Protein 3TH1 (pdb70)

Sequence (727 aa):
MDKRVAEVAGAIVEAVRKILLDKRVTEAEYRAGVDYLTEVAQTRETALLLDVFLNSTIIEGKAQRSRTSAPAIQGPYFLEGAPVVEGVLKTYDTDDHKPLIIRGTVRSDTGELLAGAVIDVWHSTPDGLYSGIHDNIPVDYYRGKLVTDSQGNYRVRTTMPVPYQIPYEGPTGRLLGHLGSHTWRPAHVHFKVRRKDGFEPLTTQYYFEGGKWVDDDCCHGVTPDLITPETIEDGVRVMMTLDFVIERMDKRVAEVAGAIVEAVRKILLDKRVTEAEYRAGVDYLTEVAQTRETTALLLDVFLNSTIIEGKAQRSRTSAPAIQGPYFLEGAPVVEGVLKTYDTDDHKPLIIRGTVRSDGELLAGAVIDVWHSTPDGLYSGIHDNIPVDYYRGKLVTDSQGNYRVRTTMPVPYQIPYEGPTGRLLGHLGSHTWRPAHVHFKVDGFEPLTTQYYFEGGKWVDDDCCHGVTPDLITPETIEDGVRVMTLDFVIERMDKRVAEVAGAIVEAVRKILLDKRVTEAEYRAGVDYLTEVAQTRETALLLDVFLNSTIIEGKAQRSRTSAPAIQGPYFEGAPVVLKTYDTDDHKPLIIRGTVRSDTGELLAGAVIDVWHSTPDGLYSGIHIPVDYYRGKLVTDSQGNYRVRTTMPVPYQIPYEGPTGRLLGHLGSHTWRPAHVHFKVRKDGFEPLTTQYYFEGGKWVDDDCCHGVTPDLITPETIEDRVMTLDFVIER

Organism: Pseudomonas putida (NCBI:txid303)

Radius of gyration: 37.28 Å; Cα contacts (8 Å, |Δi|>4): 1440; chains: 3; bounding box: 73×81×104 Å

Nearest PDB structures (foldseek):
  3th1-assembly1_A-2  TM=1.003E+00  e=9.139E-55  Pseudomonas putida
  2boy-assembly1_A  TM=9.026E-01  e=2.302E-28  Rhodococcus opacus
  2boy-assembly4_H  TM=9.149E-01  e=8.239E-28  Rhodococcus opacus
  2boy-assembly4_D  TM=9.125E-01  e=2.458E-27  Rhodococcus opacus
  2azq-assembly1_A-2  TM=8.668E-01  e=1.968E-23  Pseudomonas putida

InterPro domains:
  IPR000627 Intradiol ring-cleavage dioxygenase, C-terminal [PF00775] (73-239)
  IPR000627 Intradiol ring-cleavage dioxygenase, C-terminal [PS00083] (102-130)
  IPR007535 Catechol dioxygenase, N-terminal [PF04444] (2-60)
  IPR012817 Chlorocatechol 1,2-dioxygenase [TIGR02465] (2-246)
  IPR012817 Chlorocatechol 1,2-dioxygenase [cd03462] (1-247)
  IPR015889 Intradiol ring-cleavage dioxygenase, core [G3DSA:2.60.130.10] (1-260)
  IPR015889 Intradiol ring-cleavage dioxygenase, core [SSF49482] (2-249)
  IPR050770 Intradiol Ring-Cleavage Dioxygenase [PTHR33711] (2-251)

Structure (mmCIF, N/CA/C/O backbone):
data_3TH1
#
_entry.id   3TH1
#
_cell.length_a   97.570
_cell.length_b   97.570
_cell.length_c   423.600
_cell.angle_alpha   90.00
_cell.angle_beta   90.00
_cell.angle_gamma   120.00
#
_symmetry.space_group_name_H-M   'P 61 2 2'
#
loop_
_entity.id
_entity.type
_entity.pdbx_description
1 polymer 'Chlorocatechol 1,2-dioxygenase'
2 non-polymer 'FE (III) ION'
3 non-polymer 'DITHIANE DIOL'
4 non-polymer 1,2-DIACYL-GLYCEROL-3-SN-PHOSPHATE
5 non-polymer 'MAGNESIUM ION'
6 non-polymer 'ACETATE ION'
7 non-polymer GLYCEROL
8 water water
#
loop_
_atom_site.group_PDB
_atom_site.id
_atom_site.type_symbol
_atom_site.label_atom_id
_atom_site.label_alt_id
_atom_site.label_comp_id
_atom_site.label_asym_id
_atom_site.label_entity_id
_atom_site.label_seq_id
_atom_site.pdbx_PDB_ins_code
_atom_site.Cartn_x
_atom_site.Cartn_y
_atom_site.Cartn_z
_atom_site.occupancy
_atom_site.B_iso_or_equiv
_atom_site.auth_seq_id
_atom_site.auth_comp_id
_atom_site.auth_asym_id
_atom_site.auth_atom_id
_atom_site.pdbx_PDB_model_num
ATOM 1 N N . MET A 1 1 ? 50.510 18.789 9.748 1.00 82.66 1 MET A N 1
ATOM 2 C CA . MET A 1 1 ? 51.771 18.063 9.663 1.00 81.06 1 MET A CA 1
ATOM 3 C C . MET A 1 1 ? 51.992 17.195 10.896 1.00 80.10 1 MET A C 1
ATOM 4 O O . MET A 1 1 ? 52.357 17.692 11.964 1.00 84.14 1 MET A O 1
ATOM 9 N N . ASP A 1 2 ? 51.757 15.896 10.749 1.00 75.04 2 ASP A N 1
ATOM 10 C CA . ASP A 1 2 ? 51.974 14.962 11.844 1.00 73.22 2 ASP A CA 1
ATOM 11 C C . ASP A 1 2 ? 53.362 14.353 11.690 1.00 68.49 2 ASP A C 1
ATOM 12 O O . ASP A 1 2 ? 53.608 13.599 10.750 1.00 64.96 2 ASP A O 1
ATOM 17 N N . LYS A 1 3 ? 54.260 14.675 12.615 1.00 68.99 3 LYS A N 1
ATOM 18 C CA . LYS A 1 3 ? 55.655 14.288 12.479 1.00 66.26 3 LYS A CA 1
ATOM 19 C C . LYS A 1 3 ? 55.798 12.811 12.132 1.00 60.59 3 LYS A C 1
ATOM 20 O O . LYS A 1 3 ? 56.480 12.462 11.173 1.00 59.29 3 LYS A O 1
ATOM 22 N N . ARG A 1 4 ? 55.135 11.949 12.895 1.00 57.52 4 ARG A N 1
ATOM 23 C CA . ARG A 1 4 ? 55.288 10.510 12.703 1.00 52.50 4 ARG A CA 1
ATOM 24 C C . ARG A 1 4 ? 54.540 9.953 11.490 1.00 49.30 4 ARG A C 1
ATOM 25 O O . ARG A 1 4 ? 55.108 9.183 10.720 1.00 49.62 4 ARG A O 1
ATOM 33 N N . VAL A 1 5 ? 53.274 10.332 11.323 1.00 45.89 5 VAL A N 1
ATOM 34 C CA . VAL A 1 5 ? 52.520 9.919 10.148 1.00 38.45 5 VAL A CA 1
ATOM 35 C C . VAL A 1 5 ? 53.346 10.247 8.922 1.00 35.73 5 VAL A C 1
ATOM 36 O O . VAL A 1 5 ? 53.400 9.476 7.972 1.00 33.18 5 VAL A O 1
ATOM 40 N N . ALA A 1 6 ? 54.001 11.401 8.966 1.00 37.90 6 ALA A N 1
ATOM 41 C CA . ALA A 1 6 ? 54.786 11.886 7.845 1.00 38.74 6 ALA A CA 1
ATOM 42 C C . ALA A 1 6 ? 56.118 11.154 7.752 1.00 41.70 6 ALA A C 1
ATOM 43 O O . ALA A 1 6 ? 56.715 11.088 6.673 1.00 41.60 6 ALA A O 1
ATOM 45 N N . GLU A 1 7 ? 56.601 10.619 8.871 1.00 44.84 7 GLU A N 1
ATOM 46 C CA . GLU A 1 7 ? 57.803 9.794 8.822 1.00 45.18 7 GLU A CA 1
ATOM 47 C C . GLU A 1 7 ? 57.528 8.427 8.206 1.00 44.30 7 GLU A C 1
ATOM 48 O O . GLU A 1 7 ? 58.211 8.015 7.271 1.00 45.27 7 GLU A O 1
ATOM 54 N N . VAL A 1 8 ? 56.517 7.741 8.734 1.00 42.03 8 VAL A N 1
ATOM 55 C CA . VAL A 1 8 ? 56.224 6.369 8.334 1.00 38.16 8 VAL A CA 1
ATOM 56 C C . VAL A 1 8 ? 55.445 6.266 7.026 1.00 35.17 8 VAL A C 1
ATOM 57 O O . VAL A 1 8 ? 55.737 5.407 6.196 1.00 34.59 8 VAL A O 1
ATOM 61 N N . ALA A 1 9 ? 54.452 7.132 6.842 1.00 35.33 9 ALA A N 1
ATOM 62 C CA . ALA A 1 9 ? 53.691 7.144 5.599 1.00 35.39 9 ALA A CA 1
ATOM 63 C C . ALA A 1 9 ? 54.610 7.559 4.458 1.00 36.17 9 ALA A C 1
ATOM 64 O O . ALA A 1 9 ? 54.618 6.940 3.395 1.00 25.46 9 ALA A O 1
ATOM 66 N N . GLY A 1 10 ? 55.392 8.606 4.696 1.00 28.94 10 GLY A N 1
ATOM 67 C CA . GLY A 1 10 ? 56.341 9.074 3.710 1.00 29.12 10 GLY A CA 1
ATOM 68 C C . GLY A 1 10 ? 57.301 7.977 3.294 1.00 28.36 10 GLY A C 1
ATOM 69 O O . GLY A 1 10 ? 57.443 7.674 2.106 1.00 35.34 10 GLY A O 1
ATOM 70 N N . ALA A 1 11 ? 57.942 7.358 4.281 1.00 31.27 11 ALA A N 1
ATOM 71 C CA . ALA A 1 11 ? 58.929 6.313 4.030 1.00 32.82 11 ALA A CA 1
ATOM 72 C C . ALA A 1 11 ? 58.390 5.263 3.067 1.00 30.49 11 ALA A C 1
ATOM 73 O O . ALA A 1 11 ? 59.117 4.762 2.208 1.00 30.16 11 ALA A O 1
ATOM 75 N N . ILE A 1 12 ? 57.115 4.925 3.230 1.00 28.80 12 ILE A N 1
ATOM 76 C CA . ILE A 1 12 ? 56.457 3.957 2.361 1.00 27.34 12 ILE A CA 1
ATOM 77 C C . ILE A 1 12 ? 56.269 4.494 0.944 1.00 27.24 12 ILE A C 1
ATOM 78 O O . ILE A 1 12 ? 56.630 3.835 -0.032 1.00 26.58 12 ILE A O 1
ATOM 83 N N . VAL A 1 13 ? 55.696 5.688 0.841 1.00 28.22 13 VAL A N 1
ATOM 84 C CA . VAL A 1 13 ? 55.493 6.324 -0.452 1.00 28.21 13 VAL A CA 1
ATOM 85 C C . VAL A 1 13 ? 56.806 6.367 -1.223 1.00 31.45 13 VAL A C 1
ATOM 86 O O . VAL A 1 13 ? 56.885 5.905 -2.362 1.00 31.26 13 VAL A O 1
ATOM 90 N N . GLU A 1 14 ? 57.842 6.902 -0.585 1.00 35.95 14 GLU A N 1
ATOM 91 C CA . GLU A 1 14 ? 59.162 6.978 -1.199 1.00 41.58 14 GLU A CA 1
ATOM 92 C C . GLU A 1 14 ? 59.637 5.599 -1.654 1.00 43.03 14 GLU A C 1
ATOM 93 O O . GLU A 1 14 ? 60.248 5.461 -2.712 1.00 43.83 14 GLU A O 1
ATOM 95 N N . ALA A 1 15 ? 59.339 4.582 -0.849 1.00 42.91 15 ALA A N 1
ATOM 96 C CA . ALA A 1 15 ? 59.830 3.230 -1.096 1.00 42.98 15 ALA A CA 1
ATOM 97 C C . ALA A 1 15 ? 59.075 2.491 -2.204 1.00 41.42 15 ALA A C 1
ATOM 98 O O . ALA A 1 15 ? 59.656 1.663 -2.905 1.00 42.56 15 ALA A O 1
ATOM 100 N N . VAL A 1 16 ? 57.786 2.778 -2.360 1.00 40.22 16 VAL A N 1
ATOM 101 C CA . VAL A 1 16 ? 56.991 2.122 -3.398 1.00 40.43 16 VAL A CA 1
ATOM 102 C C . VAL A 1 16 ? 57.277 2.718 -4.772 1.00 41.47 16 VAL A C 1
ATOM 103 O O . VAL A 1 16 ? 57.297 2.008 -5.776 1.00 42.88 16 VAL A O 1
ATOM 107 N N . ARG A 1 17 ? 57.501 4.027 -4.805 1.00 39.06 17 ARG A N 1
ATOM 108 C CA . ARG A 1 17 ? 57.866 4.714 -6.036 1.00 37.93 17 ARG A CA 1
ATOM 109 C C . ARG A 1 17 ? 59.090 4.062 -6.663 1.00 40.42 17 ARG A C 1
ATOM 110 O O . ARG A 1 17 ? 59.126 3.807 -7.864 1.00 43.05 17 ARG A O 1
ATOM 118 N N . LYS A 1 18 ? 60.088 3.781 -5.835 1.00 39.29 18 LYS A N 1
ATOM 119 C CA . LYS A 1 18 ? 61.313 3.159 -6.307 1.00 38.95 18 LYS A CA 1
ATOM 120 C C . LYS A 1 18 ? 60.990 1.900 -7.099 1.00 35.64 18 LYS A C 1
ATOM 121 O O . LYS A 1 18 ? 61.462 1.725 -8.222 1.00 35.88 18 LYS A O 1
ATOM 127 N N . ILE A 1 19 ? 60.174 1.035 -6.507 1.00 32.65 19 ILE A N 1
ATOM 128 C CA . ILE A 1 19 ? 59.762 -0.209 -7.144 1.00 32.23 19 ILE A CA 1
ATOM 129 C C . ILE A 1 19 ? 59.051 0.069 -8.459 1.00 31.65 19 ILE A C 1
ATOM 130 O O . ILE A 1 19 ? 59.310 -0.582 -9.468 1.00 32.18 19 ILE A O 1
ATOM 135 N N . LEU A 1 20 ? 58.149 1.043 -8.434 1.00 29.82 20 LEU A N 1
ATOM 136 C CA . LEU A 1 20 ? 57.400 1.432 -9.624 1.00 29.35 20 LEU A CA 1
ATOM 137 C C . LEU A 1 20 ? 58.331 1.776 -10.774 1.00 33.46 20 LEU A C 1
ATOM 138 O O . LEU A 1 20 ? 58.028 1.517 -11.937 1.00 35.15 20 LEU A O 1
ATOM 143 N N . LEU A 1 21 ? 59.472 2.356 -10.434 1.00 34.26 21 LEU A N 1
ATOM 144 C CA . LEU A 1 21 ? 60.483 2.689 -11.424 1.00 36.70 21 LEU A CA 1
ATOM 145 C C . LEU A 1 21 ? 61.336 1.468 -11.771 1.00 42.22 21 LEU A C 1
ATOM 146 O O . LEU A 1 21 ? 61.329 1.010 -12.910 1.00 45.84 21 LEU A O 1
ATOM 151 N N . ASP A 1 22 ? 62.058 0.939 -10.787 1.00 44.53 22 ASP A N 1
ATOM 152 C CA . ASP A 1 22 ? 62.983 -0.171 -11.015 1.00 50.87 22 ASP A CA 1
ATOM 153 C C . ASP A 1 22 ? 62.366 -1.344 -11.782 1.00 48.54 22 ASP A C 1
ATOM 154 O O . ASP A 1 22 ? 62.917 -1.783 -12.790 1.00 49.57 22 ASP A O 1
ATOM 159 N N . LYS A 1 23 ? 61.236 -1.853 -11.306 1.00 45.78 23 LYS A N 1
ATOM 160 C CA . LYS A 1 23 ? 60.562 -2.958 -11.983 1.00 45.15 23 LYS A CA 1
ATOM 161 C C . LYS A 1 23 ? 59.911 -2.483 -13.282 1.00 43.51 23 LYS A C 1
ATOM 162 O O . LYS A 1 23 ? 59.356 -3.280 -14.043 1.00 45.19 23 LYS A O 1
ATOM 168 N N . ARG A 1 24 ? 59.976 -1.176 -13.517 1.00 40.56 24 ARG A N 1
ATOM 169 C CA . ARG A 1 24 ? 59.473 -0.588 -14.753 1.00 40.17 24 ARG A CA 1
ATOM 170 C C . ARG A 1 24 ? 58.002 -0.900 -14.992 1.00 37.08 24 ARG A C 1
ATOM 171 O O . ARG A 1 24 ? 57.632 -1.452 -16.030 1.00 38.13 24 ARG A O 1
ATOM 179 N N . VAL A 1 25 ? 57.175 -0.565 -14.007 1.00 35.01 25 VAL A N 1
ATOM 180 C CA . VAL A 1 25 ? 55.740 -0.758 -14.116 1.00 35.36 25 VAL A CA 1
ATOM 181 C C . VAL A 1 25 ? 55.142 0.201 -15.137 1.00 37.70 25 VAL A C 1
ATOM 182 O O . VAL A 1 25 ? 55.318 1.419 -15.057 1.00 37.23 25 VAL A O 1
ATOM 186 N N . THR A 1 26 ? 54.438 -0.381 -16.100 1.00 40.09 26 THR A N 1
ATOM 187 C CA . THR A 1 26 ? 53.781 0.353 -17.171 1.00 41.54 26 THR A CA 1
ATOM 188 C C . THR A 1 26 ? 52.521 1.068 -16.708 1.00 40.86 26 THR A C 1
ATOM 189 O O . THR A 1 26 ? 51.942 0.732 -15.673 1.00 39.36 26 THR A O 1
ATOM 193 N N . GLU A 1 27 ? 52.107 2.050 -17.499 1.00 43.08 27 GLU A N 1
ATOM 194 C CA . GLU A 1 27 ? 50.825 2.714 -17.336 1.00 43.91 27 GLU A CA 1
ATOM 195 C C . GLU A 1 27 ? 49.723 1.675 -17.170 1.00 40.76 27 GLU A C 1
ATOM 196 O O . GLU A 1 27 ? 48.876 1.788 -16.281 1.00 39.14 27 GLU A O 1
ATOM 202 N N . ALA A 1 28 ? 49.754 0.661 -18.031 1.00 39.53 28 ALA A N 1
ATOM 203 C CA . ALA A 1 28 ? 48.712 -0.362 -18.090 1.00 37.58 28 ALA A CA 1
ATOM 204 C C . ALA A 1 28 ? 48.745 -1.326 -16.910 1.00 36.87 28 ALA A C 1
ATOM 205 O O . ALA A 1 28 ? 47.707 -1.830 -16.484 1.00 38.39 28 ALA A O 1
ATOM 207 N N . GLU A 1 29 ? 49.938 -1.587 -16.387 1.00 35.60 29 GLU A N 1
ATOM 208 C CA . GLU A 1 29 ? 50.073 -2.374 -15.165 1.00 33.16 29 GLU A CA 1
ATOM 209 C C . GLU A 1 29 ? 49.534 -1.587 -13.977 1.00 30.00 29 GLU A C 1
ATOM 210 O O . GLU A 1 29 ? 48.742 -2.104 -13.195 1.00 27.54 29 GLU A O 1
ATOM 216 N N . TYR A 1 30 ? 49.952 -0.329 -13.861 1.00 29.50 30 TYR A N 1
ATOM 217 C CA . TYR A 1 30 ? 49.514 0.520 -12.758 1.00 26.71 30 TYR A CA 1
ATOM 218 C C . TYR A 1 30 ? 48.002 0.522 -12.613 1.00 24.18 30 TYR A C 1
ATOM 219 O O . TYR A 1 30 ? 47.483 0.414 -11.507 1.00 21.48 30 TYR A O 1
ATOM 228 N N . ARG A 1 31 ? 47.297 0.658 -13.733 1.00 24.77 31 ARG A N 1
ATOM 229 C CA . ARG A 1 31 ? 45.843 0.594 -13.705 1.00 27.23 31 ARG A CA 1
ATOM 230 C C . ARG A 1 31 ? 45.440 -0.759 -13.130 1.00 30.27 31 ARG A C 1
ATOM 231 O O . ARG A 1 31 ? 44.697 -0.835 -12.151 1.00 31.73 31 ARG A O 1
ATOM 234 N N . ALA A 1 32 ? 45.956 -1.825 -13.734 1.00 30.35 32 ALA A N 1
ATOM 235 C CA . ALA A 1 32 ? 45.625 -3.182 -13.315 1.00 29.68 32 ALA A CA 1
ATOM 236 C C . ALA A 1 32 ? 45.782 -3.321 -11.807 1.00 26.68 32 ALA A C 1
ATOM 237 O O . ALA A 1 32 ? 44.933 -3.913 -11.134 1.00 26.78 32 ALA A O 1
ATOM 239 N N . GLY A 1 33 ? 46.864 -2.753 -11.283 1.00 23.14 33 GLY A N 1
ATOM 240 C CA . GLY A 1 33 ? 47.123 -2.766 -9.853 1.00 33.05 33 GLY A CA 1
ATOM 241 C C . GLY A 1 33 ? 46.096 -1.965 -9.077 1.00 30.25 33 GLY A C 1
ATOM 242 O O . GLY A 1 33 ? 45.491 -2.475 -8.138 1.00 29.09 33 GLY A O 1
ATOM 243 N N . VAL A 1 34 ? 45.899 -0.708 -9.466 1.00 28.64 34 VAL A N 1
ATOM 244 C CA . VAL A 1 34 ? 44.909 0.141 -8.817 1.00 27.53 34 VAL A CA 1
ATOM 245 C C . VAL A 1 34 ? 43.525 -0.470 -8.945 1.00 31.01 34 VAL A C 1
ATOM 246 O O . VAL A 1 34 ? 42.750 -0.472 -7.990 1.00 32.08 34 VAL A O 1
ATOM 250 N N . ASP A 1 35 ? 43.215 -0.996 -10.126 1.00 33.94 35 ASP A N 1
ATOM 251 C CA . ASP A 1 35 ? 41.935 -1.653 -10.339 1.00 37.43 35 ASP A CA 1
ATOM 252 C C . ASP A 1 35 ? 41.768 -2.815 -9.363 1.00 36.40 35 ASP A C 1
ATOM 253 O O . ASP A 1 35 ? 40.665 -3.083 -8.895 1.00 37.49 35 ASP A O 1
ATOM 258 N N . TYR A 1 36 ? 42.870 -3.492 -9.050 1.00 35.46 36 TYR A N 1
ATOM 259 C CA . TYR A 1 36 ? 42.853 -4.600 -8.099 1.00 35.99 36 TYR A CA 1
ATOM 260 C C . TYR A 1 36 ? 42.475 -4.127 -6.701 1.00 33.67 36 TYR A C 1
ATOM 261 O O . TYR A 1 36 ? 41.578 -4.675 -6.066 1.00 33.16 36 TYR A O 1
ATOM 270 N N . LEU A 1 37 ? 43.167 -3.096 -6.234 1.00 32.12 37 LEU A N 1
ATOM 271 C CA . LEU A 1 37 ? 43.017 -2.622 -4.863 1.00 29.71 37 LEU A CA 1
ATOM 272 C C . LEU A 1 37 ? 41.659 -1.973 -4.595 1.00 27.83 37 LEU A C 1
ATOM 273 O O . LEU A 1 37 ? 41.238 -1.868 -3.444 1.00 26.89 37 LEU A O 1
ATOM 278 N N . THR A 1 38 ? 40.980 -1.540 -5.655 1.00 28.25 38 THR A N 1
ATOM 279 C CA . THR A 1 38 ? 39.625 -1.032 -5.499 1.00 30.16 38 THR A CA 1
ATOM 280 C C . THR A 1 38 ? 38.688 -2.219 -5.328 1.00 32.47 38 THR A C 1
ATOM 281 O O . THR A 1 38 ? 37.695 -2.131 -4.611 1.00 34.70 38 THR A O 1
ATOM 285 N N . GLU A 1 39 ? 39.013 -3.333 -5.980 1.00 33.11 39 GLU A N 1
ATOM 286 C CA . GLU A 1 39 ? 38.278 -4.565 -5.741 1.00 34.28 39 GLU A CA 1
ATOM 287 C C . GLU A 1 39 ? 38.482 -4.921 -4.276 1.00 33.65 39 GLU A C 1
ATOM 288 O O . GLU A 1 39 ? 37.522 -5.138 -3.540 1.00 34.51 39 GLU A O 1
ATOM 294 N N . VAL A 1 40 ? 39.743 -4.955 -3.853 1.00 31.05 40 VAL A N 1
ATOM 295 C CA . VAL A 1 40 ? 40.055 -5.230 -2.453 1.00 28.96 40 VAL A CA 1
ATOM 296 C C . VAL A 1 40 ? 39.238 -4.320 -1.535 1.00 27.93 40 VAL A C 1
ATOM 297 O O . VAL A 1 40 ? 38.670 -4.779 -0.550 1.00 30.14 40 VAL A O 1
ATOM 301 N N . ALA A 1 41 ? 39.178 -3.033 -1.869 1.00 25.47 41 ALA A N 1
ATOM 302 C CA . ALA A 1 41 ? 38.349 -2.082 -1.136 1.00 26.58 41 ALA A CA 1
ATOM 303 C C . ALA A 1 41 ? 36.865 -2.419 -1.286 1.00 25.76 41 ALA A C 1
ATOM 304 O O . ALA A 1 41 ? 36.119 -2.404 -0.307 1.00 29.96 41 ALA A O 1
ATOM 306 N N . GLN A 1 42 ? 36.441 -2.713 -2.514 1.00 32.93 42 GLN A N 1
ATOM 307 C CA . GLN A 1 42 ? 35.055 -3.078 -2.802 1.00 37.44 42 GLN A CA 1
ATOM 308 C C . GLN A 1 42 ? 34.607 -4.299 -2.011 1.00 37.35 42 GLN A C 1
ATOM 309 O O . GLN A 1 42 ? 33.463 -4.381 -1.565 1.00 39.87 42 GLN A O 1
ATOM 315 N N . THR A 1 43 ? 35.531 -5.233 -1.819 1.00 39.59 43 THR A N 1
ATOM 316 C CA . THR A 1 43 ? 35.222 -6.529 -1.230 1.00 38.67 43 THR A CA 1
ATOM 317 C C . THR A 1 43 ? 35.321 -6.466 0.292 1.00 38.78 43 THR A C 1
ATOM 318 O O . THR A 1 43 ? 35.158 -7.479 0.980 1.00 38.26 43 THR A O 1
ATOM 322 N N . ARG A 1 44 ? 35.592 -5.265 0.802 1.00 39.71 44 ARG A N 1
ATOM 323 C CA . ARG A 1 44 ? 35.750 -5.025 2.233 1.00 40.87 44 ARG A CA 1
ATOM 324 C C . ARG A 1 44 ? 36.927 -5.838 2.765 1.00 39.23 44 ARG A C 1
ATOM 325 O O . ARG A 1 44 ? 37.007 -6.136 3.955 1.00 37.94 44 ARG A O 1
ATOM 331 N N . GLU A 1 45 ? 37.839 -6.187 1.862 1.00 38.82 45 GLU A N 1
ATOM 332 C CA . GLU A 1 45 ? 39.011 -6.987 2.198 1.00 36.78 45 GLU A CA 1
ATOM 333 C C . GLU A 1 45 ? 40.234 -6.129 2.486 1.00 34.48 45 GLU A C 1
ATOM 334 O O . GLU A 1 45 ? 41.324 -6.657 2.701 1.00 34.79 45 GLU A O 1
ATOM 340 N N . THR A 1 46 ? 40.056 -4.810 2.469 1.00 33.12 46 THR A N 1
ATOM 341 C CA . THR A 1 46 ? 41.169 -3.874 2.649 1.00 31.50 46 THR A CA 1
ATOM 342 C C . THR A 1 46 ? 42.042 -4.209 3.851 1.00 30.12 46 THR A C 1
ATOM 343 O O . THR A 1 46 ? 43.261 -4.327 3.716 1.00 27.53 46 THR A O 1
ATOM 347 N N . ALA A 1 47 ? 41.424 -4.400 5.013 1.00 31.62 47 ALA A N 1
ATOM 348 C CA . ALA A 1 47 ? 42.172 -4.712 6.231 1.00 30.23 47 ALA A CA 1
ATOM 349 C C . ALA A 1 47 ? 42.793 -6.099 6.152 1.00 30.11 47 ALA A C 1
ATOM 350 O O . ALA A 1 47 ? 43.969 -6.277 6.459 1.00 30.66 47 ALA A O 1
ATOM 352 N N . LEU A 1 48 ? 41.988 -7.071 5.731 1.00 30.70 48 LEU A N 1
ATOM 353 C CA . LEU A 1 48 ? 42.456 -8.441 5.548 1.00 30.67 48 LEU A CA 1
ATOM 354 C C . LEU A 1 48 ? 43.759 -8.454 4.768 1.00 29.42 48 LEU A C 1
ATOM 355 O O . LEU A 1 48 ? 44.793 -8.899 5.269 1.00 27.11 48 LEU A O 1
ATOM 360 N N . LEU A 1 49 ? 43.692 -7.966 3.535 1.00 30.36 49 LEU A N 1
ATOM 361 C CA . LEU A 1 49 ? 44.835 -7.968 2.635 1.00 29.53 49 LEU A CA 1
ATOM 362 C C . LEU A 1 49 ? 46.092 -7.464 3.339 1.00 28.39 49 LEU A C 1
ATOM 363 O O . LEU A 1 49 ? 47.173 -8.038 3.178 1.00 26.83 49 LEU A O 1
ATOM 368 N N . LEU A 1 50 ? 45.946 -6.403 4.128 1.00 26.49 50 LEU A N 1
ATOM 369 C CA . LEU A 1 50 ? 47.052 -5.859 4.907 1.00 27.66 50 LEU A CA 1
ATOM 370 C C . LEU A 1 50 ? 47.522 -6.838 5.977 1.00 27.29 50 LEU A C 1
ATOM 371 O O . LEU A 1 50 ? 48.717 -7.085 6.128 1.00 28.23 50 LEU A O 1
ATOM 376 N N . ASP A 1 51 ? 46.566 -7.378 6.727 1.00 25.97 51 ASP A N 1
ATOM 377 C CA . ASP A 1 51 ? 46.867 -8.278 7.836 1.00 25.95 51 ASP A CA 1
ATOM 378 C C . ASP A 1 51 ? 47.744 -9.449 7.412 1.00 31.42 51 ASP A C 1
ATOM 379 O O . ASP A 1 51 ? 48.553 -9.949 8.193 1.00 30.97 51 ASP A O 1
ATOM 384 N N . VAL A 1 52 ? 47.573 -9.883 6.168 1.00 32.14 52 VAL A N 1
ATOM 385 C CA . VAL A 1 52 ? 48.235 -11.085 5.675 1.00 33.57 52 VAL A CA 1
ATOM 386 C C . VAL A 1 52 ? 49.745 -10.913 5.484 1.00 37.19 52 VAL A C 1
ATOM 387 O O . VAL A 1 52 ? 50.535 -11.730 5.954 1.00 41.13 52 VAL A O 1
ATOM 391 N N . PHE A 1 53 ? 50.140 -9.855 4.786 1.00 35.60 53 PHE A N 1
ATOM 392 C CA . PHE A 1 53 ? 51.551 -9.640 4.470 1.00 37.67 53 PHE A CA 1
ATOM 393 C C . PHE A 1 53 ? 52.307 -8.775 5.488 1.00 39.54 53 PHE A C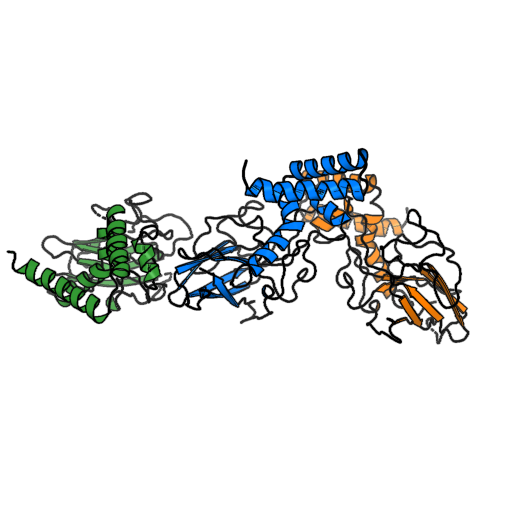 1
ATOM 394 O O . PHE A 1 53 ? 53.531 -8.663 5.429 1.00 43.45 53 PHE A O 1
ATOM 402 N N . LEU A 1 54 ? 51.577 -8.183 6.427 1.00 36.49 54 LEU A N 1
ATOM 403 C CA . LEU A 1 54 ? 52.128 -7.171 7.337 1.00 34.67 54 LEU A CA 1
ATOM 404 C C . LEU A 1 54 ? 52.060 -7.517 8.831 1.00 35.50 54 LEU A C 1
ATOM 405 O O . LEU A 1 54 ? 53.083 -7.585 9.514 1.00 36.87 54 LEU A O 1
ATOM 410 N N . ASN A 1 55 ? 50.843 -7.707 9.329 1.00 34.46 55 ASN A N 1
ATOM 411 C CA . ASN A 1 55 ? 50.582 -7.876 10.754 1.00 33.81 55 ASN A CA 1
ATOM 412 C C . ASN A 1 55 ? 51.571 -8.829 11.425 1.00 33.35 55 ASN A C 1
ATOM 413 O O . ASN A 1 55 ? 52.014 -8.581 12.544 1.00 34.23 55 ASN A O 1
ATOM 418 N N . SER A 1 56 ? 51.926 -9.909 10.737 1.00 31.17 56 SER A N 1
ATOM 419 C CA . SER A 1 56 ? 52.877 -10.875 11.275 1.00 31.78 56 SER A CA 1
ATOM 420 C C . SER A 1 56 ? 54.257 -10.249 11.491 1.00 33.85 56 SER A C 1
ATOM 421 O O . SER A 1 56 ? 54.961 -10.602 12.439 1.00 53.46 56 SER A O 1
ATOM 424 N N . THR A 1 57 ? 54.641 -9.329 10.610 1.00 39.00 57 THR A N 1
ATOM 425 C CA . THR A 1 57 ? 55.903 -8.616 10.769 1.00 36.81 57 THR A CA 1
ATOM 426 C C . THR A 1 57 ? 55.839 -7.662 11.958 1.00 37.34 57 THR A C 1
ATOM 427 O O . THR A 1 57 ? 56.840 -7.436 12.633 1.00 39.69 57 THR A O 1
ATOM 431 N N . ILE A 1 58 ? 54.657 -7.107 12.211 1.00 38.71 58 ILE A N 1
ATOM 432 C CA . ILE A 1 58 ? 54.482 -6.132 13.283 1.00 36.39 58 ILE A CA 1
ATOM 433 C C . ILE A 1 58 ? 54.548 -6.781 14.667 1.00 36.94 58 ILE A C 1
ATOM 434 O O . ILE A 1 58 ? 54.845 -6.116 15.656 1.00 44.94 58 ILE A O 1
ATOM 439 N N . ILE A 1 59 ? 54.281 -8.081 14.727 1.00 35.83 59 ILE A N 1
ATOM 440 C CA . ILE A 1 59 ? 54.481 -8.828 15.961 1.00 36.74 59 ILE A CA 1
ATOM 441 C C . ILE A 1 59 ? 55.971 -9.036 16.184 1.00 49.68 59 ILE A C 1
ATOM 442 O O . ILE A 1 59 ? 56.480 -8.787 17.275 1.00 50.19 59 ILE A O 1
ATOM 447 N N . GLU A 1 60 ? 56.672 -9.461 15.135 1.00 51.53 60 GLU A N 1
ATOM 448 C CA . GLU A 1 60 ? 58.108 -9.682 15.218 1.00 55.82 60 GLU A CA 1
ATOM 449 C C . GLU A 1 60 ? 58.780 -8.435 15.767 1.00 56.63 60 GLU A C 1
ATOM 450 O O . GLU A 1 60 ? 59.805 -8.519 16.442 1.00 60.72 60 GLU A O 1
ATOM 456 N N . GLY A 1 61 ? 58.197 -7.278 15.467 1.00 53.17 61 GLY A N 1
ATOM 457 C CA . GLY A 1 61 ? 58.671 -6.017 16.009 1.00 53.38 61 GLY A CA 1
ATOM 458 C C . GLY A 1 61 ? 58.451 -5.891 17.507 1.00 53.21 61 GLY A C 1
ATOM 459 O O . GLY A 1 61 ? 59.395 -5.661 18.267 1.00 50.76 61 GLY A O 1
ATOM 460 N N . LYS A 1 62 ? 57.200 -6.060 17.930 1.00 49.77 62 LYS A N 1
ATOM 461 C CA . LYS A 1 62 ? 56.825 -5.877 19.328 1.00 49.73 62 LYS A CA 1
ATOM 462 C C . LYS A 1 62 ? 57.480 -6.914 20.233 1.00 50.50 62 LYS A C 1
ATOM 463 O O . LYS A 1 62 ? 57.773 -6.642 21.398 1.00 52.18 62 LYS A O 1
ATOM 469 N N . ALA A 1 63 ? 57.698 -8.108 19.693 1.00 48.49 63 ALA A N 1
ATOM 470 C CA . ALA A 1 63 ? 58.324 -9.186 20.447 1.00 48.01 63 ALA A CA 1
ATOM 471 C C . ALA A 1 63 ? 59.803 -8.886 20.678 1.00 52.50 63 ALA A C 1
ATOM 472 O O . ALA A 1 63 ? 60.420 -9.440 21.583 1.00 54.76 63 ALA A O 1
ATOM 474 N N . GLN A 1 64 ? 60.367 -8.031 19.830 1.00 55.80 64 GLN A N 1
ATOM 475 C CA . GLN A 1 64 ? 61.732 -7.553 20.012 1.00 61.78 64 GLN A CA 1
ATOM 476 C C . GLN A 1 64 ? 61.820 -6.426 21.039 1.00 63.13 64 GLN A C 1
ATOM 477 O O . GLN A 1 64 ? 62.806 -6.307 21.764 1.00 63.67 64 GLN A O 1
ATOM 483 N N . ARG A 1 65 ? 60.783 -5.598 21.086 1.00 64.38 65 ARG A N 1
ATOM 484 C CA . ARG A 1 65 ? 60.806 -4.370 21.871 1.00 71.47 65 ARG A CA 1
ATOM 485 C C . ARG A 1 65 ? 60.233 -4.506 23.288 1.00 72.51 65 ARG A C 1
ATOM 486 O O . ARG A 1 65 ? 60.105 -3.512 24.002 1.00 75.30 65 ARG A O 1
ATOM 494 N N . SER A 1 66 ? 59.870 -5.724 23.684 1.00 69.83 66 SER A N 1
ATOM 495 C CA . SER A 1 66 ? 59.236 -5.940 24.986 1.00 67.38 66 SER A CA 1
ATOM 496 C C . SER A 1 66 ? 59.460 -7.337 25.583 1.00 64.61 66 SER A C 1
ATOM 497 O O . SER A 1 66 ? 59.881 -8.268 24.892 1.00 62.48 66 SER A O 1
ATOM 500 N N . ARG A 1 67 ? 59.179 -7.454 26.880 1.00 65.74 67 ARG A N 1
ATOM 501 C CA . ARG A 1 67 ? 59.293 -8.718 27.603 1.00 65.02 67 ARG A CA 1
ATOM 502 C C . ARG A 1 67 ? 57.916 -9.260 28.002 1.00 62.78 67 ARG A C 1
ATOM 503 O O . ARG A 1 67 ? 57.247 -8.710 28.879 1.00 65.51 67 ARG A O 1
ATOM 508 N N . THR A 1 68 ? 57.509 -10.349 27.357 1.00 58.96 68 THR A N 1
ATOM 509 C CA . THR A 1 68 ? 56.189 -10.945 27.571 1.00 54.25 68 THR A CA 1
ATOM 510 C C . THR A 1 68 ? 56.202 -12.413 27.166 1.00 53.03 68 THR A C 1
ATOM 511 O O . THR A 1 68 ? 57.121 -12.856 26.483 1.00 96.02 68 THR A O 1
ATOM 515 N N . SER A 1 69 ? 55.198 -13.172 27.593 1.00 52.33 69 SER A N 1
ATOM 516 C CA . SER A 1 69 ? 54.971 -14.473 26.985 1.00 57.93 69 SER A CA 1
ATOM 517 C C . SER A 1 69 ? 54.740 -14.155 25.521 1.00 56.94 69 SER A C 1
ATOM 518 O O . SER A 1 69 ? 54.235 -13.079 25.195 1.00 57.50 69 SER A O 1
ATOM 521 N N . ALA A 1 70 ? 55.107 -15.074 24.6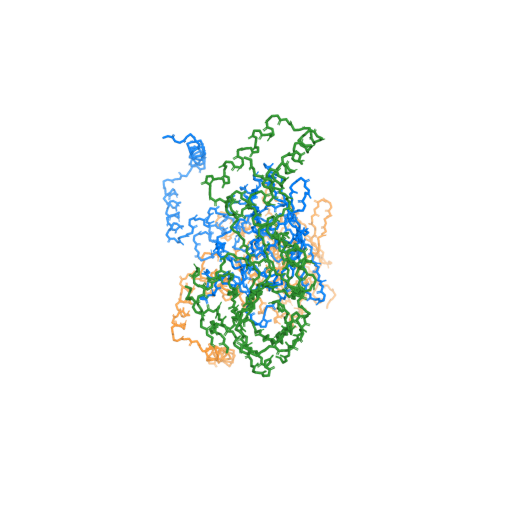38 1.00 55.19 70 ALA A N 1
ATOM 522 C CA . ALA A 1 70 ? 55.082 -14.777 23.216 1.00 50.16 70 ALA A CA 1
ATOM 523 C C . ALA A 1 70 ? 53.740 -14.188 22.777 1.00 42.84 70 ALA A C 1
ATOM 524 O O . ALA A 1 70 ? 52.679 -14.731 23.089 1.00 42.32 70 ALA A O 1
ATOM 526 N N . PRO A 1 71 ? 53.802 -13.045 22.076 1.00 41.72 71 PRO A N 1
ATOM 527 C CA . PRO A 1 71 ? 52.710 -12.344 21.397 1.00 39.50 71 PRO A CA 1
ATOM 528 C C . PRO A 1 71 ? 52.352 -13.064 20.102 1.00 37.66 71 PRO A C 1
ATOM 529 O O . PRO A 1 71 ? 53.128 -13.898 19.637 1.00 38.26 71 PRO A O 1
ATOM 533 N N . ALA A 1 72 ? 51.189 -12.751 19.540 1.00 39.99 72 ALA A N 1
ATOM 534 C CA . ALA A 1 72 ? 50.790 -13.262 18.235 1.00 39.27 72 ALA A CA 1
ATOM 535 C C . ALA A 1 72 ? 49.850 -12.246 17.603 1.00 32.60 72 ALA A C 1
ATOM 536 O O . ALA A 1 72 ? 49.345 -11.353 18.291 1.00 37.98 72 ALA A O 1
ATOM 538 N N . ILE A 1 73 ? 49.634 -12.357 16.295 1.00 31.31 73 ILE A N 1
ATOM 539 C CA . ILE A 1 73 ? 48.706 -11.470 15.600 1.00 42.63 73 ILE A CA 1
ATOM 540 C C . ILE A 1 73 ? 47.329 -11.571 16.244 1.00 43.77 73 ILE A C 1
ATOM 541 O O . ILE A 1 73 ? 46.935 -12.640 16.716 1.00 31.19 73 ILE A O 1
ATOM 546 N N . GLN A 1 74 ? 46.607 -10.455 16.290 1.00 42.73 74 GLN A N 1
ATOM 547 C CA . GLN A 1 74 ? 45.288 -10.423 16.927 1.00 41.53 74 GLN A CA 1
ATOM 548 C C . GLN A 1 74 ? 44.152 -11.088 16.142 1.00 46.43 74 GLN A C 1
ATOM 549 O O . GLN A 1 74 ? 43.439 -11.921 16.680 1.00 48.13 74 GLN A O 1
ATOM 555 N N . GLY A 1 75 ? 43.989 -10.717 14.876 1.00 44.21 75 GLY A N 1
ATOM 556 C CA . GLY A 1 75 ? 42.911 -11.248 14.062 1.00 45.77 75 GLY A CA 1
ATOM 557 C C . GLY A 1 75 ? 41.634 -10.432 14.167 1.00 48.28 75 GLY A C 1
ATOM 558 O O . GLY A 1 75 ? 41.390 -9.781 15.181 1.00 53.17 75 GLY A O 1
ATOM 559 N N . PRO A 1 76 ? 40.810 -10.460 13.113 1.00 45.78 76 PRO A N 1
ATOM 560 C CA . PRO A 1 76 ? 39.560 -9.701 12.988 1.00 45.66 76 PRO A CA 1
ATOM 561 C C . PRO A 1 76 ? 38.430 -10.116 13.938 1.00 43.86 76 PRO A C 1
ATOM 562 O O . PRO A 1 76 ? 37.495 -9.336 14.102 1.00 46.65 76 PRO A O 1
ATOM 566 N N . TYR A 1 77 ? 38.505 -11.296 14.546 1.00 38.37 77 TYR A N 1
ATOM 567 C CA . TYR A 1 77 ? 37.337 -11.873 15.218 1.00 35.00 77 TYR A CA 1
ATOM 568 C C . TYR A 1 77 ? 37.177 -11.584 16.717 1.00 36.05 77 TYR A C 1
ATOM 569 O O . TYR A 1 77 ? 36.253 -12.095 17.353 1.00 37.05 77 TYR A O 1
ATOM 578 N N . PHE A 1 78 ? 38.061 -10.765 17.281 1.00 37.63 78 PHE A N 1
ATOM 579 C CA . PHE A 1 78 ? 37.871 -10.338 18.663 1.00 39.90 78 PHE A CA 1
ATOM 580 C C . PHE A 1 78 ? 36.701 -9.371 18.806 1.00 44.93 78 PHE A C 1
ATOM 581 O O . PHE A 1 78 ? 36.622 -8.354 18.117 1.00 49.69 78 PHE A O 1
ATOM 589 N N . LEU A 1 79 ? 35.794 -9.706 19.712 1.00 44.16 79 LEU A N 1
ATOM 590 C CA . LEU A 1 79 ? 34.736 -8.797 20.115 1.00 44.99 79 LEU A CA 1
ATOM 591 C C . LEU A 1 79 ? 34.866 -8.537 21.604 1.00 47.16 79 LEU A C 1
ATOM 592 O O . LEU A 1 79 ? 35.013 -9.467 22.394 1.00 48.35 79 LEU A O 1
ATOM 597 N N . GLU A 1 80 ? 34.822 -7.269 21.991 1.00 46.67 80 GLU A N 1
ATOM 598 C CA . GLU A 1 80 ? 34.774 -6.921 23.407 1.00 45.04 80 GLU A CA 1
ATOM 599 C C . GLU A 1 80 ? 33.389 -7.208 23.975 1.00 43.50 80 GLU A C 1
ATOM 600 O O . GLU A 1 80 ? 32.413 -7.322 23.232 1.00 42.57 80 GLU A O 1
ATOM 606 N N . GLY A 1 81 ? 33.308 -7.341 25.293 1.00 43.30 81 GLY A N 1
ATOM 607 C CA . GLY A 1 81 ? 32.036 -7.550 25.953 1.00 44.51 81 GLY A CA 1
ATOM 608 C C . GLY A 1 81 ? 31.771 -9.019 26.182 1.00 43.75 81 GLY A C 1
ATOM 609 O O . GLY A 1 81 ? 30.651 -9.421 26.481 1.00 45.12 81 GLY A O 1
ATOM 610 N N . ALA A 1 82 ? 32.814 -9.825 26.028 1.00 40.56 82 ALA A N 1
ATOM 611 C CA . ALA A 1 82 ? 32.725 -11.243 26.345 1.00 39.07 82 ALA A CA 1
ATOM 612 C C . ALA A 1 82 ? 32.347 -11.408 27.816 1.00 42.48 82 ALA A C 1
ATOM 613 O O . ALA A 1 82 ? 32.774 -10.625 28.664 1.00 46.60 82 ALA A O 1
ATOM 615 N N . PRO A 1 83 ? 31.518 -12.412 28.121 1.00 36.43 83 PRO A N 1
ATOM 616 C CA . PRO A 1 83 ? 31.043 -12.708 29.473 1.00 37.19 83 PRO A CA 1
ATOM 617 C C . PRO A 1 83 ? 32.137 -13.326 30.347 1.00 36.04 83 PRO A C 1
ATOM 618 O O . PRO A 1 83 ? 32.935 -14.122 29.846 1.00 34.53 83 PRO A O 1
ATOM 622 N N . VAL A 1 84 ? 32.172 -12.964 31.629 1.00 40.01 84 VAL A N 1
ATOM 623 C CA . VAL A 1 84 ? 33.118 -13.568 32.563 1.00 44.32 84 VAL A CA 1
ATOM 624 C C . VAL A 1 84 ? 32.601 -14.942 32.976 1.00 49.77 84 VAL A C 1
ATOM 625 O O . VAL A 1 84 ? 31.399 -15.135 33.163 1.00 52.67 84 VAL A O 1
ATOM 629 N N . VAL A 1 85 ? 33.521 -15.892 33.098 1.00 50.39 85 VAL A N 1
ATOM 630 C CA . VAL A 1 85 ? 33.179 -17.292 33.321 1.00 50.96 85 VAL A CA 1
ATOM 631 C C . VAL A 1 85 ? 34.100 -17.914 34.380 1.00 55.00 85 VAL A C 1
ATOM 632 O O . VAL A 1 85 ? 35.247 -17.490 34.543 1.00 54.05 85 VAL A O 1
ATOM 636 N N . GLU A 1 86 ? 33.598 -18.919 35.096 1.00 60.58 86 GLU A N 1
ATOM 637 C CA . GLU A 1 86 ? 34.311 -19.489 36.251 1.00 65.94 86 GLU A CA 1
ATOM 638 C C . GLU A 1 86 ? 35.623 -20.234 35.944 1.00 64.92 86 GLU A C 1
ATOM 639 O O . GLU A 1 86 ? 36.680 -19.889 36.491 1.00 67.93 86 GLU A O 1
ATOM 645 N N . GLY A 1 87 ? 35.565 -21.237 35.068 1.00 58.38 87 GLY A N 1
ATOM 646 C CA . GLY A 1 87 ? 34.336 -21.589 34.382 1.00 53.89 87 GLY A CA 1
ATOM 647 C C . GLY A 1 87 ? 34.421 -22.554 33.214 1.00 49.35 87 GLY A C 1
ATOM 648 O O . GLY A 1 87 ? 35.312 -23.401 33.104 1.00 46.66 87 GLY A O 1
ATOM 649 N N . VAL A 1 88 ? 33.425 -22.418 32.352 1.00 46.92 88 VAL A N 1
ATOM 650 C CA . VAL A 1 88 ? 33.307 -23.174 31.125 1.00 41.82 88 VAL A CA 1
ATOM 651 C C . VAL A 1 88 ? 32.834 -22.179 30.076 1.00 41.14 88 VAL A C 1
ATOM 652 O O . VAL A 1 88 ? 32.089 -21.251 30.393 1.00 41.49 88 VAL A O 1
ATOM 656 N N . LEU A 1 89 ? 33.275 -22.345 28.836 1.00 40.70 89 LEU A N 1
ATOM 657 C CA . LEU A 1 89 ? 32.780 -21.487 27.764 1.00 39.13 89 LEU A CA 1
ATOM 658 C C . LEU A 1 89 ? 31.494 -22.077 27.199 1.00 39.15 89 LEU A C 1
ATOM 659 O O . LEU A 1 89 ? 31.381 -23.293 27.056 1.00 37.66 89 LEU A O 1
ATOM 664 N N . LYS A 1 90 ? 30.537 -21.221 26.851 1.00 41.87 90 LYS A N 1
ATOM 665 C CA . LYS A 1 90 ? 29.271 -21.703 26.314 1.00 45.96 90 LYS A CA 1
ATOM 666 C C . LYS A 1 90 ? 29.534 -22.179 24.895 1.00 49.43 90 LYS A C 1
ATOM 667 O O . LYS A 1 90 ? 29.990 -21.416 24.044 1.00 50.52 90 LYS A O 1
ATOM 673 N N . THR A 1 91 ? 29.240 -23.449 24.647 1.00 50.97 91 THR A N 1
ATOM 674 C CA . THR A 1 91 ? 29.444 -24.046 23.334 1.00 50.52 91 THR A CA 1
ATOM 675 C C . THR A 1 91 ? 28.264 -24.957 23.033 1.00 55.09 91 THR A C 1
ATOM 676 O O . THR A 1 91 ? 27.537 -25.358 23.942 1.00 60.14 91 THR A O 1
ATOM 680 N N . TYR A 1 92 ? 28.076 -25.282 21.759 1.00 54.27 92 TYR A N 1
ATOM 681 C CA . TYR A 1 92 ? 26.961 -26.131 21.346 1.00 56.14 92 TYR A CA 1
ATOM 682 C C . TYR A 1 92 ? 27.183 -27.613 21.689 1.00 58.88 92 TYR A C 1
ATOM 683 O O . TYR A 1 92 ? 28.281 -28.149 21.540 1.00 56.90 92 TYR A O 1
ATOM 692 N N . ASP A 1 93 ? 26.112 -28.255 22.141 1.00 63.83 93 ASP A N 1
ATOM 693 C CA . ASP A 1 93 ? 26.140 -29.598 22.717 1.00 64.53 93 ASP A CA 1
ATOM 694 C C . ASP A 1 93 ? 26.526 -30.702 21.730 1.00 60.02 93 ASP A C 1
ATOM 695 O O . ASP A 1 93 ? 26.680 -31.863 22.112 1.00 58.40 93 ASP A O 1
ATOM 700 N N . THR A 1 94 ? 26.674 -30.327 20.464 1.00 58.50 94 THR A N 1
ATOM 701 C CA . THR A 1 94 ? 26.730 -31.275 19.348 1.00 59.08 94 THR A CA 1
ATOM 702 C C . THR A 1 94 ? 27.906 -32.262 19.337 1.00 57.76 94 THR A C 1
ATOM 703 O O . THR A 1 94 ? 28.951 -32.026 19.943 1.00 55.50 94 THR A O 1
ATOM 707 N N . ASP A 1 95 ? 27.695 -33.369 18.630 1.00 59.42 95 ASP A N 1
ATOM 708 C CA . ASP A 1 95 ? 28.625 -34.493 18.541 1.00 58.71 95 ASP A CA 1
ATOM 709 C C . ASP A 1 95 ? 30.064 -34.133 18.164 1.00 55.98 95 ASP A C 1
ATOM 710 O O . ASP A 1 95 ? 31.012 -34.687 18.723 1.00 55.09 95 ASP A O 1
ATOM 715 N N . ASP A 1 96 ? 30.221 -33.198 17.231 1.00 55.00 96 ASP A N 1
ATOM 716 C CA . ASP A 1 96 ? 31.508 -32.973 16.574 1.00 53.54 96 ASP A CA 1
ATOM 717 C C . ASP A 1 96 ? 32.471 -32.058 17.339 1.00 47.39 96 ASP A C 1
ATOM 718 O O . ASP A 1 96 ? 33.570 -31.773 16.862 1.00 48.13 96 ASP A O 1
ATOM 723 N N . HIS A 1 97 ? 32.046 -31.599 18.515 1.00 40.54 97 HIS A N 1
ATOM 724 C CA . HIS A 1 97 ? 32.914 -30.845 19.417 1.00 34.04 97 HIS A CA 1
ATOM 725 C C . HIS A 1 97 ? 33.789 -31.793 20.247 1.00 34.55 97 HIS A C 1
ATOM 726 O O . HIS A 1 97 ? 33.287 -32.727 20.864 1.00 38.38 97 HIS A O 1
ATOM 733 N N . LYS A 1 98 ? 35.100 -31.566 20.220 1.00 32.12 98 LYS A N 1
ATOM 734 C CA . LYS A 1 98 ? 36.040 -32.266 21.101 1.00 30.53 98 LYS A CA 1
ATOM 735 C C . LYS A 1 98 ? 36.497 -31.386 22.273 1.00 30.62 98 LYS A C 1
ATOM 736 O O . LYS A 1 98 ? 36.901 -30.243 22.074 1.00 33.53 98 LYS A O 1
ATOM 739 N N . PRO A 1 99 ? 36.423 -31.914 23.502 1.00 29.85 99 PRO A N 1
ATOM 740 C CA . PRO A 1 99 ? 36.818 -31.152 24.690 1.00 31.47 99 PRO A CA 1
ATOM 741 C C . PRO A 1 99 ? 38.269 -30.688 24.658 1.00 33.30 99 PRO A C 1
ATOM 742 O O . PRO A 1 99 ? 39.174 -31.448 24.293 1.00 33.67 99 PRO A O 1
ATOM 746 N N . LEU A 1 100 ? 38.463 -29.430 25.042 1.00 33.78 100 LEU A N 1
ATOM 747 C CA . LEU A 1 100 ? 39.786 -28.834 25.185 1.00 25.18 100 LEU A CA 1
ATOM 748 C C . LEU A 1 100 ? 39.850 -28.155 26.547 1.00 25.28 100 LEU A C 1
ATOM 749 O O . LEU A 1 100 ? 38.852 -27.593 27.004 1.00 25.77 100 LEU A O 1
ATOM 754 N N . ILE A 1 101 ? 41.000 -28.234 27.211 1.00 25.00 101 ILE A N 1
ATOM 755 C CA . ILE A 1 101 ? 41.122 -27.654 28.542 1.00 34.24 101 ILE A CA 1
ATOM 756 C C . ILE A 1 101 ? 42.317 -26.718 28.636 1.00 35.88 101 ILE A C 1
ATOM 757 O O . ILE A 1 101 ? 43.409 -27.032 28.165 1.00 36.57 101 ILE A O 1
ATOM 762 N N . ILE A 1 102 ? 42.100 -25.569 29.264 1.00 25.08 102 ILE A N 1
ATOM 763 C CA . ILE A 1 102 ? 43.129 -24.541 29.312 1.00 24.82 102 ILE A CA 1
ATOM 764 C C . ILE A 1 102 ? 43.421 -24.083 30.736 1.00 25.47 102 ILE A C 1
ATOM 765 O O . ILE A 1 102 ? 42.585 -23.468 31.399 1.00 26.08 102 ILE A O 1
ATOM 770 N N . ARG A 1 103 ? 44.631 -24.386 31.190 1.00 25.50 103 ARG A N 1
ATOM 771 C CA . ARG A 1 103 ? 45.033 -24.058 32.547 1.00 26.28 103 ARG A CA 1
ATOM 772 C C . ARG A 1 103 ? 46.203 -23.088 32.495 1.00 26.62 103 ARG A C 1
ATOM 773 O O . ARG A 1 103 ? 46.680 -22.738 31.410 1.00 26.21 103 ARG A O 1
ATOM 781 N N . GLY A 1 104 ? 46.663 -22.647 33.661 1.00 28.57 104 GLY A N 1
ATOM 782 C CA . GLY A 1 104 ? 47.857 -21.830 33.692 1.00 30.13 104 GLY A CA 1
ATOM 783 C C . GLY A 1 104 ? 47.912 -20.762 34.761 1.00 31.26 104 GLY A C 1
ATOM 784 O O . GLY A 1 104 ? 47.135 -20.757 35.716 1.00 31.92 104 GLY A O 1
ATOM 785 N N . THR A 1 105 ? 48.849 -19.841 34.572 1.00 32.02 105 THR A N 1
ATOM 786 C CA . THR A 1 105 ? 49.014 -18.696 35.450 1.00 29.80 105 THR A CA 1
ATOM 787 C C . THR A 1 105 ? 49.308 -17.445 34.633 1.00 35.64 105 THR A C 1
ATOM 788 O O . THR A 1 105 ? 50.038 -17.500 33.643 1.00 33.41 105 THR A O 1
ATOM 792 N N . VAL A 1 106 ? 48.728 -16.324 35.052 1.00 37.52 106 VAL A N 1
ATOM 793 C CA . VAL A 1 106 ? 49.115 -15.019 34.539 1.00 38.85 106 VAL A CA 1
ATOM 794 C C . VAL A 1 106 ? 50.066 -14.400 35.544 1.00 43.72 106 VAL A C 1
ATOM 795 O O . VAL A 1 106 ? 49.840 -14.490 36.750 1.00 45.49 106 VAL A O 1
ATOM 799 N N . ARG A 1 107 ? 51.134 -13.776 35.061 1.00 46.29 107 ARG A N 1
ATOM 800 C CA . ARG A 1 107 ? 52.078 -13.146 35.981 1.00 47.90 107 ARG A CA 1
ATOM 801 C C . ARG A 1 107 ? 52.862 -11.994 35.370 1.00 44.39 107 ARG A C 1
ATOM 802 O O . ARG A 1 107 ? 52.933 -11.844 34.148 1.00 42.75 107 ARG A O 1
ATOM 810 N N . SER A 1 108 ? 53.444 -11.183 36.246 1.00 44.68 108 SER A N 1
ATOM 811 C CA . SER A 1 108 ? 54.231 -10.021 35.842 1.00 44.23 108 SER A CA 1
ATOM 812 C C . SER A 1 108 ? 55.580 -10.414 35.245 1.00 43.65 108 SER A C 1
ATOM 813 O O . SER A 1 108 ? 56.078 -11.517 35.477 1.00 44.36 108 SER A O 1
ATOM 816 N N . ASP A 1 109 ? 56.154 -9.499 34.469 1.00 42.19 109 ASP A N 1
ATOM 817 C CA . ASP A 1 109 ? 57.467 -9.696 33.873 1.00 42.57 109 ASP A CA 1
ATOM 818 C C . ASP A 1 109 ? 58.546 -9.658 34.945 1.00 45.43 109 ASP A C 1
ATOM 819 O O . ASP A 1 109 ? 59.698 -10.012 34.696 1.00 46.54 109 ASP A O 1
ATOM 824 N N . THR A 1 110 ? 58.165 -9.194 36.131 1.00 46.56 110 THR A N 1
ATOM 825 C CA . THR A 1 110 ? 59.062 -9.152 37.279 1.00 46.90 110 THR A CA 1
ATOM 826 C C . THR A 1 110 ? 58.874 -10.403 38.135 1.00 49.16 110 THR A C 1
ATOM 827 O O . THR A 1 110 ? 59.534 -10.579 39.162 1.00 52.67 110 THR A O 1
ATOM 831 N N . GLY A 1 111 ? 57.961 -11.264 37.695 1.00 47.56 111 GLY A N 1
ATOM 832 C CA . GLY A 1 111 ? 57.755 -12.565 38.310 1.00 47.34 111 GLY A CA 1
ATOM 833 C C . GLY A 1 111 ? 56.544 -12.751 39.213 1.00 49.62 111 GLY A C 1
ATOM 834 O O . GLY A 1 111 ? 56.106 -13.887 39.424 1.00 38.88 111 GLY A O 1
ATOM 835 N N . GLU A 1 112 ? 55.982 -11.664 39.734 1.00 54.27 112 GLU A N 1
ATOM 836 C CA . GLU A 1 112 ? 54.889 -11.794 40.694 1.00 58.74 112 GLU A CA 1
ATOM 837 C C . GLU A 1 112 ? 53.595 -12.293 40.055 1.00 53.34 112 GLU A C 1
ATOM 838 O O . GLU A 1 112 ? 53.118 -11.728 39.068 1.00 54.11 112 GLU A O 1
ATOM 844 N N . LEU A 1 113 ? 53.038 -13.363 40.618 1.00 48.00 113 LEU A N 1
ATOM 845 C CA . LEU A 1 113 ? 51.756 -13.867 40.154 1.00 42.08 113 LEU A CA 1
ATOM 846 C C . LEU A 1 113 ? 50.731 -12.765 40.321 1.00 40.13 113 LEU A C 1
ATOM 847 O O . LEU A 1 113 ? 50.582 -12.194 41.402 1.00 40.62 113 LEU A O 1
ATOM 852 N N . LEU A 1 114 ? 50.036 -12.462 39.235 1.00 37.36 114 LEU A N 1
ATOM 853 C CA . LEU A 1 114 ? 49.026 -11.424 39.253 1.00 39.75 114 LEU A CA 1
ATOM 854 C C . LEU A 1 114 ? 47.659 -12.038 39.494 1.00 40.89 114 LEU A C 1
ATOM 855 O O . LEU A 1 114 ? 47.347 -13.105 38.970 1.00 39.74 114 LEU A O 1
ATOM 860 N N . ALA A 1 115 ? 46.856 -11.361 40.304 1.00 43.85 115 ALA A N 1
ATOM 861 C CA . ALA A 1 115 ? 45.507 -11.812 40.594 1.00 45.38 115 ALA A CA 1
ATOM 862 C C . ALA A 1 115 ? 44.514 -10.798 40.046 1.00 50.52 115 ALA A C 1
ATOM 863 O O . ALA A 1 115 ? 44.835 -9.618 39.899 1.00 54.42 115 ALA A O 1
ATOM 865 N N . GLY A 1 116 ? 43.311 -11.263 39.734 1.00 50.59 116 GLY A N 1
ATOM 866 C CA . GLY A 1 116 ? 42.295 -10.393 39.177 1.00 50.51 116 GLY A CA 1
ATOM 867 C C . GLY A 1 116 ? 42.670 -9.909 37.792 1.00 49.01 116 GLY A C 1
ATOM 868 O O . GLY A 1 116 ? 42.177 -8.881 37.332 1.00 51.04 116 GLY A O 1
ATOM 869 N N . ALA A 1 117 ? 43.562 -10.639 37.133 1.00 45.96 117 ALA A N 1
ATOM 870 C CA . ALA A 1 117 ? 43.872 -10.372 35.737 1.00 42.71 117 ALA A CA 1
ATOM 871 C C . ALA A 1 117 ? 42.721 -10.909 34.908 1.00 42.73 117 ALA A C 1
ATOM 872 O O . ALA A 1 117 ? 42.153 -11.953 35.227 1.00 34.12 117 ALA A O 1
ATOM 874 N N . VAL A 1 118 ? 42.367 -10.194 33.849 1.00 34.36 118 VAL A N 1
ATOM 875 C CA . VAL A 1 118 ? 41.293 -10.637 32.978 1.00 33.69 118 VAL A CA 1
ATOM 876 C C . VAL A 1 118 ? 41.871 -11.270 31.720 1.00 32.03 118 VAL A C 1
ATOM 877 O O . VAL A 1 118 ? 42.519 -10.596 30.915 1.00 31.78 118 VAL A O 1
ATOM 881 N N . ILE A 1 119 ? 41.628 -12.565 31.552 1.00 31.03 119 ILE A N 1
ATOM 882 C CA . ILE A 1 119 ? 42.090 -13.265 30.369 1.00 29.61 119 ILE A CA 1
ATOM 883 C C . ILE A 1 119 ? 40.928 -13.394 29.406 1.00 29.53 119 ILE A C 1
ATOM 884 O O . ILE A 1 119 ? 39.982 -14.143 29.657 1.00 29.56 119 ILE A O 1
ATOM 889 N N . ASP A 1 120 ? 41.009 -12.668 28.296 1.00 31.51 120 ASP A N 1
ATOM 890 C CA . ASP A 1 120 ? 39.946 -12.669 27.299 1.00 35.44 120 ASP A CA 1
ATOM 891 C C . ASP A 1 120 ? 40.246 -13.712 26.236 1.00 37.14 120 ASP A C 1
ATOM 892 O O . ASP A 1 120 ? 41.264 -13.636 25.544 1.00 36.98 120 ASP A O 1
ATOM 897 N N . VAL A 1 121 ? 39.349 -14.683 26.112 1.00 37.86 121 VAL A N 1
ATOM 898 C CA . VAL A 1 121 ? 39.549 -15.787 25.184 1.00 36.58 121 VAL A CA 1
ATOM 899 C C . VAL A 1 121 ? 38.446 -15.902 24.134 1.00 39.03 121 VAL A C 1
ATOM 900 O O . VAL A 1 121 ? 37.272 -15.706 24.433 1.00 43.62 121 VAL A O 1
ATOM 904 N N . TRP A 1 122 ? 38.844 -16.190 22.896 1.00 36.43 122 TRP A N 1
ATOM 905 C CA . TRP A 1 122 ? 37.895 -16.494 21.827 1.00 35.63 122 TRP A CA 1
ATOM 906 C C . TRP A 1 122 ? 38.492 -17.477 20.816 1.00 38.27 122 TRP A C 1
ATOM 907 O O . TRP A 1 122 ? 39.687 -17.432 20.538 1.00 40.39 122 TRP A O 1
ATOM 918 N N . HIS A 1 123 ? 37.663 -18.379 20.292 1.00 39.76 123 HIS A N 1
ATOM 919 C CA . HIS A 1 123 ? 38.135 -19.383 19.335 1.00 39.72 123 HIS A CA 1
ATOM 920 C C . HIS A 1 123 ? 37.020 -19.938 18.443 1.00 39.94 123 HIS A C 1
ATOM 921 O O . HIS A 1 123 ? 35.835 -19.796 18.746 1.00 40.37 123 HIS A O 1
ATOM 928 N N . SER A 1 124 ? 37.418 -20.567 17.341 1.00 40.11 124 SER A N 1
ATOM 929 C CA . SER A 1 124 ? 36.482 -20.997 16.307 1.00 40.64 124 SER A CA 1
ATOM 930 C C . SER A 1 124 ? 35.585 -22.177 16.693 1.00 41.02 124 SER A C 1
ATOM 931 O O . SER A 1 124 ? 36.012 -23.115 17.360 1.00 40.60 124 SER A O 1
ATOM 934 N N . THR A 1 125 ? 34.341 -22.117 16.231 1.00 41.13 125 THR A N 1
ATOM 935 C CA . THR A 1 125 ? 33.429 -23.245 16.297 1.00 41.97 125 THR A CA 1
ATOM 936 C C . THR A 1 125 ? 34.071 -24.358 15.478 1.00 39.85 125 THR A C 1
ATOM 937 O O . THR A 1 125 ? 34.936 -24.089 14.645 1.00 40.00 125 THR A O 1
ATOM 941 N N . PRO A 1 126 ? 33.658 -25.612 15.702 1.00 37.26 126 PRO A N 1
ATOM 942 C CA . PRO A 1 126 ? 34.260 -26.725 14.963 1.00 33.49 126 PRO A CA 1
ATOM 943 C C . PRO A 1 126 ? 34.282 -26.474 13.451 1.00 32.19 126 PRO A C 1
ATOM 944 O O . PRO A 1 126 ? 35.076 -27.083 12.741 1.00 30.17 126 PRO A O 1
ATOM 948 N N . ASP A 1 127 ? 33.413 -25.591 12.972 1.00 35.24 127 ASP A N 1
ATOM 949 C CA . ASP A 1 127 ? 33.344 -25.270 11.550 1.00 37.82 127 ASP A CA 1
ATOM 950 C C . ASP A 1 127 ? 34.427 -24.296 11.069 1.00 37.28 127 ASP A C 1
ATOM 951 O O . ASP A 1 127 ? 34.776 -24.280 9.887 1.00 36.84 127 ASP A O 1
ATOM 956 N N . GLY A 1 128 ? 34.957 -23.489 11.984 1.00 38.17 128 GLY A N 1
ATOM 957 C CA . GLY A 1 128 ? 35.856 -22.409 11.607 1.00 38.90 128 GLY A CA 1
ATOM 958 C C . GLY A 1 128 ? 35.184 -21.052 11.658 1.00 40.47 128 GLY A C 1
ATOM 959 O O . GLY A 1 128 ? 35.733 -20.047 11.200 1.00 41.96 128 GLY A O 1
ATOM 960 N N . LEU A 1 129 ? 33.978 -21.034 12.215 1.00 40.30 129 LEU A N 1
ATOM 961 C CA . LEU A 1 129 ? 33.214 -19.802 12.376 1.00 39.85 129 LEU A CA 1
ATOM 962 C C . LEU A 1 129 ? 33.428 -19.248 13.781 1.00 35.90 129 LEU A C 1
ATOM 963 O O . LEU A 1 129 ? 33.537 -19.999 14.742 1.00 36.20 129 LEU A O 1
ATOM 968 N N . TYR A 1 130 ? 33.499 -17.929 13.890 1.00 31.80 130 TYR A N 1
ATOM 969 C CA . TYR A 1 130 ? 33.598 -17.290 15.191 1.00 32.69 130 TYR A CA 1
ATOM 970 C C . TYR A 1 130 ? 32.222 -16.739 15.588 1.00 35.27 130 TYR A C 1
ATOM 971 O O . TYR A 1 130 ? 31.440 -16.334 14.730 1.00 34.10 130 TYR A O 1
ATOM 980 N N . SER A 1 131 ? 31.921 -16.766 16.882 1.00 35.53 131 SER A N 1
ATOM 981 C CA . SER A 1 131 ? 30.606 -16.393 17.391 1.00 37.83 131 SER A CA 1
ATOM 982 C C . SER A 1 131 ? 30.248 -14.925 17.191 1.00 40.42 131 SER A C 1
ATOM 983 O O . SER A 1 131 ? 31.072 -14.031 17.388 1.00 39.02 131 SER A O 1
ATOM 986 N N . GLY A 1 132 ? 29.013 -14.698 16.762 1.00 44.55 132 GLY A N 1
ATOM 987 C CA . GLY A 1 132 ? 28.445 -13.367 16.684 1.00 47.80 132 GLY A CA 1
ATOM 988 C C . GLY A 1 132 ? 28.925 -12.687 15.424 1.00 50.21 132 GLY A C 1
ATOM 989 O O . GLY A 1 132 ? 28.344 -11.701 14.966 1.00 54.28 132 GLY A O 1
ATOM 990 N N . ILE A 1 133 ? 30.027 -13.199 14.886 1.00 48.84 133 ILE A N 1
ATOM 991 C CA . ILE A 1 133 ? 30.523 -12.769 13.585 1.00 50.10 133 ILE A CA 1
ATOM 992 C C . ILE A 1 133 ? 30.099 -13.660 12.393 1.00 50.04 133 ILE A C 1
ATOM 993 O O . ILE A 1 133 ? 30.268 -13.271 11.233 1.00 50.12 133 ILE A O 1
ATOM 998 N N . HIS A 1 134 ? 29.510 -14.823 12.674 1.00 49.40 134 HIS A N 1
ATOM 999 C CA . HIS A 1 134 ? 29.183 -15.800 11.629 1.00 49.52 134 HIS A CA 1
ATOM 1000 C C . HIS A 1 134 ? 27.813 -16.468 11.749 1.00 55.36 134 HIS A C 1
ATOM 1001 O O . HIS A 1 134 ? 27.432 -16.933 12.823 1.00 57.39 134 HIS A O 1
ATOM 1008 N N . ASP A 1 135 ? 27.034 -16.504 10.672 1.00 57.63 135 ASP A N 1
ATOM 1009 C CA . ASP A 1 135 ? 25.879 -17.410 10.572 1.00 58.21 135 ASP A CA 1
ATOM 1010 C C . ASP A 1 135 ? 24.883 -17.517 11.745 1.00 56.86 135 ASP A C 1
ATOM 1011 O O . ASP A 1 135 ? 24.649 -18.619 12.237 1.00 56.09 135 ASP A O 1
ATOM 1013 N N . ASN A 1 136 ? 24.316 -16.411 12.211 1.00 55.58 136 ASN A N 1
ATOM 1014 C CA . ASN A 1 136 ? 23.427 -16.449 13.377 1.00 55.21 136 ASN A CA 1
ATOM 1015 C C . ASN A 1 136 ? 23.928 -17.245 14.595 1.00 54.18 136 ASN A C 1
ATOM 1016 O O . ASN A 1 136 ? 23.209 -18.080 15.140 1.00 57.11 136 ASN A O 1
ATOM 1018 N N . ILE A 1 137 ? 25.156 -16.966 15.016 1.00 51.48 137 ILE A N 1
ATOM 1019 C CA . ILE A 1 137 ? 25.759 -17.510 16.226 1.00 48.89 137 ILE A CA 1
ATOM 1020 C C . ILE A 1 137 ? 25.833 -16.569 17.422 1.00 50.38 137 ILE A C 1
ATOM 1021 O O . ILE A 1 137 ? 26.456 -15.513 17.349 1.00 51.21 137 ILE A O 1
ATOM 1026 N N . PRO A 1 138 ? 25.198 -16.961 18.535 1.00 49.87 138 PRO A N 1
ATOM 1027 C CA . PRO A 1 138 ? 25.145 -16.145 19.755 1.00 49.42 138 PRO A CA 1
ATOM 1028 C C . PRO A 1 138 ? 26.540 -15.705 20.194 1.00 48.17 138 PRO A C 1
ATOM 1029 O O . PRO A 1 138 ? 27.487 -16.477 20.058 1.00 46.62 138 PRO A O 1
ATOM 1033 N N . VAL A 1 139 ? 26.660 -14.487 20.717 1.00 49.33 139 VAL A N 1
ATOM 1034 C CA . VAL A 1 139 ? 27.966 -13.918 21.045 1.00 48.64 139 VAL A CA 1
ATOM 1035 C C . VAL A 1 139 ? 28.554 -14.470 22.345 1.00 50.14 139 VAL A C 1
ATOM 1036 O O . VAL A 1 139 ? 29.772 -14.511 22.511 1.00 49.83 139 VAL A O 1
ATOM 1040 N N . ASP A 1 140 ? 27.698 -14.903 23.264 1.00 52.47 140 ASP A N 1
ATOM 1041 C CA . ASP A 1 140 ? 28.189 -15.477 24.514 1.00 52.18 140 ASP A CA 1
ATOM 1042 C C . ASP A 1 140 ? 28.795 -16.852 24.266 1.00 50.65 140 ASP A C 1
ATOM 1043 O O . ASP A 1 140 ? 29.370 -17.465 25.162 1.00 49.74 140 ASP A O 1
ATOM 1048 N N . TYR A 1 141 ? 28.651 -17.329 23.035 1.00 50.08 141 TYR A N 1
ATOM 1049 C CA . TYR A 1 141 ? 29.212 -18.617 22.638 1.00 47.91 141 TYR A CA 1
ATOM 1050 C C . TYR A 1 141 ? 30.659 -18.512 22.147 1.00 43.11 141 TYR A C 1
ATOM 1051 O O . TYR A 1 141 ? 31.033 -17.539 21.496 1.00 42.96 141 TYR A O 1
ATOM 1060 N N . TYR A 1 142 ? 31.460 -19.517 22.486 1.00 39.73 142 TYR A N 1
ATOM 1061 C CA . TYR A 1 142 ? 32.850 -19.602 22.062 1.00 35.20 142 TYR A CA 1
ATOM 1062 C C . TYR A 1 142 ? 33.613 -18.320 22.368 1.00 34.78 142 TYR A C 1
ATOM 1063 O O . TYR A 1 142 ? 34.515 -17.931 21.629 1.00 34.88 142 TYR A O 1
ATOM 1072 N N . ARG A 1 143 ? 33.237 -17.672 23.466 1.00 34.86 143 ARG A N 1
ATOM 1073 C CA . ARG A 1 143 ? 33.931 -16.477 23.949 1.00 35.76 143 ARG A CA 1
ATOM 1074 C C . ARG A 1 143 ? 33.783 -16.403 25.463 1.00 39.40 143 ARG A C 1
ATOM 1075 O O . ARG A 1 143 ? 32.812 -16.910 26.027 1.00 40.25 143 ARG A O 1
ATOM 1083 N N . GLY A 1 144 ? 34.743 -15.760 26.116 1.00 41.45 144 GLY A N 1
ATOM 1084 C CA . GLY A 1 144 ? 34.661 -15.614 27.550 1.00 42.77 144 GLY A CA 1
ATOM 1085 C C . GLY A 1 144 ? 35.799 -14.835 28.170 1.00 43.24 144 GLY A C 1
ATOM 1086 O O . GLY A 1 144 ? 36.855 -14.627 27.562 1.00 42.58 144 GLY A O 1
ATOM 1087 N N . LYS A 1 145 ? 35.572 -14.394 29.400 1.00 43.34 145 LYS A N 1
ATOM 1088 C CA . LYS A 1 145 ? 36.612 -13.736 30.170 1.00 39.35 145 LYS A CA 1
ATOM 1089 C C . LYS A 1 145 ? 36.974 -14.609 31.351 1.00 35.93 145 LYS A C 1
ATOM 1090 O O . LYS A 1 145 ? 36.099 -15.099 32.065 1.00 36.10 145 LYS A O 1
ATOM 1096 N N . LEU A 1 146 ? 38.269 -14.834 31.530 1.00 35.10 146 LEU A N 1
ATOM 1097 C CA . LEU A 1 146 ? 38.756 -15.590 32.669 1.00 36.45 146 LEU A CA 1
ATOM 1098 C C . LEU A 1 146 ? 39.430 -14.616 33.615 1.00 35.73 146 LEU A C 1
ATOM 1099 O O . LEU A 1 146 ? 40.110 -13.688 33.183 1.00 36.07 146 LEU A O 1
ATOM 1104 N N . VAL A 1 147 ? 39.227 -14.811 34.910 1.00 33.98 147 VAL A N 1
ATOM 1105 C CA . VAL A 1 147 ? 39.815 -13.918 35.898 1.00 34.71 147 VAL A CA 1
ATOM 1106 C C . VAL A 1 147 ? 40.680 -14.695 36.878 1.00 38.14 147 VAL A C 1
ATOM 1107 O O . VAL A 1 147 ? 40.189 -15.527 37.642 1.00 40.96 147 VAL A O 1
ATOM 1111 N N . THR A 1 148 ? 41.977 -14.413 36.844 1.00 37.60 148 THR A N 1
ATOM 1112 C CA . THR A 1 148 ? 42.924 -15.121 37.693 1.00 36.50 148 THR A CA 1
ATOM 1113 C C . THR A 1 148 ? 42.607 -14.919 39.168 1.00 40.36 148 THR A C 1
ATOM 1114 O O . THR A 1 148 ? 42.283 -13.819 39.614 1.00 41.66 148 THR A O 1
ATOM 1118 N N . ASP A 1 149 ? 42.702 -16.011 39.913 1.00 41.19 149 ASP A N 1
ATOM 1119 C CA . ASP A 1 149 ? 42.409 -16.023 41.340 1.00 41.86 149 ASP A CA 1
ATOM 1120 C C . ASP A 1 149 ? 43.585 -15.532 42.175 1.00 42.96 149 ASP A C 1
ATOM 1121 O O . ASP A 1 149 ? 44.559 -15.000 41.645 1.00 37.95 149 ASP A O 1
ATOM 1126 N N . SER A 1 150 ? 43.478 -15.729 43.486 1.00 46.92 150 SER A N 1
ATOM 1127 C CA . SER A 1 150 ? 44.498 -15.325 44.446 1.00 51.64 150 SER A CA 1
ATOM 1128 C C . SER A 1 150 ? 45.905 -15.836 44.110 1.00 50.10 150 SER A C 1
ATOM 1129 O O . SER A 1 150 ? 46.896 -15.206 44.478 1.00 49.43 150 SER A O 1
ATOM 1132 N N . GLN A 1 151 ? 45.995 -16.977 43.431 1.00 49.19 151 GLN A N 1
ATOM 1133 C CA . GLN A 1 151 ? 47.294 -17.518 43.037 1.00 49.24 151 GLN A CA 1
ATOM 1134 C C . GLN A 1 151 ? 47.703 -17.119 41.622 1.00 49.12 151 GLN A C 1
ATOM 1135 O O . GLN A 1 151 ? 48.761 -17.513 41.144 1.00 49.78 151 GLN A O 1
ATOM 1141 N N . GLY A 1 152 ? 46.863 -16.345 40.948 1.00 49.11 152 GLY A N 1
ATOM 1142 C CA . GLY A 1 152 ? 47.127 -15.977 39.570 1.00 47.92 152 GLY A CA 1
ATOM 1143 C C . GLY A 1 152 ? 46.904 -17.152 38.638 1.00 33.37 152 GLY A C 1
ATOM 1144 O O . GLY A 1 152 ? 47.509 -17.230 37.566 1.00 33.35 152 GLY A O 1
ATOM 1145 N N . ASN A 1 153 ? 46.023 -18.060 39.050 1.00 33.32 153 ASN A N 1
ATOM 1146 C CA . ASN A 1 153 ? 45.690 -19.230 38.257 1.00 33.66 153 ASN A CA 1
ATOM 1147 C C . ASN A 1 153 ? 44.366 -19.083 37.528 1.00 32.77 153 ASN A C 1
ATOM 1148 O O . ASN A 1 153 ? 43.422 -18.456 38.020 1.00 32.70 153 ASN A O 1
ATOM 1153 N N . TYR A 1 154 ? 44.307 -19.658 36.336 1.00 33.49 154 TYR A N 1
ATOM 1154 C CA . TYR A 1 154 ? 43.071 -19.693 35.570 1.00 34.46 154 TYR A CA 1
ATOM 1155 C C . TYR A 1 154 ? 42.927 -21.067 34.962 1.00 35.61 154 TYR A C 1
ATOM 1156 O O . TYR A 1 154 ? 43.910 -21.692 34.568 1.00 38.08 154 TYR A O 1
ATOM 1165 N N . ARG A 1 155 ? 41.691 -21.534 34.899 1.00 33.60 155 ARG A N 1
ATOM 1166 C CA . ARG A 1 155 ? 41.378 -22.775 34.221 1.00 32.07 155 ARG A CA 1
ATOM 1167 C C . ARG A 1 155 ? 40.002 -22.659 33.585 1.00 35.61 155 ARG A C 1
ATOM 1168 O O . ARG A 1 155 ? 39.083 -22.110 34.183 1.00 38.48 155 ARG A O 1
ATOM 1176 N N . VAL A 1 156 ? 39.863 -23.171 32.370 1.00 35.34 156 VAL A N 1
ATOM 1177 C CA . VAL A 1 156 ? 38.592 -23.089 31.670 1.00 35.95 156 VAL A CA 1
ATOM 1178 C C . VAL A 1 156 ? 38.382 -24.320 30.807 1.00 39.27 156 VAL A C 1
ATOM 1179 O O . VAL A 1 156 ? 39.318 -24.823 30.192 1.00 37.92 156 VAL A O 1
ATOM 1183 N N . ARG A 1 157 ? 37.150 -24.811 30.773 1.00 43.75 157 ARG A N 1
ATOM 1184 C CA . ARG A 1 157 ? 36.838 -25.925 29.894 1.00 46.65 157 ARG A CA 1
ATOM 1185 C C . ARG A 1 157 ? 36.076 -25.426 28.677 1.00 47.16 157 ARG A C 1
ATOM 1186 O O . ARG A 1 157 ? 35.180 -24.591 28.788 1.00 48.96 157 ARG A O 1
ATOM 1194 N N . THR A 1 158 ? 36.460 -25.941 27.515 1.00 45.42 158 THR A N 1
ATOM 1195 C CA . THR A 1 158 ? 35.931 -25.462 26.248 1.00 41.39 158 THR A CA 1
ATOM 1196 C C . THR A 1 158 ? 36.050 -26.531 25.165 1.00 44.88 158 THR A C 1
ATOM 1197 O O . THR A 1 158 ? 36.734 -27.538 25.344 1.00 44.91 158 THR A O 1
ATOM 1201 N N . THR A 1 159 ? 35.339 -26.319 24.064 1.00 45.87 159 THR A N 1
ATOM 1202 C CA . THR A 1 159 ? 35.462 -27.153 22.871 1.00 42.24 159 THR A CA 1
ATOM 1203 C C . THR A 1 159 ? 36.696 -26.794 22.027 1.00 40.64 159 THR A C 1
ATOM 1204 O O . THR A 1 159 ? 37.201 -25.677 22.106 1.00 39.92 159 THR A O 1
ATOM 1208 N N . MET A 1 160 ? 37.178 -27.754 21.236 1.00 40.91 160 MET A N 1
ATOM 1209 C CA . MET A 1 160 ? 38.322 -27.555 20.333 1.00 25.55 160 MET A CA 1
ATOM 1210 C C . MET A 1 160 ? 38.019 -26.618 19.156 1.00 25.71 160 MET A C 1
ATOM 1211 O O . MET A 1 160 ? 36.910 -26.615 18.629 1.00 45.81 160 MET A O 1
ATOM 1216 N N . PRO A 1 161 ? 39.016 -25.813 18.749 1.00 25.00 161 PRO A N 1
ATOM 1217 C CA . PRO A 1 161 ? 38.961 -25.040 17.504 1.00 26.21 161 PRO A CA 1
ATOM 1218 C C . PRO A 1 161 ? 39.491 -25.846 16.319 1.00 26.65 161 PRO A C 1
ATOM 1219 O O . PRO A 1 161 ? 39.919 -26.987 16.475 1.00 25.94 161 PRO A O 1
ATOM 1223 N N . VAL A 1 162 ? 39.466 -25.230 15.142 1.00 28.14 162 VAL A N 1
ATOM 1224 C CA . VAL A 1 162 ? 39.774 -25.913 13.889 1.00 28.87 162 VAL A CA 1
ATOM 1225 C C . VAL A 1 162 ? 40.474 -24.966 12.929 1.00 29.05 162 VAL A C 1
ATOM 1226 O O . VAL A 1 162 ? 40.330 -23.750 13.050 1.00 30.26 162 VAL A O 1
ATOM 1230 N N . PRO A 1 163 ? 41.236 -25.514 11.965 1.00 27.79 163 PRO A N 1
ATOM 1231 C CA . PRO A 1 163 ? 41.831 -24.580 11.010 1.00 28.25 163 PRO A CA 1
ATOM 1232 C C . PRO A 1 163 ? 40.724 -23.951 10.177 1.00 29.36 163 PRO A C 1
ATOM 1233 O O . PRO A 1 163 ? 39.697 -24.583 9.933 1.00 29.73 163 PRO A O 1
ATOM 1237 N N . TYR A 1 164 ? 40.921 -22.707 9.761 1.00 30.59 164 TYR A N 1
ATOM 1238 C CA . TYR A 1 164 ? 39.975 -22.064 8.867 1.00 33.04 164 TYR A CA 1
ATOM 1239 C C . TYR A 1 164 ? 40.744 -21.230 7.864 1.00 30.97 164 TYR A C 1
ATOM 1240 O O . TYR A 1 164 ? 41.864 -20.793 8.131 1.00 29.62 164 TYR A O 1
ATOM 1249 N N . GLN A 1 165 ? 40.144 -21.024 6.700 1.00 29.76 165 GLN A N 1
ATOM 1250 C CA . GLN A 1 165 ? 40.763 -20.217 5.660 1.00 30.38 165 GLN A CA 1
ATOM 1251 C C . GLN A 1 165 ? 40.205 -18.802 5.665 1.00 29.99 165 GLN A C 1
ATOM 1252 O O . GLN A 1 165 ? 39.025 -18.582 5.938 1.00 30.74 165 GLN A O 1
ATOM 1258 N N . ILE A 1 166 ? 41.081 -17.844 5.389 1.00 28.71 166 ILE A N 1
ATOM 1259 C CA . ILE A 1 166 ? 40.666 -16.464 5.204 1.00 30.31 166 ILE A CA 1
ATOM 1260 C C . ILE A 1 166 ? 39.835 -16.424 3.920 1.00 33.34 166 ILE A C 1
ATOM 1261 O O . ILE A 1 166 ? 39.883 -17.371 3.130 1.00 34.50 166 ILE A O 1
ATOM 1266 N N . PRO A 1 167 ? 39.049 -15.352 3.708 1.00 32.13 167 PRO A N 1
ATOM 1267 C CA . PRO A 1 167 ? 38.059 -15.505 2.639 1.00 33.88 167 PRO A CA 1
ATOM 1268 C C . PRO A 1 167 ? 38.781 -15.766 1.322 1.00 34.16 167 PRO A C 1
ATOM 1269 O O . PRO A 1 167 ? 39.629 -14.976 0.906 1.00 33.87 167 PRO A O 1
ATOM 1273 N N . TYR A 1 168 ? 38.412 -16.860 0.666 1.00 34.89 168 TYR A N 1
ATOM 1274 C CA . TYR A 1 168 ? 39.145 -17.342 -0.499 1.00 35.16 168 TYR A CA 1
ATOM 1275 C C . TYR A 1 168 ? 38.547 -16.973 -1.858 1.00 39.62 168 TYR A C 1
ATOM 1276 O O . TYR A 1 168 ? 39.152 -17.247 -2.894 1.00 39.73 168 TYR A O 1
ATOM 1285 N N . GLU A 1 169 ? 37.377 -16.347 -1.860 1.00 41.02 169 GLU A N 1
ATOM 1286 C CA . GLU A 1 169 ? 36.674 -16.073 -3.107 1.00 44.71 169 GLU A CA 1
ATOM 1287 C C . GLU A 1 169 ? 37.084 -14.744 -3.730 1.00 41.15 169 GLU A C 1
ATOM 1288 O O . GLU A 1 169 ? 36.788 -14.483 -4.897 1.00 67.62 169 GLU A O 1
ATOM 1294 N N . GLY A 1 170 ? 37.787 -13.925 -2.956 1.00 48.09 170 GLY A N 1
ATOM 1295 C CA . GLY A 1 170 ? 38.058 -12.553 -3.342 1.00 47.72 170 GLY A CA 1
ATOM 1296 C C . GLY A 1 170 ? 39.457 -12.270 -3.851 1.00 42.64 170 GLY A C 1
ATOM 1297 O O . GLY A 1 170 ? 40.267 -13.181 -4.017 1.00 40.57 170 GLY A O 1
ATOM 1298 N N . PRO A 1 171 ? 39.748 -10.981 -4.089 1.00 40.99 171 PRO A N 1
ATOM 1299 C CA . PRO A 1 171 ? 40.997 -10.484 -4.679 1.00 39.30 171 PRO A CA 1
ATOM 1300 C C . PRO A 1 171 ? 42.228 -10.867 -3.864 1.00 37.13 171 PRO A C 1
ATOM 1301 O O . PRO A 1 171 ? 43.291 -11.089 -4.441 1.00 40.01 171 PRO A O 1
ATOM 1305 N N . THR A 1 172 ? 42.087 -10.933 -2.543 1.00 35.97 172 THR A N 1
ATOM 1306 C CA . THR A 1 172 ? 43.197 -11.344 -1.694 1.00 41.44 172 THR A CA 1
ATOM 1307 C C . THR A 1 172 ? 43.548 -12.804 -1.948 1.00 42.23 172 THR A C 1
ATOM 1308 O O . THR A 1 172 ? 44.703 -13.140 -2.215 1.00 40.33 172 THR A O 1
ATOM 1312 N N . GLY A 1 173 ? 42.544 -13.669 -1.863 1.00 44.63 173 GLY A N 1
ATOM 1313 C CA . GLY A 1 173 ? 42.744 -15.077 -2.125 1.00 45.74 173 GLY A CA 1
ATOM 1314 C C . GLY A 1 173 ? 43.579 -15.486 -3.318 1.00 45.89 173 GLY A C 1
ATOM 1315 O O . GLY A 1 173 ? 44.568 -16.197 -3.178 1.00 47.47 173 GLY A O 1
ATOM 1316 N N . ARG A 1 174 ? 43.166 -15.000 -4.484 1.00 43.61 174 ARG A N 1
ATOM 1317 C CA . ARG A 1 174 ? 43.890 -15.185 -5.733 1.00 42.91 174 ARG A CA 1
ATOM 1318 C C . ARG A 1 174 ? 45.257 -14.519 -5.688 1.00 41.30 174 ARG A C 1
ATOM 1319 O O . ARG A 1 174 ? 46.234 -15.058 -6.200 1.00 42.11 174 ARG A O 1
ATOM 1327 N N . LEU A 1 175 ? 45.328 -13.344 -5.074 1.00 40.53 175 LEU A N 1
ATOM 1328 C CA . LEU A 1 175 ? 46.579 -12.600 -5.033 1.00 42.10 175 LEU A CA 1
ATOM 1329 C C . LEU A 1 175 ? 47.610 -13.444 -4.315 1.00 40.29 175 LEU A C 1
ATOM 1330 O O . LEU A 1 175 ? 48.770 -13.494 -4.712 1.00 38.94 175 LEU A O 1
ATOM 1335 N N . LEU A 1 176 ? 47.178 -14.116 -3.258 1.00 31.77 176 LEU A N 1
ATOM 1336 C CA . LEU A 1 176 ? 48.022 -15.087 -2.591 1.00 30.52 176 LEU A CA 1
ATOM 1337 C C . LEU A 1 176 ? 48.311 -16.180 -3.605 1.00 38.11 176 LEU A C 1
ATOM 1338 O O . LEU A 1 176 ? 49.424 -16.693 -3.685 1.00 37.15 176 LEU A O 1
ATOM 1343 N N . GLY A 1 177 ? 47.295 -16.528 -4.386 1.00 40.79 177 GLY A N 1
ATOM 1344 C CA . GLY A 1 177 ? 47.441 -17.526 -5.422 1.00 44.33 177 GLY A CA 1
ATOM 1345 C C . GLY A 1 177 ? 48.635 -17.220 -6.303 1.00 46.56 177 GLY A C 1
ATOM 1346 O O . GLY A 1 177 ? 49.477 -18.086 -6.524 1.00 33.49 177 GLY A O 1
ATOM 1347 N N . HIS A 1 178 ? 48.711 -15.989 -6.799 1.00 47.57 178 HIS A N 1
ATOM 1348 C CA . HIS A 1 178 ? 49.798 -15.556 -7.670 1.00 34.53 178 HIS A CA 1
ATOM 1349 C C . HIS A 1 178 ? 51.133 -15.547 -6.937 1.00 33.10 178 HIS A C 1
ATOM 1350 O O . HIS A 1 178 ? 52.189 -15.696 -7.550 1.00 66.17 178 HIS A O 1
ATOM 1357 N N . LEU A 1 179 ? 51.073 -15.369 -5.623 1.00 31.81 179 LEU A N 1
ATOM 1358 C CA . LEU A 1 179 ? 52.270 -15.277 -4.796 1.00 30.57 179 LEU A CA 1
ATOM 1359 C C . LEU A 1 179 ? 52.713 -16.651 -4.288 1.00 42.39 179 LEU A C 1
ATOM 1360 O O . LEU A 1 179 ? 53.659 -16.758 -3.506 1.00 42.06 179 LEU A O 1
ATOM 1365 N N . GLY A 1 180 ? 52.013 -17.697 -4.728 1.00 30.57 180 GLY A N 1
ATOM 1366 C CA . GLY A 1 180 ? 52.394 -19.073 -4.426 1.00 30.29 180 GLY A CA 1
ATOM 1367 C C . GLY A 1 180 ? 52.096 -19.502 -3.003 1.00 29.14 180 GLY A C 1
ATOM 1368 O O . GLY A 1 180 ? 52.688 -20.453 -2.494 1.00 28.68 180 GLY A O 1
ATOM 1369 N N . SER A 1 181 ? 51.166 -18.798 -2.369 1.00 35.32 181 SER A N 1
ATOM 1370 C CA . SER A 1 181 ? 50.727 -19.132 -1.027 1.00 33.98 181 SER A CA 1
ATOM 1371 C C . SER A 1 181 ? 49.274 -19.572 -1.110 1.00 32.06 181 SER A C 1
ATOM 1372 O O . SER A 1 181 ? 48.722 -19.690 -2.206 1.00 32.53 181 SER A O 1
ATOM 1375 N N . HIS A 1 182 ? 48.665 -19.826 0.044 1.00 29.87 182 HIS A N 1
ATOM 1376 C CA . HIS A 1 182 ? 47.293 -20.323 0.115 1.00 30.69 182 HIS A CA 1
ATOM 1377 C C . HIS A 1 182 ? 46.422 -19.457 1.030 1.00 31.16 182 HIS A C 1
ATOM 1378 O O . HIS A 1 182 ? 46.857 -18.406 1.485 1.00 32.05 182 HIS A O 1
ATOM 1385 N N . THR A 1 183 ? 45.181 -19.885 1.258 1.00 28.72 183 THR A N 1
ATOM 1386 C CA . THR A 1 183 ? 44.280 -19.211 2.194 1.00 28.55 183 THR A CA 1
ATOM 1387 C C . THR A 1 183 ? 44.170 -19.802 3.614 1.00 27.90 183 THR A C 1
ATOM 1388 O O . THR A 1 183 ? 43.397 -19.303 4.425 1.00 27.54 183 THR A O 1
ATOM 1392 N N . TRP A 1 184 ? 44.920 -20.857 3.918 1.00 26.97 184 TRP A N 1
ATOM 1393 C CA . TRP A 1 184 ? 44.699 -21.619 5.160 1.00 28.32 184 TRP A CA 1
ATOM 1394 C C . TRP A 1 184 ? 45.528 -21.215 6.383 1.00 25.14 184 TRP A C 1
ATOM 1395 O O . TRP A 1 184 ? 46.724 -20.947 6.276 1.00 28.64 184 TRP A O 1
ATOM 1406 N N . ARG A 1 185 ? 44.883 -21.205 7.549 1.00 24.83 185 ARG A N 1
ATOM 1407 C CA . ARG A 1 185 ? 45.579 -20.997 8.821 1.00 29.84 185 ARG A CA 1
ATOM 1408 C C . ARG A 1 185 ? 45.423 -22.229 9.708 1.00 29.92 185 ARG A C 1
ATOM 1409 O O . ARG A 1 185 ? 44.398 -22.908 9.653 1.00 29.65 185 ARG A O 1
ATOM 1417 N N . PRO A 1 186 ? 46.438 -22.522 10.537 1.00 22.93 186 PRO A N 1
ATOM 1418 C CA . PRO A 1 186 ? 46.299 -23.652 11.458 1.00 30.64 186 PRO A CA 1
ATOM 1419 C C . PRO A 1 186 ? 45.312 -23.313 12.574 1.00 31.83 186 PRO A C 1
ATOM 1420 O O . PRO A 1 186 ? 45.052 -22.135 12.813 1.00 32.72 186 PRO A O 1
ATOM 1424 N N . ALA A 1 187 ? 44.781 -24.326 13.250 1.00 32.72 187 ALA A N 1
ATOM 1425 C CA . ALA A 1 187 ? 43.852 -24.103 14.349 1.00 32.68 187 ALA A CA 1
ATOM 1426 C C . ALA A 1 187 ? 44.563 -23.414 15.516 1.00 30.65 187 ALA A C 1
ATOM 1427 O O . ALA A 1 187 ? 45.715 -23.721 15.827 1.00 30.92 187 ALA A O 1
ATOM 1429 N N . HIS A 1 188 ? 43.875 -22.470 16.149 1.00 29.05 188 HIS A N 1
ATOM 1430 C CA . HIS A 1 188 ? 44.472 -21.663 17.207 1.00 27.72 188 HIS A CA 1
ATOM 1431 C C . HIS A 1 188 ? 43.408 -21.174 18.178 1.00 29.47 188 HIS A C 1
ATOM 1432 O O . HIS A 1 188 ? 42.228 -21.099 17.833 1.00 33.11 188 HIS A O 1
ATOM 1439 N N . VAL A 1 189 ? 43.831 -20.825 19.388 1.00 27.33 189 VAL A N 1
ATOM 1440 C CA . VAL A 1 189 ? 42.940 -20.204 20.360 1.00 26.87 189 VAL A CA 1
ATOM 1441 C C . VAL A 1 189 ? 43.450 -18.809 20.744 1.00 29.29 189 VAL A C 1
ATOM 1442 O O . VAL A 1 189 ? 44.647 -18.607 20.968 1.00 31.53 189 VAL A O 1
ATOM 1446 N N . HIS A 1 190 ? 42.521 -17.858 20.820 1.00 27.90 190 HIS A N 1
ATOM 1447 C CA . HIS A 1 190 ? 42.839 -16.439 20.995 1.00 28.51 190 HIS A CA 1
ATOM 1448 C C . HIS A 1 190 ? 42.814 -15.960 22.447 1.00 29.86 190 HIS A C 1
ATOM 1449 O O . HIS A 1 190 ? 41.792 -16.062 23.127 1.00 33.35 190 HIS A O 1
ATOM 1456 N N . PHE A 1 191 ? 43.929 -15.396 22.904 1.00 28.33 191 PHE A N 1
ATOM 1457 C CA . PHE A 1 191 ? 43.988 -14.815 24.248 1.00 26.43 191 PHE A CA 1
ATOM 1458 C C . PHE A 1 191 ? 44.380 -13.339 24.249 1.00 27.61 191 PHE A C 1
ATOM 1459 O O . PHE A 1 191 ? 45.281 -12.915 23.528 1.00 29.75 191 PHE A O 1
ATOM 1467 N N . LYS A 1 192 ? 43.657 -12.564 25.049 1.00 28.31 192 LYS A N 1
ATOM 1468 C CA . LYS A 1 192 ? 44.032 -11.190 25.344 1.00 27.70 192 LYS A CA 1
ATOM 1469 C C . LYS A 1 192 ? 44.036 -11.015 26.861 1.00 32.19 192 LYS A C 1
ATOM 1470 O O . LYS A 1 192 ? 42.987 -11.080 27.501 1.00 34.01 192 LYS A O 1
ATOM 1476 N N . VAL A 1 193 ? 45.221 -10.800 27.428 1.00 30.66 193 VAL A N 1
ATOM 1477 C CA . VAL A 1 193 ? 45.359 -10.680 28.872 1.00 29.89 193 VAL A CA 1
ATOM 1478 C C . VAL A 1 193 ? 45.619 -9.241 29.251 1.00 30.87 193 VAL A C 1
ATOM 1479 O O . VAL A 1 193 ? 46.640 -8.663 28.868 1.00 64.98 193 VAL A O 1
ATOM 1483 N N A ARG A 1 194 ? 44.696 -8.661 30.015 0.35 37.76 194 ARG A N 1
ATOM 1484 N N B ARG A 1 194 ? 44.697 -8.648 30.003 0.65 32.12 194 ARG A N 1
ATOM 1485 C CA A ARG A 1 194 ? 44.864 -7.305 30.507 0.35 38.36 194 ARG A CA 1
ATOM 1486 C CA B ARG A 1 194 ? 44.916 -7.303 30.504 0.65 40.68 194 ARG A CA 1
ATOM 1487 C C A ARG A 1 194 ? 44.631 -7.241 32.014 0.35 40.81 194 ARG A C 1
ATOM 1488 C C B ARG A 1 194 ? 44.628 -7.207 31.997 0.65 40.97 194 ARG A C 1
ATOM 1489 O O A ARG A 1 194 ? 43.589 -7.671 32.512 0.35 41.82 194 ARG A O 1
ATOM 1490 O O B ARG A 1 194 ? 43.553 -7.583 32.466 0.65 41.83 194 ARG A O 1
ATOM 1505 N N . LYS A 1 195 ? 45.610 -6.706 32.736 1.00 44.52 195 LYS A N 1
ATOM 1506 C CA . LYS A 1 195 ? 45.436 -6.411 34.150 1.00 45.81 195 LYS A CA 1
ATOM 1507 C C . LYS A 1 195 ? 45.416 -4.898 34.265 1.00 45.73 195 LYS A C 1
ATOM 1508 O O . LYS A 1 195 ? 46.184 -4.213 33.595 1.00 45.36 195 LYS A O 1
ATOM 1514 N N . ASP A 1 196 ? 44.560 -4.366 35.126 1.00 46.51 196 ASP A N 1
ATOM 1515 C CA . ASP A 1 196 ? 44.269 -2.937 35.088 1.00 49.56 196 ASP A CA 1
ATOM 1516 C C . ASP A 1 196 ? 45.523 -2.097 35.305 1.00 50.85 196 ASP A C 1
ATOM 1517 O O . ASP A 1 196 ? 45.507 -0.878 35.124 1.00 54.94 196 ASP A O 1
ATOM 1522 N N . GLY A 1 197 ? 46.603 -2.750 35.717 1.00 47.38 197 GLY A N 1
ATOM 1523 C CA . GLY A 1 197 ? 47.872 -2.072 35.886 1.00 49.00 197 GLY A CA 1
ATOM 1524 C C . GLY A 1 197 ? 48.876 -2.248 34.754 1.00 47.41 197 GLY A C 1
ATOM 1525 O O . GLY A 1 197 ? 49.865 -1.519 34.702 1.00 48.96 197 GLY A O 1
ATOM 1526 N N . PHE A 1 198 ? 48.625 -3.180 33.835 1.00 47.05 198 PHE A N 1
ATOM 1527 C CA . PHE A 1 198 ? 49.647 -3.598 32.870 1.00 46.22 198 PHE A CA 1
ATOM 1528 C C . PHE A 1 198 ? 49.260 -3.447 31.394 1.00 46.30 198 PHE A C 1
ATOM 1529 O O . PHE A 1 198 ? 48.084 -3.331 31.041 1.00 46.39 198 PHE A O 1
ATOM 1537 N N . GLU A 1 199 ? 50.283 -3.469 30.542 1.00 45.22 199 GLU A N 1
ATOM 1538 C CA . GLU A 1 199 ? 50.119 -3.477 29.091 1.00 41.78 199 GLU A CA 1
ATOM 1539 C C . GLU A 1 199 ? 49.393 -4.734 28.633 1.00 38.89 199 GLU A C 1
ATOM 1540 O O . GLU A 1 199 ? 49.733 -5.844 29.050 1.00 35.84 199 GLU A O 1
ATOM 1546 N N . PRO A 1 200 ? 48.391 -4.565 27.763 1.00 38.79 200 PRO A N 1
ATOM 1547 C CA . PRO A 1 200 ? 47.649 -5.715 27.244 1.00 36.94 200 PRO A CA 1
ATOM 1548 C C . PRO A 1 200 ? 48.556 -6.674 26.476 1.00 35.47 200 PRO A C 1
ATOM 1549 O O . PRO A 1 200 ? 49.400 -6.241 25.690 1.00 37.13 200 PRO A O 1
ATOM 1553 N N . LEU A 1 201 ? 48.381 -7.968 26.710 1.00 32.49 201 LEU A N 1
ATOM 1554 C CA . LEU A 1 201 ? 49.060 -8.967 25.899 1.00 31.35 201 LEU A CA 1
ATOM 1555 C C . LEU A 1 201 ? 48.057 -9.710 25.022 1.00 29.35 201 LEU A C 1
ATOM 1556 O O . LEU A 1 201 ? 47.173 -10.397 25.526 1.00 28.41 201 LEU A O 1
ATOM 1561 N N . THR A 1 202 ? 48.189 -9.559 23.709 1.00 30.66 202 THR A N 1
ATOM 1562 C CA . THR A 1 202 ? 47.319 -10.265 22.777 1.00 32.62 202 THR A CA 1
ATOM 1563 C C . THR A 1 202 ? 48.125 -11.311 22.017 1.00 32.70 202 THR A C 1
ATOM 1564 O O . THR A 1 202 ? 49.179 -11.016 21.457 1.00 34.79 202 THR A O 1
ATOM 1568 N N . THR A 1 203 ? 47.629 -12.542 22.030 1.00 30.41 203 THR A N 1
ATOM 1569 C CA . THR A 1 203 ? 48.303 -13.651 21.373 1.00 31.49 203 THR A CA 1
ATOM 1570 C C . THR A 1 203 ? 47.324 -14.762 21.037 1.00 29.16 203 THR A C 1
ATOM 1571 O O . THR A 1 203 ? 46.200 -14.795 21.543 1.00 27.47 203 THR A O 1
ATOM 1575 N N . GLN A 1 204 ? 47.758 -15.659 20.161 1.00 28.24 204 GLN A N 1
ATOM 1576 C CA . GLN A 1 204 ? 47.039 -16.894 19.885 1.00 24.96 204 GLN A CA 1
ATOM 1577 C C . GLN A 1 204 ? 48.016 -18.062 19.969 1.00 22.97 204 GLN A C 1
ATOM 1578 O O . GLN A 1 204 ? 49.219 -17.879 19.811 1.00 22.07 204 GLN A O 1
ATOM 1584 N N . TYR A 1 205 ? 47.496 -19.255 20.242 1.00 21.46 205 TYR A N 1
ATOM 1585 C CA . TYR A 1 205 ? 48.324 -20.458 20.382 1.00 21.87 205 TYR A CA 1
ATOM 1586 C C . TYR A 1 205 ? 47.852 -21.620 19.504 1.00 26.65 205 TYR A C 1
ATOM 1587 O O . TYR A 1 205 ? 46.655 -21.889 19.397 1.00 26.00 205 TYR A O 1
ATOM 1596 N N . TYR A 1 206 ? 48.805 -22.310 18.884 1.00 27.73 206 TYR A N 1
ATOM 1597 C CA . TYR A 1 206 ? 48.472 -23.417 17.994 1.00 29.53 206 TYR A CA 1
ATOM 1598 C C . TYR A 1 206 ? 48.763 -24.772 18.624 1.00 29.24 206 TYR A C 1
ATOM 1599 O O . TYR A 1 206 ? 49.264 -24.851 19.746 1.00 29.86 206 TYR A O 1
ATOM 1608 N N . PHE A 1 207 ? 48.457 -25.828 17.875 1.00 27.98 207 PHE A N 1
ATOM 1609 C CA . PHE A 1 207 ? 48.566 -27.205 18.357 1.00 29.16 207 PHE A CA 1
ATOM 1610 C C . PHE A 1 207 ? 49.661 -27.985 17.626 1.00 31.69 207 PHE A C 1
ATOM 1611 O O . PHE A 1 207 ? 49.641 -28.091 16.400 1.00 31.00 207 PHE A O 1
ATOM 1619 N N . GLU A 1 208 ? 50.603 -28.543 18.382 1.00 35.57 208 GLU A N 1
ATOM 1620 C CA . GLU A 1 208 ? 51.706 -29.279 17.780 1.00 39.29 208 GLU A CA 1
ATOM 1621 C C . GLU A 1 208 ? 51.152 -30.365 16.870 1.00 40.83 208 GLU A C 1
ATOM 1622 O O . GLU A 1 208 ? 50.312 -31.160 17.283 1.00 41.11 208 GLU A O 1
ATOM 1628 N N . GLY A 1 209 ? 51.610 -30.374 15.625 1.00 29.30 209 GLY A N 1
ATOM 1629 C CA . GLY A 1 209 ? 51.194 -31.381 14.671 1.00 30.35 209 GLY A CA 1
ATOM 1630 C C . GLY A 1 209 ? 49.978 -31.026 13.837 1.00 29.47 209 GLY A C 1
ATOM 1631 O O . GLY A 1 209 ? 49.713 -31.667 12.814 1.00 47.15 209 GLY A O 1
ATOM 1632 N N . GLY A 1 210 ? 49.233 -30.009 14.262 1.00 37.77 210 GLY A N 1
ATOM 1633 C CA . GLY A 1 210 ? 48.032 -29.607 13.544 1.00 37.60 210 GLY A CA 1
ATOM 1634 C C . GLY A 1 210 ? 48.337 -29.222 12.110 1.00 37.83 210 GLY A C 1
ATOM 1635 O O . GLY A 1 210 ? 49.448 -28.800 11.804 1.00 39.62 210 GLY A O 1
ATOM 1636 N N . LYS A 1 211 ? 47.359 -29.370 11.223 1.00 36.76 211 LYS A N 1
ATOM 1637 C CA . LYS A 1 211 ? 47.566 -28.996 9.828 1.00 36.78 211 LYS A CA 1
ATOM 1638 C C . LYS A 1 211 ? 47.832 -27.501 9.719 1.00 36.48 211 LYS A C 1
ATOM 1639 O O . LYS A 1 211 ? 47.313 -26.712 10.503 1.00 35.48 211 LYS A O 1
ATOM 1644 N N . TRP A 1 212 ? 48.669 -27.127 8.757 1.00 37.84 212 TRP A N 1
ATOM 1645 C CA . TRP A 1 212 ? 48.901 -25.719 8.446 1.00 39.09 212 TRP A CA 1
ATOM 1646 C C . TRP A 1 212 ? 49.817 -24.978 9.421 1.00 40.87 212 TRP A C 1
ATOM 1647 O O . TRP A 1 212 ? 50.110 -23.802 9.210 1.00 41.52 212 TRP A O 1
ATOM 1658 N N . VAL A 1 213 ? 50.259 -25.646 10.484 1.00 42.99 213 VAL A N 1
ATOM 1659 C CA . VAL A 1 213 ? 51.192 -25.013 11.417 1.00 44.31 213 VAL A CA 1
ATOM 1660 C C . VAL A 1 213 ? 52.516 -24.698 10.720 1.00 50.48 213 VAL A C 1
ATOM 1661 O O . VAL A 1 213 ? 53.191 -23.735 11.073 1.00 51.47 213 VAL A O 1
ATOM 1665 N N . ASP A 1 214 ? 52.888 -25.524 9.744 1.00 55.25 214 ASP A N 1
ATOM 1666 C CA . ASP A 1 214 ? 54.066 -25.259 8.925 1.00 58.60 214 ASP A CA 1
ATOM 1667 C C . ASP A 1 214 ? 53.800 -24.134 7.943 1.00 55.15 214 ASP A C 1
ATOM 1668 O O . ASP A 1 214 ? 54.551 -23.159 7.880 1.00 56.57 214 ASP A O 1
ATOM 1673 N N . ASP A 1 215 ? 52.722 -24.277 7.181 1.00 51.75 215 ASP A N 1
ATOM 1674 C CA . ASP A 1 215 ? 52.325 -23.244 6.250 1.00 49.15 215 ASP A CA 1
ATOM 1675 C C . ASP A 1 215 ? 51.130 -22.521 6.831 1.00 43.87 215 ASP A C 1
ATOM 1676 O O . ASP A 1 215 ? 50.009 -23.033 6.826 1.00 46.27 215 ASP A O 1
ATOM 1681 N N . ASP A 1 216 ? 51.378 -21.304 7.288 1.00 37.41 216 ASP A N 1
ATOM 1682 C CA . ASP A 1 216 ? 50.317 -20.407 7.685 1.00 32.31 216 ASP A CA 1
ATOM 1683 C C . ASP A 1 216 ? 50.342 -19.351 6.593 1.00 31.94 216 ASP A C 1
ATOM 1684 O O . ASP A 1 216 ? 51.414 -18.863 6.229 1.00 32.67 216 ASP A O 1
ATOM 1689 N N . CYS A 1 217 ? 49.173 -19.034 6.045 1.00 32.42 217 CYS A N 1
ATOM 1690 C CA . CYS A 1 217 ? 49.086 -18.117 4.911 1.00 33.69 217 CYS A CA 1
ATOM 1691 C C . CYS A 1 217 ? 49.455 -16.711 5.348 1.00 35.75 217 CYS A C 1
ATOM 1692 O O . CYS A 1 217 ? 50.171 -15.993 4.648 1.00 40.53 217 CYS A O 1
ATOM 1695 N N . CYS A 1 218 ? 48.945 -16.317 6.509 1.00 32.91 218 CYS A N 1
ATOM 1696 C CA . CYS A 1 218 ? 49.583 -15.262 7.282 1.00 32.93 218 CYS A CA 1
ATOM 1697 C C . CYS A 1 218 ? 50.776 -15.962 7.911 1.00 38.04 218 CYS A C 1
ATOM 1698 O O . CYS A 1 218 ? 50.759 -17.173 8.050 1.00 39.46 218 CYS A O 1
ATOM 1701 N N . HIS A 1 219 ? 51.804 -15.218 8.293 1.00 42.01 219 HIS A N 1
ATOM 1702 C CA . HIS A 1 219 ? 53.054 -15.822 8.763 1.00 45.54 219 HIS A CA 1
ATOM 1703 C C . HIS A 1 219 ? 53.165 -16.002 10.288 1.00 43.24 219 HIS A C 1
ATOM 1704 O O . HIS A 1 219 ? 54.210 -16.405 10.804 1.00 45.76 219 HIS A O 1
ATOM 1711 N N . GLY A 1 220 ? 52.071 -15.737 10.999 1.00 40.46 220 GLY A N 1
ATOM 1712 C CA . GLY A 1 220 ? 52.105 -15.503 12.439 1.00 40.36 220 GLY A CA 1
ATOM 1713 C C . GLY A 1 220 ? 52.174 -16.668 13.424 1.00 38.26 220 GLY A C 1
ATOM 1714 O O . GLY A 1 220 ? 51.841 -16.497 14.596 1.00 37.14 220 GLY A O 1
ATOM 1715 N N . VAL A 1 221 ? 52.580 -17.847 12.962 1.00 36.79 221 VAL A N 1
ATOM 1716 C CA . VAL A 1 221 ? 52.885 -18.958 13.865 1.00 33.31 221 VAL A CA 1
ATOM 1717 C C . VAL A 1 221 ? 54.375 -18.963 14.224 1.00 36.09 221 VAL A C 1
ATOM 1718 O O . VAL A 1 221 ? 55.224 -18.822 13.346 1.00 38.23 221 VAL A O 1
ATOM 1722 N N . THR A 1 222 ? 54.700 -19.112 15.507 1.00 37.45 222 THR A N 1
ATOM 1723 C CA . THR A 1 222 ? 56.105 -19.146 15.925 1.00 39.41 222 THR A CA 1
ATOM 1724 C C . THR A 1 222 ? 56.334 -20.192 17.020 1.00 41.10 222 THR A C 1
ATOM 1725 O O . THR A 1 222 ? 55.423 -20.492 17.790 1.00 42.70 222 THR A O 1
ATOM 1729 N N . PRO A 1 223 ? 57.565 -20.722 17.123 1.00 39.25 223 PRO A N 1
ATOM 1730 C CA . PRO A 1 223 ? 57.770 -21.954 17.896 1.00 39.54 223 PRO A CA 1
ATOM 1731 C C . PRO A 1 223 ? 57.112 -21.937 19.271 1.00 40.48 223 PRO A C 1
ATOM 1732 O O . PRO A 1 223 ? 56.467 -22.914 19.649 1.00 39.82 223 PRO A O 1
ATOM 1736 N N . ASP A 1 224 ? 57.232 -20.828 19.986 1.00 42.04 224 ASP A N 1
ATOM 1737 C CA . ASP A 1 224 ? 56.680 -20.714 21.326 1.00 44.84 224 ASP A CA 1
ATOM 1738 C C . ASP A 1 224 ? 55.174 -20.942 21.323 1.00 41.19 224 ASP A C 1
ATOM 1739 O O . ASP A 1 224 ? 54.623 -21.518 22.262 1.00 43.41 224 ASP A O 1
ATOM 1744 N N . LEU A 1 225 ? 54.521 -20.509 20.250 1.00 36.69 225 LEU A N 1
ATOM 1745 C CA . LEU A 1 225 ? 53.065 -20.501 20.184 1.00 33.05 225 LEU A CA 1
ATOM 1746 C C . LEU A 1 225 ? 52.531 -21.875 19.803 1.00 31.55 225 LEU A C 1
ATOM 1747 O O . LEU A 1 225 ? 51.318 -22.088 19.741 1.00 30.83 225 LEU A O 1
ATOM 1752 N N . ILE A 1 226 ? 53.447 -22.807 19.561 1.00 30.81 226 ILE A N 1
ATOM 1753 C CA . ILE A 1 226 ? 53.075 -24.200 19.366 1.00 27.78 226 ILE A CA 1
ATOM 1754 C C . ILE A 1 226 ? 53.068 -24.908 20.712 1.00 26.19 226 ILE A C 1
ATOM 1755 O O . ILE A 1 226 ? 54.106 -25.040 21.362 1.00 27.30 226 ILE A O 1
ATOM 1760 N N . THR A 1 227 ? 51.895 -25.373 21.122 1.00 26.15 227 THR A N 1
ATOM 1761 C CA . THR A 1 227 ? 51.785 -26.139 22.352 1.00 28.26 227 THR A CA 1
ATOM 1762 C C . THR A 1 227 ? 52.018 -27.611 22.059 1.00 31.11 227 THR A C 1
ATOM 1763 O O . THR A 1 227 ? 51.627 -28.107 21.007 1.00 33.92 227 THR A O 1
ATOM 1767 N N . PRO A 1 228 ? 52.658 -28.316 22.998 1.00 31.67 228 PRO A N 1
ATOM 1768 C CA . PRO A 1 228 ? 52.887 -29.751 22.844 1.00 33.74 228 PRO A CA 1
ATOM 1769 C C . PRO A 1 228 ? 51.560 -30.482 22.957 1.00 34.04 228 PRO A C 1
ATOM 1770 O O . PRO A 1 228 ? 50.597 -29.927 23.493 1.00 33.25 228 PRO A O 1
ATOM 1774 N N . GLU A 1 229 ? 51.516 -31.719 22.478 1.00 36.67 229 GLU A N 1
ATOM 1775 C CA . GLU A 1 229 ? 50.273 -32.468 22.464 1.00 39.79 229 GLU A CA 1
ATOM 1776 C C . GLU A 1 229 ? 50.176 -33.270 23.747 1.00 44.66 229 GLU A C 1
ATOM 1777 O O . GLU A 1 229 ? 50.923 -34.229 23.958 1.00 48.53 229 GLU A O 1
ATOM 1783 N N . THR A 1 230 ? 49.239 -32.868 24.599 1.00 45.06 230 THR A N 1
ATOM 1784 C CA . THR A 1 230 ? 49.066 -33.498 25.896 1.00 44.57 230 THR A CA 1
ATOM 1785 C C . THR A 1 230 ? 47.591 -33.702 26.183 1.00 43.54 230 THR A C 1
ATOM 1786 O O . THR A 1 230 ? 46.809 -32.750 26.192 1.00 43.24 230 THR A O 1
ATOM 1790 N N . ILE A 1 231 ? 47.224 -34.951 26.437 1.00 42.39 231 ILE A N 1
ATOM 1791 C CA . ILE A 1 231 ? 45.853 -35.284 26.795 1.00 42.42 231 ILE A CA 1
ATOM 1792 C C . ILE A 1 231 ? 45.760 -35.687 28.257 1.00 48.76 231 ILE A C 1
ATOM 1793 O O . ILE A 1 231 ? 46.696 -36.245 28.825 1.00 51.99 231 ILE A O 1
ATOM 1797 N N . GLU A 1 232 ? 44.624 -35.380 28.864 1.00 50.09 232 GLU A N 1
ATOM 1798 C CA . GLU A 1 232 ? 44.317 -35.878 30.196 1.00 51.17 232 GLU A CA 1
ATOM 1799 C C . GLU A 1 232 ? 42.897 -36.426 30.201 1.00 50.73 232 GLU A C 1
ATOM 1800 O O . GLU A 1 232 ? 41.946 -35.708 29.898 1.00 49.32 232 GLU A O 1
ATOM 1806 N N . ASP A 1 233 ? 42.771 -37.711 30.515 1.00 52.34 233 ASP A N 1
ATOM 1807 C CA . ASP A 1 233 ? 41.494 -38.402 30.419 1.00 51.83 233 ASP A CA 1
ATOM 1808 C C . ASP A 1 233 ? 40.915 -38.273 29.016 1.00 49.24 233 ASP A C 1
ATOM 1809 O O . ASP A 1 233 ? 39.699 -38.199 28.846 1.00 49.22 233 ASP A O 1
ATOM 1814 N N . GLY A 1 234 ? 41.787 -38.252 28.013 1.00 48.65 234 GLY A N 1
ATOM 1815 C CA . GLY A 1 234 ? 41.347 -38.087 26.642 1.00 47.03 234 GLY A CA 1
ATOM 1816 C C . GLY A 1 234 ? 40.770 -36.703 26.414 1.00 44.22 234 GLY A C 1
ATOM 1817 O O . GLY A 1 234 ? 39.786 -36.548 25.694 1.00 44.44 234 GLY A O 1
ATOM 1818 N N . VAL A 1 235 ? 41.370 -35.701 27.053 1.00 41.73 235 VAL A N 1
ATOM 1819 C CA . VAL A 1 235 ? 40.973 -34.306 26.854 1.00 39.40 235 VAL A CA 1
ATOM 1820 C C . VAL A 1 235 ? 42.218 -33.451 26.598 1.00 37.67 235 VAL A C 1
ATOM 1821 O O . VAL A 1 235 ? 43.072 -33.311 27.471 1.00 37.65 235 VAL A O 1
ATOM 1825 N N . ARG A 1 236 ? 42.313 -32.883 25.398 1.00 36.19 236 ARG A N 1
ATOM 1826 C CA . ARG A 1 236 ? 43.470 -32.080 25.016 1.00 34.92 236 ARG A CA 1
ATOM 1827 C C . ARG A 1 236 ? 43.665 -30.949 26.014 1.00 34.24 236 ARG A C 1
ATOM 1828 O O . ARG A 1 236 ? 42.700 -30.304 26.419 1.00 33.82 236 ARG A O 1
ATOM 1836 N N . VAL A 1 237 ? 44.907 -30.713 26.421 1.00 32.77 237 VAL A N 1
ATOM 1837 C CA . VAL A 1 237 ? 45.166 -29.681 27.410 1.00 29.90 237 VAL A CA 1
ATOM 1838 C C . VAL A 1 237 ? 46.216 -28.670 26.972 1.00 28.41 237 VAL A C 1
ATOM 1839 O O . VAL A 1 237 ? 47.280 -29.021 26.452 1.00 28.45 237 VAL A O 1
ATOM 1843 N N A MET A 1 238 ? 45.893 -27.401 27.186 0.71 27.35 238 MET A N 1
ATOM 1844 N N B MET A 1 238 ? 45.901 -27.400 27.189 0.29 27.35 238 MET A N 1
ATOM 1845 C CA A MET A 1 238 ? 46.836 -26.316 26.977 0.71 26.68 238 MET A CA 1
ATOM 1846 C CA B MET A 1 238 ? 46.849 -26.320 26.975 0.29 26.69 238 MET A CA 1
ATOM 1847 C C A MET A 1 238 ? 47.220 -25.723 28.328 0.71 36.45 238 MET A C 1
ATOM 1848 C C B MET A 1 238 ? 47.224 -25.713 28.319 0.29 36.34 238 MET A C 1
ATOM 1849 O O A MET A 1 238 ? 46.359 -25.257 29.077 0.71 36.81 238 MET A O 1
ATOM 1850 O O B MET A 1 238 ? 46.362 -25.222 29.051 0.29 36.73 238 MET A O 1
ATOM 1859 N N . THR A 1 239 ? 48.508 -25.762 28.648 1.00 36.07 239 THR A N 1
ATOM 1860 C CA . THR A 1 239 ? 49.009 -25.126 29.861 1.00 36.33 239 THR A CA 1
ATOM 1861 C C . THR A 1 239 ? 49.831 -23.923 29.428 1.00 35.02 239 THR A C 1
ATOM 1862 O O . THR A 1 239 ? 50.918 -24.064 28.867 1.00 38.16 239 THR A O 1
ATOM 1866 N N . LEU A 1 240 ? 49.301 -22.738 29.699 1.00 32.17 240 LEU A N 1
ATOM 1867 C CA . LEU A 1 240 ? 49.888 -21.505 29.197 1.00 27.73 240 LEU A CA 1
ATOM 1868 C C . LEU A 1 240 ? 50.136 -20.545 30.346 1.00 53.38 240 LEU A C 1
ATOM 1869 O O . LEU A 1 240 ? 49.210 -20.180 31.068 1.00 56.49 240 LEU A O 1
ATOM 1874 N N . ASP A 1 241 ? 51.388 -20.148 30.528 1.00 29.70 241 ASP A N 1
ATOM 1875 C CA . ASP A 1 241 ? 51.685 -19.162 31.545 1.00 40.33 241 ASP A CA 1
ATOM 1876 C C . ASP A 1 241 ? 52.063 -17.843 30.892 1.00 41.39 241 ASP A C 1
ATOM 1877 O O . ASP A 1 241 ? 53.141 -17.701 30.301 1.00 30.88 241 ASP A O 1
ATOM 1882 N N . PHE A 1 242 ? 51.155 -16.881 31.008 1.00 30.39 242 PHE A N 1
ATOM 1883 C CA . PHE A 1 242 ? 51.324 -15.586 30.381 1.00 30.24 242 PHE A CA 1
ATOM 1884 C C . PHE A 1 242 ? 52.197 -14.698 31.246 1.00 33.98 242 PHE A C 1
ATOM 1885 O O . PHE A 1 242 ? 52.165 -14.775 32.474 1.00 34.56 242 PHE A O 1
ATOM 1893 N N . VAL A 1 243 ? 52.986 -13.861 30.586 1.00 33.71 243 VAL A N 1
ATOM 1894 C CA . VAL A 1 243 ? 53.723 -12.816 31.271 1.00 34.30 243 VAL A CA 1
ATOM 1895 C C . VAL A 1 243 ? 53.401 -11.494 30.590 1.00 45.48 243 VAL A C 1
ATOM 1896 O O . VAL A 1 243 ? 53.770 -11.267 29.434 1.00 44.58 243 VAL A O 1
ATOM 1900 N N . ILE A 1 244 ? 52.710 -10.621 31.310 1.00 46.13 244 ILE A N 1
ATOM 1901 C CA . ILE A 1 244 ? 52.438 -9.293 30.800 1.00 46.24 244 ILE A CA 1
ATOM 1902 C C . ILE A 1 244 ? 53.445 -8.346 31.418 1.00 51.19 244 ILE A C 1
ATOM 1903 O O . ILE A 1 244 ? 53.794 -8.481 32.594 1.00 56.09 244 ILE A O 1
ATOM 1908 N N . GLU A 1 245 ? 53.932 -7.400 30.628 1.00 50.69 245 GLU A N 1
ATOM 1909 C CA . GLU A 1 245 ? 54.921 -6.475 31.149 1.00 51.55 245 GLU A CA 1
ATOM 1910 C C . GLU A 1 245 ? 54.254 -5.228 31.711 1.00 51.81 245 GLU A C 1
ATOM 1911 O O . GLU A 1 245 ? 53.026 -5.116 31.692 1.00 50.96 245 GLU A O 1
ATOM 1917 N N . ARG A 1 246 ? 55.084 -4.307 32.194 1.00 54.52 246 ARG A N 1
ATOM 1918 C CA . ARG A 1 246 ? 54.649 -3.155 32.977 1.00 56.71 246 ARG A CA 1
ATOM 1919 C C . ARG A 1 246 ? 54.879 -3.419 34.458 1.00 59.63 246 ARG A C 1
ATOM 1920 O O . ARG A 1 246 ? 55.155 -4.549 34.859 1.00 59.51 246 ARG A O 1
ATOM 1928 N N . MET B 1 1 ? 23.056 -46.707 -28.169 1.00 97.40 1 MET B N 1
ATOM 1929 C CA . MET B 1 1 ? 22.259 -47.223 -27.063 1.00 95.26 1 MET B CA 1
ATOM 1930 C C . MET B 1 1 ? 23.104 -48.160 -26.213 1.00 93.03 1 MET B C 1
ATOM 1931 O O . MET B 1 1 ? 22.638 -49.203 -25.766 1.00 94.67 1 MET B O 1
ATOM 1936 N N . ASP B 1 2 ? 24.347 -47.762 -25.975 1.00 88.26 2 ASP B N 1
ATOM 1937 C CA . ASP B 1 2 ? 25.326 -48.634 -25.341 1.00 85.25 2 ASP B CA 1
ATOM 1938 C C . ASP B 1 2 ? 24.850 -49.194 -24.011 1.00 79.62 2 ASP B C 1
ATOM 1939 O O . ASP B 1 2 ? 24.453 -48.447 -23.120 1.00 77.56 2 ASP B O 1
ATOM 1944 N N . LYS B 1 3 ? 24.916 -50.514 -23.881 1.00 78.09 3 LYS B N 1
ATOM 1945 C CA . LYS B 1 3 ? 24.644 -51.165 -22.612 1.00 76.83 3 LYS B CA 1
ATOM 1946 C C . LYS B 1 3 ? 25.565 -50.538 -21.579 1.00 74.89 3 LYS B C 1
ATOM 1947 O O . LYS B 1 3 ? 25.145 -50.195 -20.476 1.00 74.10 3 LYS B O 1
ATOM 1949 N N . ARG B 1 4 ? 26.827 -50.379 -21.962 1.00 74.07 4 ARG B N 1
ATOM 1950 C CA . ARG B 1 4 ? 27.836 -49.799 -21.086 1.00 71.72 4 ARG B CA 1
ATOM 1951 C C . ARG B 1 4 ? 27.516 -48.355 -20.711 1.00 71.45 4 ARG B C 1
ATOM 1952 O O . ARG B 1 4 ? 27.429 -48.029 -19.529 1.00 72.77 4 ARG B O 1
ATOM 1960 N N . VAL B 1 5 ? 27.349 -47.489 -21.709 1.00 70.34 5 VAL B N 1
ATOM 1961 C CA . VAL B 1 5 ? 26.977 -46.100 -21.434 1.00 67.64 5 VAL B CA 1
ATOM 1962 C C . VAL B 1 5 ? 25.730 -46.071 -20.560 1.00 66.56 5 VAL B C 1
ATOM 1963 O O . VAL B 1 5 ? 25.698 -45.401 -19.531 1.00 63.02 5 VAL B O 1
ATOM 1967 N N . ALA B 1 6 ? 24.708 -46.814 -20.973 1.00 70.04 6 ALA B N 1
ATOM 1968 C CA . ALA B 1 6 ? 23.475 -46.886 -20.207 1.00 71.57 6 ALA B CA 1
ATOM 1969 C C . ALA B 1 6 ? 23.765 -47.250 -18.758 1.00 73.20 6 ALA B C 1
ATOM 1970 O O . ALA B 1 6 ? 23.364 -46.530 -17.844 1.00 72.78 6 ALA B O 1
ATOM 1972 N N . GLU B 1 7 ? 24.481 -48.350 -18.545 1.00 74.98 7 GLU B N 1
ATOM 1973 C CA . GLU B 1 7 ? 24.695 -48.846 -17.190 1.00 74.88 7 GLU B CA 1
ATOM 1974 C C . GLU B 1 7 ? 25.454 -47.852 -16.305 1.00 72.21 7 GLU B C 1
ATOM 1975 O O . GLU B 1 7 ? 25.014 -47.553 -15.198 1.00 73.13 7 GLU B O 1
ATOM 1981 N N . VAL B 1 8 ? 26.574 -47.325 -16.792 1.00 69.07 8 VAL B N 1
ATOM 1982 C CA . VAL B 1 8 ? 27.327 -46.346 -16.007 1.00 61.40 8 VAL B CA 1
ATOM 1983 C C . VAL B 1 8 ? 26.638 -44.980 -15.927 1.00 69.74 8 VAL B C 1
ATOM 1984 O O . VAL B 1 8 ? 26.453 -44.444 -14.837 1.00 68.64 8 VAL B O 1
ATOM 1988 N N . ALA B 1 9 ? 26.254 -44.423 -17.073 1.00 59.78 9 ALA B N 1
ATOM 1989 C CA . ALA B 1 9 ? 25.550 -43.144 -17.088 1.00 58.47 9 ALA B CA 1
ATOM 1990 C C . ALA B 1 9 ? 24.305 -43.211 -16.206 1.00 65.94 9 ALA B C 1
ATOM 1991 O O . ALA B 1 9 ? 23.966 -42.251 -15.511 1.00 65.07 9 ALA B O 1
ATOM 1993 N N . GLY B 1 10 ? 23.634 -44.358 -16.228 1.00 67.31 10 GLY B N 1
ATOM 1994 C CA . GLY B 1 10 ? 22.410 -44.532 -15.467 1.00 68.67 10 GLY B CA 1
ATOM 1995 C C . GLY B 1 10 ? 22.628 -44.475 -13.969 1.00 68.80 10 GLY B C 1
ATOM 1996 O O . GLY B 1 10 ? 22.003 -43.672 -13.275 1.00 68.09 10 GLY B O 1
ATOM 1997 N N . ALA B 1 11 ? 23.521 -45.323 -13.469 1.00 70.14 11 ALA B N 1
ATOM 1998 C CA . ALA B 1 11 ? 23.801 -45.368 -12.039 1.00 70.40 11 ALA B CA 1
ATOM 1999 C C . ALA B 1 11 ? 24.066 -43.964 -11.516 1.00 65.91 11 ALA B C 1
ATOM 2000 O O . ALA B 1 11 ? 23.619 -43.598 -10.429 1.00 65.23 11 ALA B O 1
ATOM 2002 N N . ILE B 1 12 ? 24.788 -43.183 -12.312 1.00 62.72 12 ILE B N 1
ATOM 2003 C CA . ILE B 1 12 ? 25.148 -41.819 -11.954 1.00 63.15 12 ILE B CA 1
ATOM 2004 C C . ILE B 1 12 ? 23.929 -40.923 -11.764 1.00 62.22 12 ILE B C 1
ATOM 2005 O O . ILE B 1 12 ? 23.854 -40.154 -10.804 1.00 65.29 12 ILE B O 1
ATOM 2010 N N . VAL B 1 13 ? 22.978 -41.022 -12.688 1.00 61.34 13 VAL B N 1
ATOM 2011 C CA . VAL B 1 13 ? 21.793 -40.171 -12.648 1.00 54.81 13 VAL B CA 1
ATOM 2012 C C . VAL B 1 13 ? 20.951 -40.431 -11.396 1.00 66.40 13 VAL B C 1
ATOM 2013 O O . VAL B 1 13 ? 20.651 -39.501 -10.648 1.00 54.11 13 VAL B O 1
ATOM 2017 N N . GLU B 1 14 ? 20.573 -41.686 -11.166 1.00 67.89 14 GLU B N 1
ATOM 2018 C CA . GLU B 1 14 ? 19.823 -42.043 -9.963 1.00 69.55 14 GLU B CA 1
ATOM 2019 C C . GLU B 1 14 ? 20.624 -41.715 -8.710 1.00 68.19 14 GLU B C 1
ATOM 2020 O O . GLU B 1 14 ? 20.069 -41.287 -7.696 1.00 69.00 14 GLU B O 1
ATOM 2026 N N . ALA B 1 15 ? 21.934 -41.921 -8.784 1.00 65.53 15 ALA B N 1
ATOM 2027 C CA . ALA B 1 15 ? 22.817 -41.578 -7.679 1.00 61.18 15 ALA B CA 1
ATOM 2028 C C . ALA B 1 15 ? 22.693 -40.096 -7.365 1.00 57.49 15 ALA B C 1
ATOM 2029 O O . ALA B 1 15 ? 22.649 -39.703 -6.203 1.00 56.79 15 ALA B O 1
ATOM 2031 N N . VAL B 1 16 ? 22.642 -39.278 -8.413 1.00 56.49 16 VAL B N 1
ATOM 2032 C CA . VAL B 1 16 ? 22.513 -37.829 -8.255 1.00 56.36 16 VAL B CA 1
ATOM 2033 C C . VAL B 1 16 ? 21.082 -37.385 -7.943 1.00 58.04 16 VAL B C 1
ATOM 2034 O O . VAL B 1 16 ? 20.865 -36.517 -7.099 1.00 59.28 16 VAL B O 1
ATOM 2038 N N . ARG B 1 17 ? 20.107 -37.984 -8.620 1.00 57.00 17 ARG B N 1
ATOM 2039 C CA . ARG B 1 17 ? 18.712 -37.632 -8.385 1.00 56.01 17 ARG B CA 1
ATOM 2040 C C . ARG B 1 17 ? 18.339 -37.854 -6.924 1.00 55.85 17 ARG B C 1
ATOM 2041 O O . ARG B 1 17 ? 17.539 -37.114 -6.359 1.00 55.23 17 ARG B O 1
ATOM 2049 N N . LYS B 1 18 ? 18.938 -38.873 -6.317 1.00 57.17 18 LYS B N 1
ATOM 2050 C CA . LYS B 1 18 ? 18.715 -39.170 -4.905 1.00 58.75 18 LYS B CA 1
ATOM 2051 C C . LYS B 1 18 ? 19.362 -38.116 -4.014 1.00 58.51 18 LYS B C 1
ATOM 2052 O O . LYS B 1 18 ? 18.718 -37.554 -3.127 1.00 60.15 18 LYS B O 1
ATOM 2056 N N . ILE B 1 19 ? 20.638 -37.843 -4.263 1.00 56.85 19 ILE B N 1
ATOM 2057 C CA . ILE B 1 19 ? 21.389 -36.897 -3.445 1.00 54.84 19 ILE B CA 1
ATOM 2058 C C . ILE B 1 19 ? 20.710 -35.529 -3.433 1.00 52.97 19 ILE B C 1
ATOM 2059 O O . ILE B 1 19 ? 20.921 -34.730 -2.518 1.00 48.11 19 ILE B O 1
ATOM 2063 N N . LEU B 1 20 ? 19.882 -35.272 -4.442 1.00 53.30 20 LEU B N 1
ATOM 2064 C CA . LEU B 1 20 ? 19.074 -34.060 -4.479 1.00 54.22 20 LEU B CA 1
ATOM 2065 C C . LEU B 1 20 ? 17.902 -34.161 -3.511 1.00 58.37 20 LEU B C 1
ATOM 2066 O O . LEU B 1 20 ? 17.565 -33.197 -2.830 1.00 58.58 20 LEU B O 1
ATOM 2071 N N . LEU B 1 21 ? 17.270 -35.330 -3.470 1.00 61.39 21 LEU B N 1
ATOM 2072 C CA . LEU B 1 21 ? 16.076 -35.527 -2.649 1.00 62.85 21 LEU B CA 1
ATOM 2073 C C . LEU B 1 21 ? 16.365 -35.699 -1.161 1.00 66.31 21 LEU B C 1
ATOM 2074 O O . LEU B 1 21 ? 15.692 -35.107 -0.322 1.00 67.61 21 LEU B O 1
ATOM 2079 N N . ASP B 1 22 ? 17.361 -36.515 -0.838 1.00 69.30 22 ASP B N 1
ATOM 2080 C CA . ASP B 1 22 ? 17.702 -36.769 0.555 1.00 73.86 22 ASP B CA 1
ATOM 2081 C C . ASP B 1 22 ? 18.185 -35.510 1.261 1.00 71.85 22 ASP B C 1
ATOM 2082 O O . ASP B 1 22 ? 17.824 -35.251 2.409 1.00 74.81 22 ASP B O 1
ATOM 2087 N N . LYS B 1 23 ? 18.991 -34.723 0.559 1.00 66.25 23 LYS B N 1
ATOM 2088 C CA . LYS B 1 23 ? 19.590 -33.527 1.138 1.00 61.79 23 LYS B CA 1
ATOM 2089 C C . LYS B 1 23 ? 18.638 -32.342 1.036 1.00 59.85 23 LYS B C 1
ATOM 2090 O O . LYS B 1 23 ? 18.970 -31.229 1.445 1.00 57.59 23 LYS B O 1
ATOM 2096 N N . ARG B 1 24 ? 17.455 -32.592 0.482 1.00 61.86 24 ARG B N 1
ATOM 2097 C CA . ARG B 1 24 ? 16.429 -31.562 0.359 1.00 63.55 24 ARG B CA 1
ATOM 2098 C C . ARG B 1 24 ? 16.980 -30.298 -0.293 1.00 61.43 24 ARG B C 1
ATOM 2099 O O . ARG B 1 24 ? 16.886 -29.206 0.265 1.00 62.62 24 ARG B O 1
ATOM 2105 N N . VAL B 1 25 ? 17.578 -30.456 -1.468 1.00 58.16 25 VAL B N 1
ATOM 2106 C CA . VAL B 1 25 ? 18.128 -29.323 -2.200 1.00 54.01 25 VAL B CA 1
ATOM 2107 C C . VAL B 1 25 ? 17.019 -28.382 -2.663 1.00 53.08 25 VAL B C 1
ATOM 2108 O O . VAL B 1 25 ? 16.046 -28.805 -3.289 1.00 51.54 25 VAL B O 1
ATOM 2112 N N . THR B 1 26 ? 17.177 -27.100 -2.351 1.00 54.54 26 THR B N 1
ATOM 2113 C CA . THR B 1 26 ? 16.197 -26.097 -2.744 1.00 59.00 26 THR B CA 1
ATOM 2114 C C . THR B 1 26 ? 16.161 -25.944 -4.255 1.00 61.44 26 THR B C 1
ATOM 2115 O O . THR B 1 26 ? 17.151 -26.197 -4.941 1.00 61.70 26 THR B O 1
ATOM 2119 N N . GLU B 1 27 ? 15.008 -25.536 -4.769 1.00 62.57 27 GLU B N 1
ATOM 2120 C CA . GLU B 1 27 ? 14.921 -25.083 -6.145 1.00 61.06 27 GLU B CA 1
ATOM 2121 C C . GLU B 1 27 ? 15.959 -23.981 -6.301 1.00 56.39 27 GLU B C 1
ATOM 2122 O O . GLU B 1 27 ? 16.686 -23.918 -7.293 1.00 55.51 27 GLU B O 1
ATOM 2128 N N . ALA B 1 28 ? 16.039 -23.130 -5.283 1.00 52.46 28 ALA B N 1
ATOM 2129 C CA . ALA B 1 28 ? 16.986 -22.021 -5.256 1.00 47.68 28 ALA B CA 1
ATOM 2130 C C . ALA B 1 28 ? 18.433 -22.500 -5.289 1.00 42.47 28 ALA B C 1
ATOM 2131 O O . ALA B 1 28 ? 19.270 -21.918 -5.978 1.00 39.78 28 ALA B O 1
ATOM 2133 N N . GLU B 1 29 ? 18.723 -23.559 -4.540 1.00 43.29 29 GLU B N 1
ATOM 2134 C CA . GLU B 1 29 ? 20.069 -24.114 -4.485 1.00 44.94 29 GLU B CA 1
ATOM 2135 C C . GLU B 1 29 ? 20.438 -24.784 -5.801 1.00 48.85 29 GLU B C 1
ATOM 2136 O O . GLU B 1 29 ? 21.547 -24.614 -6.297 1.00 49.76 29 GLU B O 1
ATOM 2142 N N . TYR B 1 30 ? 19.504 -25.540 -6.368 1.00 50.76 30 TYR B N 1
ATOM 2143 C CA . TYR B 1 30 ? 19.729 -26.144 -7.676 1.00 50.45 30 TYR B CA 1
ATOM 2144 C C . TYR B 1 30 ? 19.990 -25.060 -8.710 1.00 50.01 30 TYR B C 1
ATOM 2145 O O . TYR B 1 30 ? 20.953 -25.135 -9.473 1.00 49.64 30 TYR B O 1
ATOM 2154 N N . ARG B 1 31 ? 19.131 -24.046 -8.721 1.00 50.63 31 ARG B N 1
ATOM 2155 C CA . ARG B 1 31 ? 19.311 -22.913 -9.620 1.00 51.54 31 ARG B CA 1
ATOM 2156 C C . ARG B 1 31 ? 20.742 -22.408 -9.502 1.00 51.60 31 ARG B C 1
ATOM 2157 O O . ARG B 1 31 ? 21.365 -22.031 -10.495 1.00 53.32 31 ARG B O 1
ATOM 2159 N N . ALA B 1 32 ? 21.255 -22.408 -8.275 1.00 50.05 32 ALA B N 1
ATOM 2160 C CA . ALA B 1 32 ? 22.638 -22.037 -8.014 1.00 49.12 32 ALA B CA 1
ATOM 2161 C C . ALA B 1 32 ? 23.600 -23.066 -8.602 1.00 50.82 32 ALA B C 1
ATOM 2162 O O . ALA B 1 32 ? 24.654 -22.710 -9.127 1.00 52.13 32 ALA B O 1
ATOM 2164 N N . GLY B 1 33 ? 23.231 -24.341 -8.517 1.00 51.43 33 GLY B N 1
ATOM 2165 C CA . GLY B 1 33 ? 24.085 -25.422 -8.986 1.00 52.35 33 GLY B CA 1
ATOM 2166 C C . GLY B 1 33 ? 24.374 -25.372 -10.473 1.00 54.15 33 GLY B C 1
ATOM 2167 O O . GLY B 1 33 ? 25.532 -25.365 -10.891 1.00 53.38 33 GLY B O 1
ATOM 2168 N N . VAL B 1 34 ? 23.316 -25.337 -11.274 1.00 56.25 34 VAL B N 1
ATOM 2169 C CA . VAL B 1 34 ? 23.448 -25.238 -12.722 1.00 57.38 34 VAL B CA 1
ATOM 2170 C C . VAL B 1 34 ? 24.265 -24.004 -13.090 1.00 59.64 34 VAL B C 1
ATOM 2171 O O . VAL B 1 34 ? 25.128 -24.052 -13.967 1.00 62.85 34 VAL B O 1
ATOM 2175 N N . ASP B 1 35 ? 23.992 -22.900 -12.403 1.00 57.34 35 ASP B N 1
ATOM 2176 C CA . ASP B 1 35 ? 24.752 -21.671 -12.594 1.00 53.66 35 ASP B CA 1
ATOM 2177 C C . ASP B 1 35 ? 26.232 -21.976 -12.534 1.00 50.02 35 ASP B C 1
ATOM 2178 O O . ASP B 1 35 ? 27.007 -21.574 -13.402 1.00 51.18 35 ASP B O 1
ATOM 2183 N N . TYR B 1 36 ? 26.621 -22.701 -11.495 1.00 46.27 36 TYR B N 1
ATOM 2184 C CA . TYR B 1 36 ? 28.026 -23.005 -11.282 1.00 45.19 36 TYR B CA 1
ATOM 2185 C C . TYR B 1 36 ? 28.616 -23.838 -12.417 1.00 47.37 36 TYR B C 1
ATOM 2186 O O . TYR B 1 36 ? 29.627 -23.465 -13.012 1.00 47.89 36 TYR B O 1
ATOM 2195 N N . LEU B 1 37 ? 27.985 -24.969 -12.710 1.00 47.94 37 LEU B N 1
ATOM 2196 C CA . LEU B 1 37 ? 28.481 -25.859 -13.751 1.00 47.86 37 LEU B CA 1
ATOM 2197 C C . LEU B 1 37 ? 28.508 -25.188 -15.125 1.00 47.50 37 LEU B C 1
ATOM 2198 O O . LEU B 1 37 ? 29.313 -25.552 -15.981 1.00 47.21 37 LEU B O 1
ATOM 2203 N N . THR B 1 38 ? 27.628 -24.210 -15.327 1.00 48.89 38 THR B N 1
ATOM 2204 C CA . THR B 1 38 ? 27.646 -23.408 -16.543 1.00 51.97 38 THR B CA 1
ATOM 2205 C C . THR B 1 38 ? 28.922 -22.590 -16.678 1.00 55.50 38 THR B C 1
ATOM 2206 O O . THR B 1 38 ? 29.555 -22.569 -17.734 1.00 58.24 38 THR B O 1
ATOM 2210 N N . GLU B 1 39 ? 29.294 -21.926 -15.589 1.00 55.56 39 GLU B N 1
ATOM 2211 C CA . GLU B 1 39 ? 30.519 -21.140 -15.540 1.00 55.95 39 GLU B CA 1
ATOM 2212 C C . GLU B 1 39 ? 31.759 -22.017 -15.677 1.00 54.78 39 GLU B C 1
ATOM 2213 O O . GLU B 1 39 ? 32.757 -21.623 -16.277 1.00 55.90 39 GLU B O 1
ATOM 2219 N N . VAL B 1 40 ? 31.678 -23.223 -15.127 1.00 53.87 40 VAL B N 1
ATOM 2220 C CA . VAL B 1 40 ? 32.787 -24.166 -15.216 1.00 53.67 40 VAL B CA 1
ATOM 2221 C C . VAL B 1 40 ? 32.993 -24.465 -16.699 1.00 54.43 40 VAL B C 1
ATOM 2222 O O . VAL B 1 40 ? 34.087 -24.297 -17.231 1.00 55.46 40 VAL B O 1
ATOM 2226 N N . ALA B 1 41 ? 31.924 -24.901 -17.359 1.00 53.96 41 ALA B N 1
ATOM 2227 C CA . ALA B 1 41 ? 31.954 -25.187 -18.789 1.00 54.75 41 ALA B CA 1
ATOM 2228 C C . ALA B 1 41 ? 32.365 -23.951 -19.586 1.00 55.09 41 ALA B C 1
ATOM 2229 O O . ALA B 1 41 ? 33.027 -24.045 -20.623 1.00 57.44 41 ALA B O 1
ATOM 2231 N N . GLN B 1 42 ? 31.963 -22.793 -19.076 1.00 52.90 42 GLN B N 1
ATOM 2232 C CA . GLN B 1 42 ? 32.168 -21.508 -19.736 1.00 53.54 42 GLN B CA 1
ATOM 2233 C C . GLN B 1 42 ? 33.608 -21.000 -19.599 1.00 49.93 42 GLN B C 1
ATOM 2234 O O . GLN B 1 42 ? 34.108 -20.268 -20.456 1.00 50.70 42 GLN B O 1
ATOM 2240 N N . THR B 1 43 ? 34.265 -21.397 -18.514 1.00 47.74 43 THR B N 1
ATOM 2241 C CA . THR B 1 43 ? 35.665 -21.060 -18.272 1.00 48.13 43 THR B CA 1
ATOM 2242 C C . THR B 1 43 ? 36.569 -22.182 -18.788 1.00 53.74 43 THR B C 1
ATOM 2243 O O . THR B 1 43 ? 37.785 -22.164 -18.587 1.00 55.35 43 THR B O 1
ATOM 2247 N N . ARG B 1 44 ? 35.946 -23.159 -19.443 1.00 57.76 44 ARG B N 1
ATOM 2248 C CA . ARG B 1 44 ? 36.637 -24.312 -20.015 1.00 60.86 44 ARG B CA 1
ATOM 2249 C C . ARG B 1 44 ? 37.247 -25.221 -18.951 1.00 58.78 44 ARG B C 1
ATOM 2250 O O . ARG B 1 44 ? 38.194 -25.959 -19.221 1.00 61.75 44 ARG B O 1
ATOM 2258 N N . GLU B 1 45 ? 36.689 -25.181 -17.747 1.00 54.30 45 GLU B N 1
ATOM 2259 C CA . GLU B 1 45 ? 37.210 -25.982 -16.641 1.00 51.28 45 GLU B CA 1
ATOM 2260 C C . GLU B 1 45 ? 36.494 -27.311 -16.412 1.00 51.53 45 GLU B C 1
ATOM 2261 O O . GLU B 1 45 ? 36.887 -28.090 -15.539 1.00 48.25 45 GLU B O 1
ATOM 2267 N N A THR B 1 46 ? 35.441 -27.555 -17.186 1.00 47.45 46 THR B N 1
ATOM 2268 N N B THR B 1 46 ? 35.454 -27.577 -17.198 0.00 47.19 46 THR B N 1
ATOM 2269 C CA A THR B 1 46 ? 34.712 -28.815 -17.100 1.00 49.26 46 THR B CA 1
ATOM 2270 C CA B THR B 1 46 ? 34.703 -28.823 -17.063 0.00 48.90 46 THR B CA 1
ATOM 2271 C C A THR B 1 46 ? 35.687 -29.976 -17.182 1.00 41.07 46 THR B C 1
ATOM 2272 C C B THR B 1 46 ? 35.608 -30.034 -17.284 0.00 41.12 46 THR B C 1
ATOM 2273 O O A THR B 1 46 ? 35.574 -30.951 -16.442 1.00 41.65 46 THR B O 1
ATOM 2274 O O B THR B 1 46 ? 35.360 -31.111 -16.743 0.00 41.81 46 THR B O 1
ATOM 2281 N N . ALA B 1 47 ? 36.658 -29.850 -18.078 1.00 58.06 47 ALA B N 1
ATOM 2282 C CA . ALA B 1 47 ? 37.680 -30.870 -18.247 1.00 56.20 47 ALA B CA 1
ATOM 2283 C C . ALA B 1 47 ? 38.405 -31.072 -16.924 1.00 55.88 47 ALA B C 1
ATOM 2284 O O . ALA B 1 47 ? 38.481 -32.186 -16.402 1.00 57.06 47 ALA B O 1
ATOM 2286 N N . LEU B 1 48 ? 38.921 -29.973 -16.382 1.00 54.81 48 LEU B N 1
ATOM 2287 C CA . LEU B 1 48 ? 39.769 -29.991 -15.192 1.00 52.04 48 LEU B CA 1
ATOM 2288 C C . LEU B 1 48 ? 39.011 -30.365 -13.923 1.00 48.32 48 LEU B C 1
ATOM 2289 O O . LEU B 1 48 ? 39.507 -31.132 -13.101 1.00 47.87 48 LEU B O 1
ATOM 2294 N N . LEU B 1 49 ? 37.817 -29.806 -13.766 1.00 45.47 49 LEU B N 1
ATOM 2295 C CA . LEU B 1 49 ? 36.989 -30.084 -12.601 1.00 44.43 49 LEU B CA 1
ATOM 2296 C C . LEU B 1 49 ? 36.829 -31.588 -12.446 1.00 47.12 49 LEU B C 1
ATOM 2297 O O . LEU B 1 49 ? 37.119 -32.161 -11.393 1.00 47.90 49 LEU B O 1
ATOM 2302 N N . LEU B 1 50 ? 36.375 -32.220 -13.522 1.00 47.90 50 LEU B N 1
ATOM 2303 C CA . LEU B 1 50 ? 36.161 -33.661 -13.551 1.00 47.85 50 LEU B CA 1
ATOM 2304 C C . LEU B 1 50 ? 37.415 -34.443 -13.169 1.00 49.19 50 LEU B C 1
ATOM 2305 O O . LEU B 1 50 ? 37.326 -35.511 -12.556 1.00 49.97 50 LEU B O 1
ATOM 2310 N N . ASP B 1 51 ? 38.579 -33.910 -13.531 1.00 51.33 51 ASP B N 1
ATOM 2311 C CA . ASP B 1 51 ? 39.843 -34.596 -13.278 1.00 54.95 51 ASP B CA 1
ATOM 2312 C C . ASP B 1 51 ? 40.242 -34.632 -11.804 1.00 56.66 51 ASP B C 1
ATOM 2313 O O . ASP B 1 51 ? 40.511 -35.705 -11.262 1.00 58.07 51 ASP B O 1
ATOM 2318 N N . VAL B 1 52 ? 40.269 -33.471 -11.155 1.00 56.27 52 VAL B N 1
ATOM 2319 C CA . VAL B 1 52 ? 40.743 -33.407 -9.773 1.00 57.28 52 VAL B CA 1
ATOM 2320 C C . VAL B 1 52 ? 39.990 -34.384 -8.872 1.00 60.31 52 VAL B C 1
ATOM 2321 O O . VAL B 1 52 ? 40.600 -35.120 -8.099 1.00 62.77 52 VAL B O 1
ATOM 2325 N N . PHE B 1 53 ? 38.666 -34.388 -8.964 1.00 60.33 53 PHE B N 1
ATOM 2326 C CA . PHE B 1 53 ? 37.874 -35.289 -8.138 1.00 61.48 53 PHE B CA 1
ATOM 2327 C C . PHE B 1 53 ? 37.891 -36.754 -8.593 1.00 62.34 53 PHE B C 1
ATOM 2328 O O . PHE B 1 53 ? 38.197 -37.651 -7.806 1.00 64.25 53 PHE B O 1
ATOM 2336 N N . LEU B 1 54 ? 37.558 -36.985 -9.860 1.00 60.47 54 LEU B N 1
ATOM 2337 C CA . LEU B 1 54 ? 37.393 -38.343 -10.384 1.00 59.62 54 LEU B CA 1
ATOM 2338 C C . LEU B 1 54 ? 38.649 -39.122 -10.784 1.00 59.41 54 LEU B C 1
ATOM 2339 O O . LEU B 1 54 ? 38.827 -40.274 -10.386 1.00 60.38 54 LEU B O 1
ATOM 2344 N N . ASN B 1 55 ? 39.515 -38.482 -11.561 1.00 57.81 55 ASN B N 1
ATOM 2345 C CA . ASN B 1 55 ? 40.594 -39.183 -12.245 1.00 59.37 55 ASN B CA 1
ATOM 2346 C C . ASN B 1 55 ? 41.474 -39.990 -11.305 1.00 61.32 55 ASN B C 1
ATOM 2347 O O . ASN B 1 55 ? 41.916 -41.084 -11.651 1.00 63.18 55 ASN B O 1
ATOM 2352 N N . SER B 1 56 ? 41.718 -39.451 -10.114 1.00 61.50 56 SER B N 1
ATOM 2353 C CA . SER B 1 56 ? 42.471 -40.165 -9.089 1.00 61.93 56 SER B CA 1
ATOM 2354 C C . SER B 1 56 ? 41.786 -41.478 -8.721 1.00 62.00 56 SER B C 1
ATOM 2355 O O . SER B 1 56 ? 42.444 -42.496 -8.512 1.00 61.84 56 SER B O 1
ATOM 2358 N N . THR B 1 57 ? 40.460 -41.447 -8.638 1.00 62.30 57 THR B N 1
ATOM 2359 C CA . THR B 1 57 ? 39.677 -42.645 -8.355 1.00 65.06 57 THR B CA 1
ATOM 2360 C C . THR B 1 57 ? 39.762 -43.651 -9.496 1.00 66.59 57 THR B C 1
ATOM 2361 O O . THR B 1 57 ? 39.899 -44.852 -9.266 1.00 60.04 57 THR B O 1
ATOM 2365 N N . ILE B 1 58 ? 39.690 -43.144 -10.722 1.00 65.59 58 ILE B N 1
ATOM 2366 C CA . ILE B 1 58 ? 39.713 -43.975 -11.920 1.00 56.41 58 ILE B CA 1
ATOM 2367 C C . ILE B 1 58 ? 40.960 -44.856 -11.991 1.00 59.93 58 ILE B C 1
ATOM 2368 O O . ILE B 1 58 ? 40.889 -45.995 -12.448 1.00 60.27 58 ILE B O 1
ATOM 2373 N N . ILE B 1 59 ? 42.092 -44.332 -11.527 1.00 62.84 59 ILE B N 1
ATOM 2374 C CA . ILE B 1 59 ? 43.342 -45.088 -11.556 1.00 67.44 59 ILE B CA 1
ATOM 2375 C C . ILE B 1 59 ? 43.415 -46.115 -10.422 1.00 73.07 59 ILE B C 1
ATOM 2376 O O . ILE B 1 59 ? 44.022 -47.178 -10.575 1.00 74.05 59 ILE B O 1
ATOM 2381 N N . GLU B 1 60 ? 42.784 -45.807 -9.292 1.00 77.25 60 GLU B N 1
ATOM 2382 C CA . GLU B 1 60 ? 42.723 -46.752 -8.180 1.00 82.46 60 GLU B CA 1
ATOM 2383 C C . GLU B 1 60 ? 42.103 -48.063 -8.642 1.00 82.28 60 GLU B C 1
ATOM 2384 O O . GLU B 1 60 ? 42.462 -49.138 -8.155 1.00 85.27 60 GLU B O 1
ATOM 2390 N N . GLY B 1 61 ? 41.162 -47.962 -9.576 1.00 78.90 61 GLY B N 1
ATOM 2391 C CA . GLY B 1 61 ? 40.519 -49.130 -10.147 1.00 78.90 61 GLY B CA 1
ATOM 2392 C C . GLY B 1 61 ? 41.439 -49.926 -11.053 1.00 77.71 61 GLY B C 1
ATOM 2393 O O . GLY B 1 61 ? 41.582 -51.137 -10.893 1.00 81.55 61 GLY B O 1
ATOM 2394 N N . LYS B 1 62 ? 42.069 -49.242 -12.004 1.00 71.74 62 LYS B N 1
ATOM 2395 C CA . LYS B 1 62 ? 43.018 -49.890 -12.896 1.00 69.47 62 LYS B CA 1
ATOM 2396 C C . LYS B 1 62 ? 44.114 -50.547 -12.074 1.00 71.97 62 LYS B C 1
ATOM 2397 O O . LYS B 1 62 ? 44.677 -51.559 -12.477 1.00 73.45 62 LYS B O 1
ATOM 2400 N N . ALA B 1 63 ? 44.398 -49.967 -10.913 1.00 73.24 63 ALA B N 1
ATOM 2401 C CA . ALA B 1 63 ? 45.456 -50.452 -10.032 1.00 77.70 63 ALA B CA 1
ATOM 2402 C C . ALA B 1 63 ? 45.173 -51.840 -9.457 1.00 84.33 63 ALA B C 1
ATOM 2403 O O . ALA B 1 63 ? 46.082 -52.656 -9.314 1.00 88.07 63 ALA 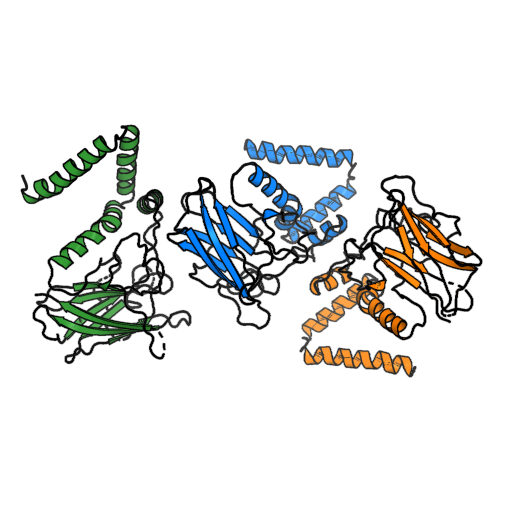B O 1
ATOM 2405 N N . GLN B 1 64 ? 43.914 -52.103 -9.124 1.00 85.78 64 GLN B N 1
ATOM 2406 C CA . GLN B 1 64 ? 43.518 -53.411 -8.616 1.00 89.42 64 GLN B CA 1
ATOM 2407 C C . GLN B 1 64 ? 43.530 -54.430 -9.746 1.00 88.13 64 GLN B C 1
ATOM 2408 O O . GLN B 1 64 ? 43.996 -55.558 -9.579 1.00 91.14 64 GLN B O 1
ATOM 2414 N N . ARG B 1 65 ? 43.010 -54.016 -10.895 1.00 84.01 65 ARG B N 1
ATOM 2415 C CA . ARG B 1 65 ? 42.959 -54.863 -12.074 1.00 84.36 65 ARG B CA 1
ATOM 2416 C C . ARG B 1 65 ? 44.350 -55.021 -12.680 1.00 85.08 65 ARG B C 1
ATOM 2417 O O . ARG B 1 65 ? 44.724 -56.104 -13.133 1.00 86.28 65 ARG B O 1
ATOM 2425 N N . SER B 1 66 ? 45.120 -53.936 -12.664 1.00 96.34 66 SER B N 1
ATOM 2426 C CA . SER B 1 66 ? 46.421 -53.899 -13.329 1.00 95.03 66 SER B CA 1
ATOM 2427 C C . SER B 1 66 ? 47.431 -54.924 -12.829 1.00 96.91 66 SER B C 1
ATOM 2428 O O . SER B 1 66 ? 47.581 -55.151 -11.625 1.00 94.99 66 SER B O 1
ATOM 2430 N N . ARG B 1 67 ? 48.079 -55.589 -13.778 1.00 101.13 67 ARG B N 1
ATOM 2431 C CA . ARG B 1 67 ? 49.272 -56.367 -13.505 1.00 104.09 67 ARG B CA 1
ATOM 2432 C C . ARG B 1 67 ? 50.363 -55.400 -13.067 1.00 103.23 67 ARG B C 1
ATOM 2433 O O . ARG B 1 67 ? 51.155 -55.689 -12.170 1.00 101.85 67 ARG B O 1
ATOM 2435 N N . THR B 1 68 ? 50.389 -54.246 -13.728 1.00 104.38 68 THR B N 1
ATOM 2436 C CA . THR B 1 68 ? 51.441 -53.246 -13.543 1.00 104.19 68 THR B CA 1
ATOM 2437 C C . THR B 1 68 ? 51.519 -52.666 -12.135 1.00 102.71 68 THR B C 1
ATOM 2438 O O . THR B 1 68 ? 50.503 -52.478 -11.470 1.00 101.83 68 THR B O 1
ATOM 2440 N N . SER B 1 69 ? 52.743 -52.395 -11.690 1.00 102.81 69 SER B N 1
ATOM 2441 C CA . SER B 1 69 ? 52.983 -51.876 -10.351 1.00 101.55 69 SER B CA 1
ATOM 2442 C C . SER B 1 69 ? 52.837 -50.360 -10.406 1.00 100.38 69 SER B C 1
ATOM 2443 O O . SER B 1 69 ? 53.308 -49.714 -11.339 1.00 101.54 69 SER B O 1
ATOM 2446 N N . ALA B 1 70 ? 52.177 -49.803 -9.396 1.00 97.31 70 ALA B N 1
ATOM 2447 C CA . ALA B 1 70 ? 52.174 -48.360 -9.155 1.00 93.20 70 ALA B CA 1
ATOM 2448 C C . ALA B 1 70 ? 51.698 -47.482 -10.319 1.00 89.64 70 ALA B C 1
ATOM 2449 O O . ALA B 1 70 ? 52.496 -46.760 -10.920 1.00 90.22 70 ALA B O 1
ATOM 2451 N N . PRO B 1 71 ? 50.400 -47.549 -10.647 1.00 85.84 71 PRO B N 1
ATOM 2452 C CA . PRO B 1 71 ? 49.759 -46.630 -11.595 1.00 84.26 71 PRO B CA 1
ATOM 2453 C C . PRO B 1 71 ? 49.481 -45.255 -10.975 1.00 81.00 71 PRO B C 1
ATOM 2454 O O . PRO B 1 71 ? 49.355 -45.142 -9.756 1.00 79.62 71 PRO B O 1
ATOM 2458 N N . ALA B 1 72 ? 49.390 -44.227 -11.814 1.00 79.13 72 ALA B N 1
ATOM 2459 C CA . ALA B 1 72 ? 49.070 -42.880 -11.352 1.00 74.99 72 ALA B CA 1
ATOM 2460 C C . ALA B 1 72 ? 48.471 -42.030 -12.470 1.00 74.81 72 ALA B C 1
ATOM 2461 O O . ALA B 1 72 ? 48.584 -42.364 -13.646 1.00 78.91 72 ALA B O 1
ATOM 2463 N N . ILE B 1 73 ? 47.830 -40.929 -12.089 1.00 71.35 73 ILE B N 1
ATOM 2464 C CA . ILE B 1 73 ? 47.226 -40.013 -13.054 1.00 71.10 73 ILE B CA 1
ATOM 2465 C C . ILE B 1 73 ? 48.284 -39.428 -13.996 1.00 72.61 73 ILE B C 1
ATOM 2466 O O . ILE B 1 73 ? 49.370 -39.051 -13.561 1.00 72.78 73 ILE B O 1
ATOM 2471 N N . GLN B 1 74 ? 47.969 -39.370 -15.286 1.00 73.91 74 GLN B N 1
ATOM 2472 C CA . GLN B 1 74 ? 48.921 -38.879 -16.279 1.00 75.60 74 GLN B CA 1
ATOM 2473 C C . GLN B 1 74 ? 49.031 -37.358 -16.306 1.00 75.90 74 GLN B C 1
ATOM 2474 O O . GLN B 1 74 ? 50.113 -36.811 -16.499 1.00 77.74 74 GLN B O 1
ATOM 2480 N N . GLY B 1 75 ? 47.910 -36.675 -16.121 1.00 75.51 75 GLY B N 1
ATOM 2481 C CA . GLY B 1 75 ? 47.914 -35.228 -16.124 1.00 76.23 75 GLY B CA 1
ATOM 2482 C C . GLY B 1 75 ? 47.974 -34.671 -17.533 1.00 79.35 75 GLY B C 1
ATOM 2483 O O . GLY B 1 75 ? 48.373 -35.368 -18.468 1.00 83.77 75 GLY B O 1
ATOM 2484 N N . PRO B 1 76 ? 47.600 -33.394 -17.683 1.00 76.19 76 PRO B N 1
ATOM 2485 C CA . PRO B 1 76 ? 47.400 -32.666 -18.940 1.00 79.75 76 PRO B CA 1
ATOM 2486 C C . PRO B 1 76 ? 48.684 -32.406 -19.725 1.00 84.62 76 PRO B C 1
ATOM 2487 O O . PRO B 1 76 ? 48.614 -32.034 -20.896 1.00 88.13 76 PRO B O 1
ATOM 2491 N N . TYR B 1 77 ? 49.837 -32.576 -19.089 1.00 84.78 77 TYR B N 1
ATOM 2492 C CA . TYR B 1 77 ? 51.090 -32.071 -19.646 1.00 87.32 77 TYR B CA 1
ATOM 2493 C C . TYR B 1 77 ? 51.922 -33.042 -20.494 1.00 88.50 77 TYR B C 1
ATOM 2494 O O . TYR B 1 77 ? 52.965 -32.661 -21.029 1.00 89.60 77 TYR B O 1
ATOM 2503 N N . PHE B 1 78 ? 51.468 -34.284 -20.622 1.00 88.53 78 PHE B N 1
ATOM 2504 C CA . PHE B 1 78 ? 52.167 -35.257 -21.455 1.00 90.63 78 PHE B CA 1
ATOM 2505 C C . PHE B 1 78 ? 52.125 -34.841 -22.922 1.00 90.96 78 PHE B C 1
ATOM 2506 O O . PHE B 1 78 ? 51.102 -34.372 -23.418 1.00 91.30 78 PHE B O 1
ATOM 2514 N N . LEU B 1 79 ? 53.257 -35.005 -23.600 1.00 91.63 79 LEU B N 1
ATOM 2515 C CA . LEU B 1 79 ? 53.353 -34.812 -25.042 1.00 93.25 79 LEU B CA 1
ATOM 2516 C C . LEU B 1 79 ? 54.291 -35.871 -25.608 1.00 95.15 79 LEU B C 1
ATOM 2517 O O . LEU B 1 79 ? 55.305 -36.202 -24.994 1.00 95.16 79 LEU B O 1
ATOM 2520 N N . GLU B 1 80 ? 53.943 -36.408 -26.771 1.00 95.57 80 GLU B N 1
ATOM 2521 C CA . GLU B 1 80 ? 54.683 -37.525 -27.344 1.00 97.64 80 GLU B CA 1
ATOM 2522 C C . GLU B 1 80 ? 56.006 -37.076 -27.963 1.00 100.66 80 GLU B C 1
ATOM 2523 O O . GLU B 1 80 ? 56.159 -35.919 -28.355 1.00 99.07 80 GLU B O 1
ATOM 2529 N N . GLY B 1 81 ? 56.957 -38.001 -28.044 1.00 103.08 81 GLY B N 1
ATOM 2530 C CA . GLY B 1 81 ? 58.207 -37.755 -28.738 1.00 104.75 81 GLY B CA 1
ATOM 2531 C C . GLY B 1 81 ? 59.240 -36.883 -28.047 1.00 103.94 81 GLY B C 1
ATOM 2532 O O . GLY B 1 81 ? 59.789 -35.969 -28.661 1.00 104.12 81 GLY B O 1
ATOM 2533 N N . ALA B 1 82 ? 59.507 -37.153 -26.773 1.00 103.72 82 ALA B N 1
ATOM 2534 C CA . ALA B 1 82 ? 60.617 -36.500 -26.085 1.00 104.55 82 ALA B CA 1
ATOM 2535 C C . ALA B 1 82 ? 61.928 -37.135 -26.535 1.00 106.55 82 ALA B C 1
ATOM 2536 O O . ALA B 1 82 ? 62.096 -38.349 -26.429 1.00 106.47 82 ALA B O 1
ATOM 2538 N N . PRO B 1 83 ? 62.863 -36.312 -27.036 1.00 109.14 83 PRO B N 1
ATOM 2539 C CA . PRO B 1 83 ? 64.142 -36.788 -27.576 1.00 112.72 83 PRO B CA 1
ATOM 2540 C C . PRO B 1 83 ? 64.915 -37.678 -26.608 1.00 112.95 83 PRO B C 1
ATOM 2541 O O . PRO B 1 83 ? 65.097 -37.328 -25.440 1.00 110.92 83 PRO B O 1
ATOM 2545 N N . VAL B 1 84 ? 65.375 -38.819 -27.110 1.00 114.78 84 VAL B N 1
ATOM 2546 C CA . VAL B 1 84 ? 66.117 -39.779 -26.301 1.00 114.45 84 VAL B CA 1
ATOM 2547 C C . VAL B 1 84 ? 67.462 -39.207 -25.870 1.00 115.06 84 VAL B C 1
ATOM 2548 O O . VAL B 1 84 ? 68.233 -38.717 -26.695 1.00 115.42 84 VAL B O 1
ATOM 2550 N N . VAL B 1 85 ? 67.739 -39.278 -24.573 1.00 116.07 85 VAL B N 1
ATOM 2551 C CA . VAL B 1 85 ? 68.955 -38.701 -24.020 1.00 118.92 85 VAL B CA 1
ATOM 2552 C C . VAL B 1 85 ? 69.841 -39.783 -23.423 1.00 122.08 85 VAL B C 1
ATOM 2553 O O . VAL B 1 85 ? 69.362 -40.856 -23.059 1.00 121.69 85 VAL B O 1
ATOM 2555 N N . GLU B 1 86 ? 71.138 -39.507 -23.332 1.00 116.48 86 GLU B N 1
ATOM 2556 C CA . GLU B 1 86 ? 72.044 -40.441 -22.683 1.00 118.28 86 GLU B CA 1
ATOM 2557 C C . GLU B 1 86 ? 72.528 -39.893 -21.345 1.00 117.13 86 GLU B C 1
ATOM 2558 O O . GLU B 1 86 ? 73.326 -38.957 -21.293 1.00 119.29 86 GLU B O 1
ATOM 2560 N N . GLY B 1 87 ? 72.019 -40.482 -20.269 1.00 112.71 87 GLY B N 1
ATOM 2561 C CA . GLY B 1 87 ? 72.538 -40.275 -18.928 1.00 107.67 87 GLY B CA 1
ATOM 2562 C C . GLY B 1 87 ? 71.954 -39.084 -18.190 1.00 102.14 87 GLY B C 1
ATOM 2563 O O . GLY B 1 87 ? 71.955 -39.058 -16.960 1.00 100.42 87 GLY B O 1
ATOM 2564 N N . VAL B 1 88 ? 71.456 -38.100 -18.933 1.00 100.34 88 VAL B N 1
ATOM 2565 C CA . VAL B 1 88 ? 70.845 -36.921 -18.329 1.00 98.34 88 VAL B CA 1
ATOM 2566 C C . VAL B 1 88 ? 69.793 -36.282 -19.231 1.00 97.63 88 VAL B C 1
ATOM 2567 O O . VAL B 1 88 ? 69.948 -36.242 -20.451 1.00 99.30 88 VAL B O 1
ATOM 2569 N N . LEU B 1 89 ? 68.726 -35.771 -18.623 1.00 93.91 89 LEU B N 1
ATOM 2570 C CA . LEU B 1 89 ? 67.740 -34.967 -19.346 1.00 92.37 89 LEU B CA 1
ATOM 2571 C C . LEU B 1 89 ? 68.210 -33.517 -19.426 1.00 92.61 89 LEU B C 1
ATOM 2572 O O . LEU B 1 89 ? 68.852 -33.017 -18.503 1.00 92.62 89 LEU B O 1
ATOM 2575 N N . LYS B 1 90 ? 67.888 -32.845 -20.528 1.00 93.46 90 LYS B N 1
ATOM 2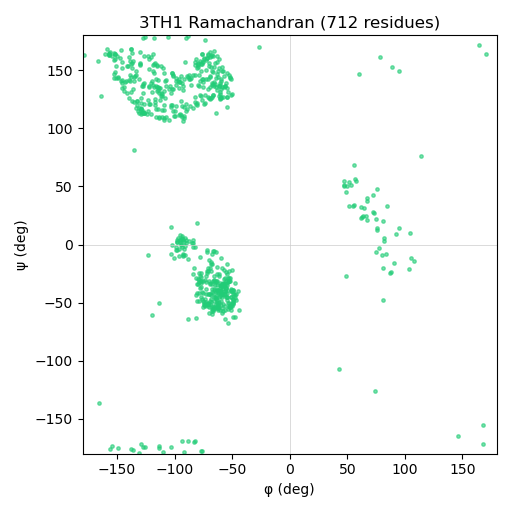576 C CA . LYS B 1 90 ? 68.399 -31.495 -20.775 1.00 94.95 90 LYS B CA 1
ATOM 2577 C C . LYS B 1 90 ? 67.632 -30.401 -20.029 1.00 95.26 90 LYS B C 1
ATOM 2578 O O . LYS B 1 90 ? 66.431 -30.211 -20.234 1.00 95.34 90 LYS B O 1
ATOM 2580 N N . THR B 1 91 ? 68.355 -29.667 -19.187 1.00 96.22 91 THR B N 1
ATOM 2581 C CA . THR B 1 91 ? 67.775 -28.627 -18.340 1.00 97.54 91 THR B CA 1
ATOM 2582 C C . THR B 1 91 ? 68.665 -27.383 -18.304 1.00 100.54 91 THR B C 1
ATOM 2583 O O . THR B 1 91 ? 69.802 -27.414 -18.773 1.00 101.84 91 THR B O 1
ATOM 2586 N N . TYR B 1 92 ? 68.139 -26.287 -17.763 1.00 102.48 92 TYR B N 1
ATOM 2587 C CA . TYR B 1 92 ? 68.886 -25.031 -17.702 1.00 106.10 92 TYR B CA 1
ATOM 2588 C C . TYR B 1 92 ? 70.052 -25.037 -16.715 1.00 107.30 92 TYR B C 1
ATOM 2589 O O . TYR B 1 92 ? 70.055 -25.772 -15.728 1.00 106.35 92 TYR B O 1
ATOM 2598 N N . ASP B 1 93 ? 71.033 -24.188 -17.004 1.00 109.66 93 ASP B N 1
ATOM 2599 C CA . ASP B 1 93 ? 72.263 -24.071 -16.224 1.00 111.22 93 ASP B CA 1
ATOM 2600 C C . ASP B 1 93 ? 72.135 -23.024 -15.119 1.00 113.70 93 ASP B C 1
ATOM 2601 O O . ASP B 1 93 ? 73.109 -22.711 -14.433 1.00 114.82 93 ASP B O 1
ATOM 2603 N N . THR B 1 94 ? 70.930 -22.484 -14.955 1.00 115.36 94 THR B N 1
ATOM 2604 C CA . THR B 1 94 ? 70.696 -21.332 -14.082 1.00 117.92 94 THR B CA 1
ATOM 2605 C C . THR B 1 94 ? 71.229 -21.519 -12.662 1.00 119.75 94 THR B C 1
ATOM 2606 O O . THR B 1 94 ? 71.480 -20.545 -11.954 1.00 120.89 94 THR B O 1
ATOM 2610 N N . ASP B 1 95 ? 71.385 -22.770 -12.247 1.00 119.11 95 ASP B N 1
ATOM 2611 C CA . ASP B 1 95 ? 71.908 -23.086 -10.922 1.00 118.71 95 ASP B CA 1
ATOM 2612 C C . ASP B 1 95 ? 71.026 -22.575 -9.785 1.00 119.11 95 ASP B C 1
ATOM 2613 O O . ASP B 1 95 ? 71.510 -22.336 -8.675 1.00 118.99 95 ASP B O 1
ATOM 2615 N N . ASP B 1 96 ? 69.742 -22.371 -10.061 1.00 119.27 96 ASP B N 1
ATOM 2616 C CA . ASP B 1 96 ? 68.749 -22.377 -8.997 1.00 117.68 96 ASP B CA 1
ATOM 2617 C C . ASP B 1 96 ? 68.218 -23.804 -8.925 1.00 112.66 96 ASP B C 1
ATOM 2618 O O . ASP B 1 96 ? 67.486 -24.176 -8.007 1.00 112.20 96 ASP B O 1
ATOM 2623 N N . HIS B 1 97 ? 68.613 -24.593 -9.921 1.00 108.38 97 HIS B N 1
ATOM 2624 C CA . HIS B 1 97 ? 68.217 -25.988 -10.039 1.00 103.32 97 HIS B CA 1
ATOM 2625 C C . HIS B 1 97 ? 69.054 -26.862 -9.116 1.00 102.42 97 HIS B C 1
ATOM 2626 O O . HIS B 1 97 ? 70.269 -26.696 -9.022 1.00 103.45 97 HIS B O 1
ATOM 2633 N N . LYS B 1 98 ? 68.401 -27.799 -8.439 1.00 100.56 98 LYS B N 1
ATOM 2634 C CA . LYS B 1 98 ? 69.108 -28.840 -7.704 1.00 98.99 98 LYS B CA 1
ATOM 2635 C C . LYS B 1 98 ? 68.910 -30.160 -8.434 1.00 96.85 98 LYS B C 1
ATOM 2636 O O . LYS B 1 98 ? 67.778 -30.601 -8.620 1.00 97.01 98 LYS B O 1
ATOM 2638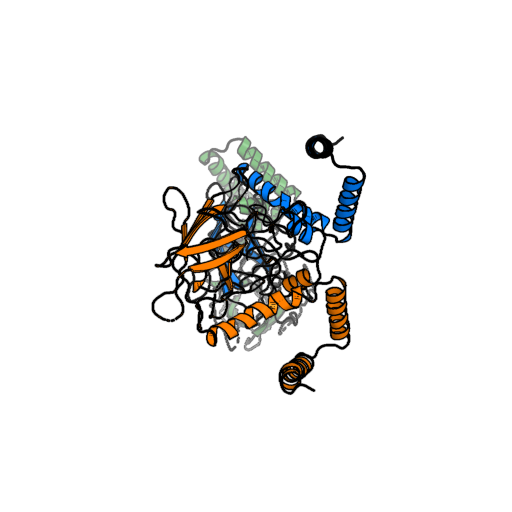 N N . PRO B 1 99 ? 70.012 -30.792 -8.867 1.00 94.70 99 PRO B N 1
ATOM 2639 C CA . PRO B 1 99 ? 69.883 -32.008 -9.674 1.00 92.69 99 PRO B CA 1
ATOM 2640 C C . PRO B 1 99 ? 69.430 -33.219 -8.867 1.00 89.71 99 PRO B C 1
ATOM 2641 O O . PRO B 1 99 ? 69.708 -33.332 -7.670 1.00 88.77 99 PRO B O 1
ATOM 2645 N N . LEU B 1 100 ? 68.731 -34.123 -9.539 1.00 87.82 100 LEU B N 1
ATOM 2646 C CA . LEU B 1 100 ? 68.362 -35.404 -8.950 1.00 84.78 100 LEU B CA 1
ATOM 2647 C C . LEU B 1 100 ? 68.630 -36.512 -9.957 1.00 85.05 100 LEU B C 1
ATOM 2648 O O . LEU B 1 100 ? 68.473 -36.317 -11.161 1.00 85.59 100 LEU B O 1
ATOM 2651 N N . ILE B 1 101 ? 69.055 -37.669 -9.464 1.00 85.01 101 ILE B N 1
ATOM 2652 C CA . ILE B 1 101 ? 69.280 -38.820 -10.329 1.00 85.66 101 ILE B CA 1
ATOM 2653 C C . ILE B 1 101 ? 68.192 -39.859 -10.115 1.00 84.84 101 ILE B C 1
ATOM 2654 O O . ILE B 1 101 ? 67.811 -40.148 -8.983 1.00 83.95 101 ILE B O 1
ATOM 2656 N N . ILE B 1 102 ? 67.683 -40.413 -11.208 1.00 85.27 102 ILE B N 1
ATOM 2657 C CA . ILE B 1 102 ? 66.682 -41.470 -11.126 1.00 85.34 102 ILE B CA 1
ATOM 2658 C C . ILE B 1 102 ? 67.211 -42.761 -11.733 1.00 89.46 102 ILE B C 1
ATOM 2659 O O . ILE B 1 102 ? 67.546 -42.803 -12.913 1.00 92.71 102 ILE B O 1
ATOM 2661 N N . ARG B 1 103 ? 67.276 -43.811 -10.923 1.00 89.00 103 ARG B N 1
ATOM 2662 C CA . ARG B 1 103 ? 67.851 -45.082 -11.349 1.00 89.28 103 ARG B CA 1
ATOM 2663 C C . ARG B 1 103 ? 66.971 -46.265 -10.952 1.00 89.92 103 ARG B C 1
ATOM 2664 O O . ARG B 1 103 ? 66.277 -46.216 -9.938 1.00 89.42 103 ARG B O 1
ATOM 2666 N N . GLY B 1 104 ? 66.998 -47.326 -11.754 1.00 90.63 104 GLY B N 1
ATOM 2667 C CA . GLY B 1 104 ? 66.200 -48.507 -11.466 1.00 89.93 104 GLY B CA 1
ATOM 2668 C C . GLY B 1 104 ? 66.093 -49.523 -12.590 1.00 91.51 104 GLY B C 1
ATOM 2669 O O . GLY B 1 104 ? 66.770 -49.404 -13.610 1.00 93.32 104 GLY B O 1
ATOM 2670 N N . THR B 1 105 ? 65.226 -50.518 -12.403 1.00 89.49 105 THR B N 1
ATOM 2671 C CA . THR B 1 105 ? 65.089 -51.622 -13.354 1.00 92.42 105 THR B CA 1
ATOM 2672 C C . THR B 1 105 ? 63.639 -51.870 -13.781 1.00 92.62 105 THR B C 1
ATOM 2673 O O . THR B 1 105 ? 62.760 -52.059 -12.940 1.00 91.05 105 THR B O 1
ATOM 2675 N N . VAL B 1 106 ? 63.401 -51.877 -15.092 1.00 95.10 106 VAL B N 1
ATOM 2676 C CA . VAL B 1 106 ? 62.061 -52.120 -15.633 1.00 95.80 106 VAL B CA 1
ATOM 2677 C C . VAL B 1 106 ? 61.886 -53.565 -16.114 1.00 97.98 106 VAL B C 1
ATOM 2678 O O . VAL B 1 106 ? 62.533 -53.998 -17.070 1.00 96.88 106 VAL B O 1
ATOM 2682 N N . ARG B 1 107 ? 61.002 -54.304 -15.448 1.00 97.97 107 ARG B N 1
ATOM 2683 C CA . ARG B 1 107 ? 60.860 -55.738 -15.694 1.00 101.31 107 ARG B CA 1
ATOM 2684 C C . ARG B 1 107 ? 59.410 -56.182 -15.904 1.00 104.15 107 ARG B C 1
ATOM 2685 O O . ARG B 1 107 ? 58.579 -56.059 -15.006 1.00 103.17 107 ARG B O 1
ATOM 2688 N N . SER B 1 108 ? 59.118 -56.711 -17.091 1.00 108.12 108 SER B N 1
ATOM 2689 C CA . SER B 1 108 ? 57.769 -57.162 -17.423 1.00 110.11 108 SER B CA 1
ATOM 2690 C C . SER B 1 108 ? 57.291 -58.250 -16.466 1.00 110.73 108 SER B C 1
ATOM 2691 O O . SER B 1 108 ? 57.951 -59.275 -16.298 1.00 112.48 108 SER B O 1
ATOM 2693 N N . ASP B 1 109 ? 56.126 -58.025 -15.863 1.00 109.04 109 ASP B N 1
ATOM 2694 C CA . ASP B 1 109 ? 55.599 -58.907 -14.825 1.00 108.08 109 ASP B CA 1
ATOM 2695 C C . ASP B 1 109 ? 56.683 -59.337 -13.842 1.00 107.72 109 ASP B C 1
ATOM 2696 O O . ASP B 1 109 ? 57.448 -58.511 -13.343 1.00 106.07 109 ASP B O 1
ATOM 2701 N N . GLY B 1 111 ? 56.970 -62.572 -14.905 1.00 114.70 111 GLY B N 1
ATOM 2702 C CA . GLY B 1 111 ? 58.180 -62.450 -15.700 1.00 116.80 111 GLY B CA 1
ATOM 2703 C C . GLY B 1 111 ? 59.384 -61.990 -14.898 1.00 116.94 111 GLY B C 1
ATOM 2704 O O . GLY B 1 111 ? 59.244 -61.241 -13.935 1.00 115.18 111 GLY B O 1
ATOM 2705 N N . GLU B 1 112 ? 60.570 -62.465 -15.271 1.00 118.83 112 GLU B N 1
ATOM 2706 C CA . GLU B 1 112 ? 61.782 -62.129 -14.532 1.00 118.53 112 GLU B CA 1
ATOM 2707 C C . GLU B 1 112 ? 62.213 -60.671 -14.698 1.00 115.89 112 GLU B C 1
ATOM 2708 O O . GLU B 1 112 ? 62.342 -59.932 -13.722 1.00 114.53 112 GLU B O 1
ATOM 2710 N N . LEU B 1 113 ? 62.456 -60.275 -15.941 1.00 116.89 113 LEU B N 1
ATOM 2711 C CA . LEU B 1 113 ? 62.868 -58.915 -16.260 1.00 117.23 113 LEU B CA 1
ATOM 2712 C C . LEU B 1 113 ? 62.584 -58.664 -17.733 1.00 120.84 113 LEU B C 1
ATOM 2713 O O . LEU B 1 113 ? 62.374 -59.607 -18.492 1.00 125.63 113 LEU B O 1
ATOM 2715 N N . LEU B 1 114 ? 62.575 -57.398 -18.137 1.00 118.05 114 LEU B N 1
ATOM 2716 C CA . LEU B 1 114 ? 62.469 -57.055 -19.555 1.00 116.48 114 LEU B CA 1
ATOM 2717 C C . LEU B 1 114 ? 63.550 -56.048 -19.956 1.00 112.29 114 LEU B C 1
ATOM 2718 O O . LEU B 1 114 ? 64.066 -55.312 -19.114 1.00 111.74 114 LEU B O 1
ATOM 2720 N N . ALA B 1 115 ? 63.894 -56.013 -21.240 1.00 112.71 115 ALA B N 1
ATOM 2721 C CA . ALA B 1 115 ? 64.952 -55.118 -21.696 1.00 112.59 115 ALA B CA 1
ATOM 2722 C C . ALA B 1 115 ? 64.523 -54.240 -22.868 1.00 111.86 115 ALA B C 1
ATOM 2723 O O . ALA B 1 115 ? 63.408 -54.365 -23.374 1.00 111.34 115 ALA B O 1
ATOM 2725 N N . GLY B 1 116 ? 65.424 -53.365 -23.303 1.00 112.38 116 GLY B N 1
ATOM 2726 C CA . GLY B 1 116 ? 65.147 -52.467 -24.408 1.00 111.23 116 GLY B CA 1
ATOM 2727 C C . GLY B 1 116 ? 63.819 -51.756 -24.239 1.00 109.37 116 GLY B C 1
ATOM 2728 O O . GLY B 1 116 ? 63.033 -51.666 -25.182 1.00 109.03 116 GLY B O 1
ATOM 2729 N N . ALA B 1 117 ? 63.564 -51.258 -23.032 1.00 108.48 117 ALA B N 1
ATOM 2730 C CA . ALA B 1 117 ? 62.302 -50.589 -22.729 1.00 107.84 117 ALA B CA 1
ATOM 2731 C C . ALA B 1 117 ? 62.482 -49.076 -22.723 1.00 108.07 117 ALA B C 1
ATOM 2732 O O . ALA B 1 117 ? 63.420 -48.559 -22.121 1.00 109.16 117 ALA B O 1
ATOM 2734 N N . VAL B 1 118 ? 61.572 -48.366 -23.381 1.00 107.23 118 VAL B N 1
ATOM 2735 C CA . VAL B 1 118 ? 61.711 -46.924 -23.526 1.00 106.88 118 VAL B CA 1
ATOM 2736 C C . VAL B 1 118 ? 60.830 -46.186 -22.529 1.00 107.74 118 VAL B C 1
ATOM 2737 O O . VAL B 1 118 ? 59.604 -46.184 -22.644 1.00 108.96 118 VAL B O 1
ATOM 2739 N N . ILE B 1 119 ? 61.474 -45.547 -21.557 1.00 106.50 119 ILE B N 1
ATOM 2740 C CA . ILE B 1 119 ? 60.774 -44.844 -20.494 1.00 103.70 119 ILE B CA 1
ATOM 2741 C C . ILE B 1 119 ? 60.635 -43.379 -20.874 1.00 102.55 119 ILE B C 1
ATOM 2742 O O . ILE B 1 119 ? 61.621 -42.642 -20.909 1.00 102.75 119 ILE B O 1
ATOM 2747 N N . ASP B 1 120 ? 59.408 -42.951 -21.145 1.00 101.66 120 ASP B N 1
ATOM 2748 C CA . ASP B 1 120 ? 59.169 -41.578 -21.568 1.00 101.21 120 ASP B CA 1
ATOM 2749 C C . ASP B 1 120 ? 58.921 -40.703 -20.346 1.00 102.15 120 ASP B C 1
ATOM 2750 O O . ASP B 1 120 ? 57.998 -40.954 -19.575 1.00 101.95 120 ASP B O 1
ATOM 2755 N N . VAL B 1 121 ? 59.752 -39.682 -20.169 1.00 103.06 121 VAL B N 1
ATOM 2756 C CA . VAL B 1 121 ? 59.741 -38.889 -18.944 1.00 102.82 121 VAL B CA 1
ATOM 2757 C C . VAL B 1 121 ? 59.484 -37.399 -19.175 1.00 104.42 121 VAL B C 1
ATOM 2758 O O . VAL B 1 121 ? 60.033 -36.802 -20.099 1.00 105.13 121 VAL B O 1
ATOM 2762 N N . TRP B 1 122 ? 58.636 -36.805 -18.338 1.00 104.77 122 TRP B N 1
ATOM 2763 C CA . TRP B 1 122 ? 58.399 -35.363 -18.391 1.00 105.19 122 TRP B CA 1
ATOM 2764 C C . TRP B 1 122 ? 58.185 -34.753 -17.004 1.00 103.07 122 TRP B C 1
ATOM 2765 O O . TRP B 1 122 ? 57.462 -35.315 -16.186 1.00 99.83 122 TRP B O 1
ATOM 2776 N N . HIS B 1 123 ? 58.812 -33.609 -16.736 1.00 78.96 123 HIS B N 1
ATOM 2777 C CA . HIS B 1 123 ? 58.614 -32.927 -15.455 1.00 77.87 123 HIS B CA 1
ATOM 2778 C C . HIS B 1 123 ? 58.729 -31.400 -15.528 1.00 77.18 123 HIS B C 1
ATOM 2779 O O . HIS B 1 123 ? 58.894 -30.825 -16.602 1.00 67.64 123 HIS B O 1
ATOM 2786 N N . SER B 1 124 ? 58.650 -30.765 -14.362 1.00 77.39 124 SER B N 1
ATOM 2787 C CA . SER B 1 124 ? 58.512 -29.318 -14.253 1.00 77.96 124 SER B CA 1
ATOM 2788 C C . SER B 1 124 ? 59.805 -28.597 -13.891 1.00 80.21 124 SER B C 1
ATOM 2789 O O . SER B 1 124 ? 60.654 -29.128 -13.175 1.00 81.98 124 SER B O 1
ATOM 2791 N N . THR B 1 125 ? 59.942 -27.380 -14.404 1.00 79.37 125 THR B N 1
ATOM 2792 C CA . THR B 1 125 ? 61.071 -26.528 -14.071 1.00 77.17 125 THR B CA 1
ATOM 2793 C C . THR B 1 125 ? 61.002 -26.147 -12.600 1.00 77.54 125 THR B C 1
ATOM 2794 O O . THR B 1 125 ? 59.970 -26.334 -11.953 1.00 79.81 125 THR B O 1
ATOM 2798 N N . PRO B 1 126 ? 62.106 -25.607 -12.064 1.00 75.13 126 PRO B N 1
ATOM 2799 C CA . PRO B 1 126 ? 62.099 -25.042 -10.712 1.00 72.58 126 PRO B CA 1
ATOM 2800 C C . PRO B 1 126 ? 61.008 -23.982 -10.539 1.00 69.56 126 PRO B C 1
ATOM 2801 O O . PRO B 1 126 ? 60.687 -23.643 -9.402 1.00 67.88 126 PRO B O 1
ATOM 2805 N N . ASP B 1 127 ? 60.469 -23.462 -11.640 1.00 69.64 127 ASP B N 1
ATOM 2806 C CA . ASP B 1 127 ? 59.347 -22.528 -11.584 1.00 70.23 127 ASP B CA 1
ATOM 2807 C C . ASP B 1 127 ? 57.983 -23.225 -11.645 1.00 67.68 127 ASP B C 1
ATOM 2808 O O . ASP B 1 127 ? 56.945 -22.564 -11.601 1.00 68.62 127 ASP B O 1
ATOM 2813 N N . GLY B 1 128 ? 57.989 -24.551 -11.757 1.00 65.47 128 GLY B N 1
ATOM 2814 C CA . GLY B 1 128 ? 56.754 -25.317 -11.808 1.00 63.57 128 GLY B CA 1
ATOM 2815 C C . GLY B 1 128 ? 56.014 -25.156 -13.121 1.00 61.89 128 GLY B C 1
ATOM 2816 O O . GLY B 1 128 ? 54.791 -25.013 -13.152 1.00 61.45 128 GLY B O 1
ATOM 2817 N N . LEU B 1 129 ? 56.765 -25.184 -14.215 1.00 62.22 129 LEU B N 1
ATOM 2818 C CA . LEU B 1 129 ? 56.195 -25.043 -15.548 1.00 62.47 129 LEU B CA 1
ATOM 2819 C C . LEU B 1 129 ? 56.649 -26.212 -16.414 1.00 63.67 129 LEU B C 1
ATOM 2820 O O . LEU B 1 129 ? 57.800 -26.634 -16.334 1.00 64.19 129 LEU B O 1
ATOM 2825 N N . TYR B 1 130 ? 55.748 -26.750 -17.229 1.00 64.30 130 TYR B N 1
ATOM 2826 C CA . TYR B 1 130 ? 56.097 -27.899 -18.060 1.00 67.36 130 TYR B CA 1
ATOM 2827 C C . TYR B 1 130 ? 56.589 -27.514 -19.448 1.00 68.63 130 TYR B C 1
ATOM 2828 O O . TYR B 1 130 ? 56.019 -26.648 -20.109 1.00 68.97 130 TYR B O 1
ATOM 2837 N N . SER B 1 131 ? 57.652 -28.186 -19.874 1.00 69.88 131 SER B N 1
ATOM 2838 C CA . SER B 1 131 ? 58.312 -27.908 -21.141 1.00 71.65 131 SER B CA 1
ATOM 2839 C C . SER B 1 131 ? 57.397 -28.028 -22.352 1.00 72.78 131 SER B C 1
ATOM 2840 O O . SER B 1 131 ? 56.717 -29.036 -22.536 1.00 72.80 131 SER B O 1
ATOM 2843 N N . GLY B 1 132 ? 57.371 -26.976 -23.160 1.00 74.66 132 GLY B N 1
ATOM 2844 C CA . GLY B 1 132 ? 56.716 -27.005 -24.453 1.00 78.04 132 GLY B CA 1
ATOM 2845 C C . GLY B 1 132 ? 55.251 -26.643 -24.369 1.00 78.28 132 GLY B C 1
ATOM 2846 O O . GLY B 1 132 ? 54.648 -26.207 -25.350 1.00 78.64 132 GLY B O 1
ATOM 2847 N N . ILE B 1 133 ? 54.674 -26.827 -23.187 1.00 84.16 133 ILE B N 1
ATOM 2848 C CA . ILE B 1 133 ? 53.292 -26.439 -22.946 1.00 84.59 133 ILE B CA 1
ATOM 2849 C C . ILE B 1 133 ? 53.193 -24.947 -22.637 1.00 87.20 133 ILE B C 1
ATOM 2850 O O . ILE B 1 133 ? 52.298 -24.256 -23.120 1.00 88.21 133 ILE B O 1
ATOM 2854 N N . HIS B 1 134 ? 54.117 -24.469 -21.810 1.00 88.70 134 HIS B N 1
ATOM 2855 C CA . HIS B 1 134 ? 54.139 -23.072 -21.378 1.00 93.40 134 HIS B CA 1
ATOM 2856 C C . HIS B 1 134 ? 54.784 -22.078 -22.352 1.00 102.11 134 HIS B C 1
ATOM 2857 O O . HIS B 1 134 ? 55.633 -22.443 -23.163 1.00 105.76 134 HIS B O 1
ATOM 2864 N N . ASP B 1 135 ? 54.362 -20.820 -22.258 1.00 105.94 135 ASP B N 1
ATOM 2865 C CA . ASP B 1 135 ? 54.941 -19.747 -23.057 1.00 110.71 135 ASP B CA 1
ATOM 2866 C C . ASP B 1 135 ? 56.447 -19.670 -22.835 1.00 113.78 135 ASP B C 1
ATOM 2867 O O . ASP B 1 135 ? 56.921 -19.754 -21.703 1.00 112.71 135 ASP B O 1
ATOM 2869 N N . ASN B 1 136 ? 57.192 -19.503 -23.924 1.00 117.33 136 ASN B N 1
ATOM 2870 C CA . ASN B 1 136 ? 58.649 -19.479 -23.873 1.00 119.20 136 ASN B CA 1
ATOM 2871 C C . ASN B 1 136 ? 59.232 -20.798 -23.369 1.00 117.37 136 ASN B C 1
ATOM 2872 O O . ASN B 1 136 ? 60.262 -20.813 -22.696 1.00 117.85 136 ASN B O 1
ATOM 2874 N N . ILE B 1 137 ? 58.558 -21.902 -23.680 1.00 114.83 137 ILE B N 1
ATOM 2875 C CA . ILE B 1 137 ? 59.047 -23.228 -23.308 1.00 112.22 137 ILE B CA 1
ATOM 2876 C C . ILE B 1 137 ? 59.381 -24.103 -24.513 1.00 111.30 137 ILE B C 1
ATOM 2877 O O . ILE B 1 137 ? 58.489 -24.528 -25.247 1.00 110.86 137 ILE B O 1
ATOM 2879 N N . PRO B 1 138 ? 60.674 -24.362 -24.726 1.00 110.91 138 PRO B N 1
ATOM 2880 C CA . PRO B 1 138 ? 61.153 -25.295 -25.749 1.00 109.43 138 PRO B CA 1
ATOM 2881 C C . PRO B 1 138 ? 60.851 -26.745 -25.375 1.00 105.09 138 PRO B C 1
ATOM 2882 O O . PRO B 1 138 ? 61.104 -27.147 -24.238 1.00 103.37 138 PRO B O 1
ATOM 2886 N N . VAL B 1 139 ? 60.338 -27.522 -26.323 1.00 103.32 139 VAL B N 1
ATOM 2887 C CA . VAL B 1 139 ? 60.181 -28.958 -26.129 1.00 100.88 139 VAL B CA 1
ATOM 2888 C C . VAL B 1 139 ? 61.568 -29.588 -26.157 1.00 102.57 139 VAL B C 1
ATOM 2889 O O . VAL B 1 139 ? 62.515 -28.976 -26.646 1.00 106.08 139 VAL B O 1
ATOM 2891 N N . ASP B 1 140 ? 61.687 -30.796 -25.615 1.00 100.80 140 ASP B N 1
ATOM 2892 C CA . ASP B 1 140 ? 62.974 -31.477 -25.507 1.00 102.36 140 ASP B CA 1
ATOM 2893 C C . ASP B 1 140 ? 63.712 -30.998 -24.262 1.00 101.74 140 ASP B C 1
ATOM 2894 O O . ASP B 1 140 ? 64.753 -31.540 -23.895 1.00 102.74 140 ASP B O 1
ATOM 2896 N N . TYR B 1 141 ? 63.165 -29.969 -23.623 1.00 99.91 141 TYR B N 1
ATOM 2897 C CA . TYR B 1 141 ? 63.663 -29.511 -22.336 1.00 99.08 141 TYR B CA 1
ATOM 2898 C C . TYR B 1 141 ? 62.811 -30.128 -21.240 1.00 95.89 141 TYR B C 1
ATOM 2899 O O . TYR B 1 141 ? 61.603 -30.266 -21.397 1.00 94.21 141 TYR B O 1
ATOM 2908 N N . TYR B 1 142 ? 63.447 -30.534 -20.148 1.00 94.44 142 TYR B N 1
ATOM 2909 C CA . TYR B 1 142 ? 62.722 -31.096 -19.015 1.00 90.97 142 TYR B CA 1
ATOM 2910 C C . TYR B 1 142 ? 61.839 -32.272 -19.430 1.00 89.80 142 TYR B C 1
ATOM 2911 O O . TYR B 1 142 ? 60.762 -32.489 -18.870 1.00 89.99 142 TYR B O 1
ATOM 2920 N N . ARG B 1 143 ? 62.312 -33.017 -20.428 1.00 87.72 143 ARG B N 1
ATOM 2921 C CA . ARG B 1 143 ? 61.652 -34.230 -20.911 1.00 83.32 143 ARG B CA 1
ATOM 2922 C C . ARG B 1 143 ? 62.698 -35.204 -21.466 1.00 81.78 143 ARG B C 1
ATOM 2923 O O . ARG B 1 143 ? 63.831 -34.809 -21.739 1.00 81.69 143 ARG B O 1
ATOM 2931 N N . GLY B 1 144 ? 62.332 -36.476 -21.612 1.00 81.40 144 GLY B N 1
ATOM 2932 C CA . GLY B 1 144 ? 63.229 -37.429 -22.243 1.00 83.51 144 GLY B CA 1
ATOM 2933 C C . GLY B 1 144 ? 62.859 -38.901 -22.183 1.00 83.93 144 GLY B C 1
ATOM 2934 O O . GLY B 1 144 ? 62.025 -39.320 -21.385 1.00 83.08 144 GLY B O 1
ATOM 2935 N N . LYS B 1 145 ? 63.513 -39.689 -23.034 1.00 84.14 145 LYS B N 1
ATOM 2936 C CA . LYS B 1 145 ? 63.313 -41.139 -23.099 1.00 82.38 145 LYS B CA 1
ATOM 2937 C C . LYS B 1 145 ? 64.607 -41.862 -22.735 1.00 84.39 145 LYS B C 1
ATOM 2938 O O . LYS B 1 145 ? 65.650 -41.606 -23.335 1.00 85.32 145 LYS B O 1
ATOM 2944 N N . LEU B 1 146 ? 64.542 -42.759 -21.755 1.00 85.81 146 LEU B N 1
ATOM 2945 C CA . LEU B 1 146 ? 65.718 -43.524 -21.350 1.00 88.41 146 LEU B CA 1
ATOM 2946 C C . LEU B 1 146 ? 65.479 -45.020 -21.518 1.00 88.41 146 LEU B C 1
ATOM 2947 O O . LEU B 1 146 ? 64.676 -45.610 -20.798 1.00 87.42 146 LEU B O 1
ATOM 2949 N N . VAL B 1 147 ? 66.191 -45.639 -22.455 1.00 88.97 147 VAL B N 1
ATOM 2950 C CA . VAL B 1 147 ? 65.997 -47.061 -22.734 1.00 88.85 147 VAL B CA 1
ATOM 2951 C C . VAL B 1 147 ? 66.995 -47.948 -21.994 1.00 90.76 147 VAL B C 1
ATOM 2952 O O . VAL B 1 147 ? 68.190 -47.658 -21.947 1.00 92.02 147 VAL B O 1
ATOM 2956 N N . THR B 1 148 ? 66.488 -49.025 -21.404 1.00 102.54 148 THR B N 1
ATOM 2957 C CA . THR B 1 148 ? 67.320 -49.951 -20.646 1.00 102.42 148 THR B CA 1
ATOM 2958 C C . THR B 1 148 ? 68.098 -50.927 -21.523 1.00 102.55 148 THR B C 1
ATOM 2959 O O . THR B 1 148 ? 67.697 -51.238 -22.646 1.00 102.58 148 THR B O 1
ATOM 2963 N N . ASP B 1 149 ? 69.216 -51.404 -20.988 1.00 102.51 149 ASP B N 1
ATOM 2964 C CA . ASP B 1 149 ? 70.043 -52.398 -21.659 1.00 103.33 149 ASP B CA 1
ATOM 2965 C C . ASP B 1 149 ? 69.519 -53.816 -21.433 1.00 103.18 149 ASP B C 1
ATOM 2966 O O . ASP B 1 149 ? 68.418 -54.010 -20.918 1.00 101.68 149 ASP B O 1
ATOM 2971 N N . SER B 1 150 ? 70.320 -54.801 -21.831 1.00 103.54 150 SER B N 1
ATOM 2972 C CA . SER B 1 150 ? 69.943 -56.215 -21.751 1.00 103.89 150 SER B CA 1
ATOM 2973 C C . SER B 1 150 ? 69.485 -56.651 -20.357 1.00 104.73 150 SER B C 1
ATOM 2974 O O . SER B 1 150 ? 68.672 -57.566 -20.218 1.00 103.43 150 SER B O 1
ATOM 2977 N N . GLN B 1 151 ? 70.047 -56.018 -19.333 1.00 107.05 151 GLN B N 1
ATOM 2978 C CA . GLN B 1 151 ? 69.697 -56.295 -17.937 1.00 107.97 151 GLN B CA 1
ATOM 2979 C C . GLN B 1 151 ? 68.643 -55.362 -17.319 1.00 108.11 151 GLN B C 1
ATOM 2980 O O . GLN B 1 151 ? 68.382 -55.433 -16.117 1.00 107.05 151 GLN B O 1
ATOM 2986 N N . GLY B 1 152 ? 68.033 -54.507 -18.138 1.00 110.22 152 GLY B N 1
ATOM 2987 C CA . GLY B 1 152 ? 67.360 -53.315 -17.645 1.00 112.33 152 GLY B CA 1
ATOM 2988 C C . GLY B 1 152 ? 68.370 -52.260 -17.224 1.00 115.17 152 GLY B C 1
ATOM 2989 O O . GLY B 1 152 ? 69.209 -51.871 -18.030 1.00 117.73 152 GLY B O 1
ATOM 2990 N N . ASN B 1 153 ? 68.279 -51.759 -15.997 1.00 114.00 153 ASN B N 1
ATOM 2991 C CA . ASN B 1 153 ? 69.302 -50.843 -15.476 1.00 112.58 153 ASN B CA 1
ATOM 2992 C C . ASN B 1 153 ? 69.434 -49.447 -16.110 1.00 109.37 153 ASN B C 1
ATOM 2993 O O . ASN B 1 153 ? 70.549 -48.969 -16.312 1.00 109.82 153 ASN B O 1
ATOM 2998 N N . TYR B 1 154 ? 68.318 -48.798 -16.427 1.00 105.94 154 TYR B N 1
ATOM 2999 C CA . TYR B 1 154 ? 68.359 -47.419 -16.921 1.00 104.38 154 TYR B CA 1
ATOM 3000 C C . TYR B 1 154 ? 68.887 -46.471 -15.845 1.00 104.82 154 TYR B C 1
ATOM 3001 O O . TYR B 1 154 ? 68.802 -46.764 -14.651 1.00 106.36 154 TYR B O 1
ATOM 3010 N N . ARG B 1 155 ? 69.434 -45.334 -16.270 1.00 103.33 155 ARG B N 1
ATOM 3011 C CA . ARG B 1 155 ? 69.719 -44.230 -15.352 1.00 101.17 155 ARG B CA 1
ATOM 3012 C C . ARG B 1 155 ? 69.656 -42.871 -16.053 1.00 100.22 155 ARG B C 1
ATOM 3013 O O . ARG B 1 155 ? 70.063 -42.744 -17.207 1.00 100.78 155 ARG B O 1
ATOM 3015 N N . VAL B 1 156 ? 69.152 -41.858 -15.353 1.00 98.55 156 VAL B N 1
ATOM 3016 C CA . VAL B 1 156 ? 69.125 -40.492 -15.884 1.00 97.60 156 VAL B CA 1
ATOM 3017 C C . VAL B 1 156 ? 69.171 -39.451 -14.767 1.00 97.35 156 VAL B C 1
ATOM 3018 O O . VAL B 1 156 ? 68.649 -39.677 -13.675 1.00 97.01 156 VAL B O 1
ATOM 3020 N N . ARG B 1 157 ? 69.787 -38.306 -15.051 1.00 98.09 157 ARG B N 1
ATOM 3021 C CA . ARG B 1 157 ? 69.971 -37.268 -14.037 1.00 99.00 157 ARG B CA 1
ATOM 3022 C C . ARG B 1 157 ? 69.505 -35.888 -14.497 1.00 100.43 157 ARG B C 1
ATOM 3023 O O . ARG B 1 157 ? 69.989 -35.357 -15.495 1.00 101.61 157 ARG B O 1
ATOM 3025 N N . THR B 1 158 ? 68.567 -35.309 -13.753 1.00 103.52 158 THR B N 1
ATOM 3026 C CA . THR B 1 158 ? 68.030 -33.991 -14.076 1.00 102.73 158 THR B CA 1
ATOM 3027 C C . THR B 1 158 ? 67.859 -33.119 -12.841 1.00 102.43 158 THR B C 1
ATOM 3028 O O . THR B 1 158 ? 67.969 -33.588 -11.711 1.00 101.16 158 THR B O 1
ATOM 3032 N N . THR B 1 159 ? 67.613 -31.838 -13.082 1.00 103.93 159 THR B N 1
ATOM 3033 C CA . THR B 1 159 ? 67.196 -30.897 -12.059 1.00 102.43 159 THR B CA 1
ATOM 3034 C C . THR B 1 159 ? 65.848 -31.321 -11.479 1.00 96.79 159 THR B C 1
ATOM 3035 O O . THR B 1 159 ? 65.027 -31.912 -12.178 1.00 95.86 159 THR B O 1
ATOM 3039 N N . MET B 1 160 ? 65.621 -31.009 -10.206 1.00 92.81 160 MET B N 1
ATOM 3040 C CA . MET B 1 160 ? 64.370 -31.364 -9.535 1.00 87.25 160 MET B CA 1
ATOM 3041 C C . MET B 1 160 ? 63.177 -30.567 -10.058 1.00 84.11 160 MET B C 1
ATOM 3042 O O . MET B 1 160 ? 63.317 -29.397 -10.429 1.00 84.43 160 MET B O 1
ATOM 3047 N N . PRO B 1 161 ? 62.003 -31.212 -10.108 1.00 80.84 161 PRO B N 1
ATOM 3048 C CA . PRO B 1 161 ? 60.707 -30.555 -10.279 1.00 79.24 161 PRO B CA 1
ATOM 3049 C C . PRO B 1 161 ? 60.288 -29.903 -8.966 1.00 78.00 161 PRO B C 1
ATOM 3050 O O . PRO B 1 161 ? 60.852 -30.225 -7.920 1.00 77.72 161 PRO B O 1
ATOM 3054 N N . VAL B 1 162 ? 59.322 -28.995 -9.018 1.00 76.88 162 VAL B N 1
ATOM 3055 C CA . VAL B 1 162 ? 58.795 -28.369 -7.809 1.00 73.61 162 VAL B CA 1
ATOM 3056 C C . VAL B 1 162 ? 57.272 -28.511 -7.761 1.00 72.01 162 VAL B C 1
ATOM 3057 O O . VAL B 1 162 ? 56.640 -28.805 -8.776 1.00 73.16 162 VAL B O 1
ATOM 3061 N N . PRO B 1 163 ? 56.679 -28.326 -6.572 1.00 45.33 163 PRO B N 1
ATOM 3062 C CA . PRO B 1 163 ? 55.218 -28.390 -6.436 1.00 43.50 163 PRO B CA 1
ATOM 3063 C C . PRO B 1 163 ? 54.511 -27.219 -7.119 1.00 42.97 163 PRO B C 1
ATOM 3064 O O . PRO B 1 163 ? 54.939 -26.077 -6.972 1.00 42.36 163 PRO B O 1
ATOM 3068 N N . TYR B 1 164 ? 53.436 -27.508 -7.849 1.00 43.35 164 TYR B N 1
ATOM 3069 C CA . TYR B 1 164 ? 52.682 -26.477 -8.556 1.00 45.02 164 TYR B CA 1
ATOM 3070 C C . TYR B 1 164 ? 51.187 -26.594 -8.275 1.00 48.81 164 TYR B C 1
ATOM 3071 O O . TYR B 1 164 ? 50.751 -27.473 -7.529 1.00 49.33 164 TYR B O 1
ATOM 3080 N N . GLN B 1 165 ? 50.403 -25.707 -8.881 1.00 49.97 165 GLN B N 1
ATOM 3081 C CA . GLN B 1 165 ? 48.970 -25.661 -8.608 1.00 49.52 165 GLN B CA 1
ATOM 3082 C C . GLN B 1 165 ? 48.095 -25.532 -9.851 1.00 51.24 165 GLN B C 1
ATOM 3083 O O . GLN B 1 165 ? 48.427 -24.815 -10.790 1.00 54.15 165 GLN B O 1
ATOM 3089 N N . ILE B 1 166 ? 46.974 -26.246 -9.834 1.00 49.78 166 ILE B N 1
ATOM 3090 C CA . ILE B 1 166 ? 45.964 -26.174 -10.880 1.00 48.56 166 ILE B CA 1
ATOM 3091 C C . ILE B 1 166 ? 45.400 -24.757 -10.901 1.00 49.00 166 ILE B C 1
ATOM 3092 O O . ILE B 1 166 ? 45.572 -24.013 -9.935 1.00 48.45 166 ILE B O 1
ATOM 3097 N N . PRO B 1 167 ? 44.736 -24.361 -11.998 1.00 50.75 167 PRO B N 1
ATOM 3098 C CA . PRO B 1 167 ? 44.369 -22.942 -12.035 1.00 51.22 167 PRO B CA 1
ATOM 3099 C C . PRO B 1 167 ? 43.446 -22.561 -10.880 1.00 50.70 167 PRO B C 1
ATOM 3100 O O . PRO B 1 167 ? 42.382 -23.148 -10.695 1.00 39.94 167 PRO B O 1
ATOM 3104 N N . TYR B 1 168 ? 43.866 -21.543 -10.137 1.00 39.40 168 TYR B N 1
ATOM 3105 C CA . TYR B 1 168 ? 43.222 -21.136 -8.890 1.00 37.86 168 TYR B CA 1
ATOM 3106 C C . TYR B 1 168 ? 42.273 -19.946 -9.036 1.00 52.89 168 TYR B C 1
ATOM 3107 O O . TYR B 1 168 ? 41.644 -19.524 -8.062 1.00 36.81 168 TYR B O 1
ATOM 3116 N N . GLU B 1 169 ? 42.183 -19.397 -10.244 1.00 54.23 169 GLU B N 1
ATOM 3117 C CA . GLU B 1 169 ? 41.331 -18.237 -10.482 1.00 54.61 169 GLU B CA 1
ATOM 3118 C C . GLU B 1 169 ? 39.921 -18.641 -10.902 1.00 51.79 169 GLU B C 1
ATOM 3119 O O . GLU B 1 169 ? 39.022 -17.807 -10.966 1.00 50.06 169 GLU B O 1
ATOM 3125 N N . GLY B 1 170 ? 39.731 -19.927 -11.167 1.00 50.96 170 GLY B N 1
ATOM 3126 C CA . GLY B 1 170 ? 38.474 -20.410 -11.705 1.00 51.09 170 GLY B CA 1
ATOM 3127 C C . GLY B 1 170 ? 37.440 -20.826 -10.676 1.00 50.55 170 GLY B C 1
ATOM 3128 O O . GLY B 1 170 ? 37.697 -20.787 -9.474 1.00 52.81 170 GLY B O 1
ATOM 3129 N N . PRO B 1 171 ? 36.249 -21.226 -11.156 1.00 48.00 171 PRO B N 1
ATOM 3130 C CA . PRO B 1 171 ? 35.185 -21.748 -10.291 1.00 38.74 171 PRO B CA 1
ATOM 3131 C C . PRO B 1 171 ? 35.666 -23.001 -9.575 1.00 38.11 171 PRO B C 1
ATOM 3132 O O . PRO B 1 171 ? 35.367 -23.200 -8.394 1.00 37.08 171 PRO B O 1
ATOM 3136 N N . THR B 1 172 ? 36.414 -23.827 -10.302 1.00 42.58 172 THR B N 1
ATOM 3137 C CA . THR B 1 172 ? 37.015 -25.033 -9.756 1.00 38.72 172 THR B CA 1
ATOM 3138 C C . THR B 1 172 ? 37.770 -24.690 -8.477 1.00 45.02 172 THR B C 1
ATOM 3139 O O . THR B 1 172 ? 37.769 -25.452 -7.508 1.00 42.11 172 THR B O 1
ATOM 3143 N N . GLY B 1 173 ? 38.415 -23.530 -8.482 1.00 45.62 173 GLY B N 1
ATOM 3144 C CA . GLY B 1 173 ? 39.124 -23.055 -7.314 1.00 44.45 173 GLY B CA 1
ATOM 3145 C C . GLY B 1 173 ? 38.210 -22.894 -6.120 1.00 44.03 173 GLY B C 1
ATOM 3146 O O . GLY B 1 173 ? 38.473 -23.425 -5.043 1.00 44.74 173 GLY B O 1
ATOM 3147 N N . ARG B 1 174 ? 37.118 -22.166 -6.318 1.00 43.73 174 ARG B N 1
ATOM 3148 C CA . ARG B 1 174 ? 36.148 -21.952 -5.257 1.00 44.26 174 ARG B CA 1
ATOM 3149 C C . ARG B 1 174 ? 35.573 -23.251 -4.699 1.00 43.69 174 ARG B C 1
ATOM 3150 O O . ARG B 1 174 ? 35.449 -23.420 -3.489 1.00 42.87 174 ARG B O 1
ATOM 3158 N N . LEU B 1 175 ? 35.235 -24.174 -5.592 1.00 43.90 175 LEU B N 1
ATOM 3159 C CA . LEU B 1 175 ? 34.585 -25.413 -5.178 1.00 43.47 175 LEU B CA 1
ATOM 3160 C C . LEU B 1 175 ? 35.519 -26.155 -4.232 1.00 44.01 175 LEU B C 1
ATOM 3161 O O . LEU B 1 175 ? 35.093 -26.666 -3.200 1.00 45.52 175 LEU B O 1
ATOM 3166 N N . LEU B 1 176 ? 36.796 -26.217 -4.592 1.00 41.63 176 LEU B N 1
ATOM 3167 C CA . LEU B 1 176 ? 37.812 -26.775 -3.703 1.00 37.13 176 LEU B CA 1
ATOM 3168 C C . LEU B 1 176 ? 37.823 -26.002 -2.394 1.00 35.16 176 LEU B C 1
ATOM 3169 O O . LEU B 1 176 ? 38.007 -26.573 -1.321 1.00 32.75 176 LEU B O 1
ATOM 3174 N N . GLY B 1 177 ? 37.617 -24.694 -2.492 1.00 34.81 177 GLY B N 1
ATOM 3175 C CA . GLY B 1 177 ? 37.585 -23.843 -1.321 1.00 34.70 177 GLY B CA 1
ATOM 3176 C C . GLY B 1 177 ? 36.453 -24.230 -0.391 1.00 31.80 177 GLY B C 1
ATOM 3177 O O . GLY B 1 177 ? 36.671 -24.468 0.796 1.00 31.31 177 GLY B O 1
ATOM 3178 N N . HIS B 1 178 ? 35.240 -24.294 -0.937 1.00 32.30 178 HIS B N 1
ATOM 3179 C CA . HIS B 1 178 ? 34.060 -24.645 -0.161 1.00 32.50 178 HIS B CA 1
ATOM 3180 C C . HIS B 1 178 ? 34.213 -26.037 0.431 1.00 32.85 178 HIS B C 1
ATOM 3181 O O . HIS B 1 178 ? 33.720 -26.311 1.524 1.00 32.37 178 HIS B O 1
ATOM 3188 N N . LEU B 1 179 ? 34.892 -26.914 -0.299 1.00 30.44 179 LEU B N 1
ATOM 3189 C CA . LEU B 1 179 ? 35.020 -28.311 0.105 1.00 32.03 179 LEU B CA 1
ATOM 3190 C C . LEU B 1 179 ? 36.155 -28.546 1.104 1.00 34.10 179 LEU B C 1
ATOM 3191 O O . LEU B 1 179 ? 36.361 -29.665 1.568 1.00 37.23 179 LEU B O 1
ATOM 3195 N N . GLY B 1 180 ? 36.886 -27.486 1.431 1.00 32.14 180 GLY B N 1
ATOM 3196 C CA . GLY B 1 180 ? 37.947 -27.557 2.424 1.00 32.16 180 GLY B CA 1
ATOM 3197 C C . GLY B 1 180 ? 39.315 -27.847 1.840 1.00 31.41 180 GLY B C 1
ATOM 3198 O O . GLY B 1 180 ? 40.274 -28.110 2.569 1.00 30.07 180 GLY B O 1
ATOM 3199 N N . SER B 1 181 ? 39.402 -27.816 0.516 1.00 29.32 181 SER B N 1
ATOM 3200 C CA . SER B 1 181 ? 40.634 -28.147 -0.188 1.00 29.70 181 SER B CA 1
ATOM 3201 C C . SER B 1 181 ? 41.508 -26.931 -0.495 1.00 29.69 181 SER B C 1
ATOM 3202 O O . SER B 1 181 ? 41.289 -25.836 0.023 1.00 29.45 181 SER B O 1
ATOM 3205 N N . HIS B 1 182 ? 42.519 -27.165 -1.324 1.00 31.35 182 HIS B N 1
ATOM 3206 C CA . HIS B 1 182 ? 43.372 -26.111 -1.855 1.00 30.98 182 HIS B CA 1
ATOM 3207 C C . HIS B 1 182 ? 43.592 -26.375 -3.339 1.00 30.70 182 HIS B C 1
ATOM 3208 O O . HIS B 1 182 ? 43.006 -27.305 -3.892 1.00 30.74 182 HIS B O 1
ATOM 3215 N N . THR B 1 183 ? 44.409 -25.543 -3.985 1.00 31.10 183 THR B N 1
ATOM 3216 C CA . THR B 1 183 ? 44.729 -25.691 -5.412 1.00 39.37 183 THR B CA 1
ATOM 3217 C C . THR B 1 183 ? 46.058 -26.403 -5.735 1.00 39.37 183 THR B C 1
ATOM 3218 O O . THR B 1 183 ? 46.413 -26.549 -6.903 1.00 39.80 183 THR B O 1
ATOM 3222 N N . TRP B 1 184 ? 46.774 -26.855 -4.709 1.00 40.37 184 TRP B N 1
ATOM 3223 C CA . TRP B 1 184 ? 48.152 -27.325 -4.863 1.00 42.83 184 TRP B CA 1
ATOM 3224 C C . TRP B 1 184 ? 48.343 -28.826 -5.072 1.00 46.40 184 TRP B C 1
ATOM 3225 O O . TRP B 1 184 ? 47.600 -29.648 -4.533 1.00 47.70 184 TRP B O 1
ATOM 3236 N N . ARG B 1 185 ? 49.344 -29.166 -5.881 1.00 46.81 185 ARG B N 1
ATOM 3237 C CA . ARG B 1 185 ? 49.853 -30.532 -5.962 1.00 44.02 185 ARG B CA 1
ATOM 3238 C C . ARG B 1 185 ? 51.326 -30.567 -5.550 1.00 42.34 185 ARG B C 1
ATOM 3239 O O . ARG B 1 185 ? 52.050 -29.592 -5.740 1.00 40.64 185 ARG B O 1
ATOM 3247 N N . PRO B 1 186 ? 51.767 -31.694 -4.974 1.00 43.28 186 PRO B N 1
ATOM 3248 C CA . PRO B 1 186 ? 53.141 -31.906 -4.501 1.00 46.58 186 PRO B CA 1
ATOM 3249 C C . PRO B 1 186 ? 54.126 -32.036 -5.654 1.00 51.72 186 PRO B C 1
ATOM 3250 O O . PRO B 1 186 ? 53.707 -32.260 -6.785 1.00 52.65 186 PRO B O 1
ATOM 3254 N N . ALA B 1 187 ? 55.417 -31.903 -5.367 1.00 55.45 187 ALA B N 1
ATOM 3255 C CA . ALA B 1 187 ? 56.440 -32.028 -6.396 1.00 58.84 187 ALA B CA 1
ATOM 3256 C C . ALA B 1 187 ? 56.500 -33.464 -6.885 1.00 59.94 187 ALA B C 1
ATOM 3257 O O . ALA B 1 187 ? 56.668 -34.388 -6.091 1.00 60.55 187 ALA B O 1
ATOM 3259 N N . HIS B 1 188 ? 56.379 -33.648 -8.196 1.00 59.71 188 HIS B N 1
ATOM 3260 C CA . HIS B 1 188 ? 56.354 -34.987 -8.771 1.00 60.27 188 HIS B CA 1
ATOM 3261 C C . HIS B 1 188 ? 57.161 -35.115 -10.062 1.00 59.92 188 HIS B C 1
ATOM 3262 O O . HIS B 1 188 ? 57.424 -34.129 -10.754 1.00 58.72 188 HIS B O 1
ATOM 3269 N N . VAL B 1 189 ? 57.552 -36.351 -10.361 1.00 62.61 189 VAL B N 1
ATOM 3270 C CA . VAL B 1 189 ? 58.268 -36.683 -11.584 1.00 68.30 189 VAL B CA 1
ATOM 3271 C C . VAL B 1 189 ? 57.464 -37.738 -12.342 1.00 72.77 189 VAL B C 1
ATOM 3272 O O . VAL B 1 189 ? 57.193 -38.814 -11.816 1.00 73.86 189 VAL B O 1
ATOM 3276 N N . HIS B 1 190 ? 57.072 -37.418 -13.571 1.00 74.45 190 HIS B N 1
ATOM 3277 C CA . HIS B 1 190 ? 56.234 -38.311 -14.372 1.00 77.06 190 HIS B CA 1
ATOM 3278 C C . HIS B 1 190 ? 57.018 -39.451 -15.042 1.00 82.83 190 HIS B C 1
ATOM 3279 O O . HIS B 1 190 ? 58.208 -39.313 -15.314 1.00 86.57 190 HIS B O 1
ATOM 3286 N N . PHE B 1 191 ? 56.347 -40.575 -15.290 1.00 83.10 191 PHE B N 1
ATOM 3287 C CA . PHE B 1 191 ? 56.965 -41.717 -15.967 1.00 85.52 191 PHE B CA 1
ATOM 3288 C C . PHE B 1 191 ? 55.966 -42.461 -16.858 1.00 82.08 191 PHE B C 1
ATOM 3289 O O . PHE B 1 191 ? 54.807 -42.623 -16.489 1.00 78.74 191 PHE B O 1
ATOM 3297 N N . LYS B 1 192 ? 56.423 -42.915 -18.025 1.00 82.86 192 LYS B N 1
ATOM 3298 C CA . LYS B 1 192 ? 55.587 -43.713 -18.920 1.00 81.81 192 LYS B CA 1
ATOM 3299 C C . LYS B 1 192 ? 56.376 -44.799 -19.660 1.00 84.78 192 LYS B C 1
ATOM 3300 O O . LYS B 1 192 ? 57.444 -44.534 -20.213 1.00 88.47 192 LYS B O 1
ATOM 3306 N N . VAL B 1 193 ? 55.857 -46.021 -19.652 1.00 83.55 193 VAL B N 1
ATOM 3307 C CA . VAL B 1 193 ? 56.552 -47.140 -20.275 1.00 86.30 193 VAL B CA 1
ATOM 3308 C C . VAL B 1 193 ? 55.843 -47.622 -21.535 1.00 89.45 193 VAL B C 1
ATOM 3309 O O . VAL B 1 193 ? 55.072 -46.886 -22.148 1.00 89.84 193 VAL B O 1
ATOM 3311 N N . ASP B 1 196 ? 57.579 -52.477 -25.296 1.00 123.24 196 ASP B N 1
ATOM 3312 C CA . ASP B 1 196 ? 56.587 -52.923 -26.266 1.00 127.21 196 ASP B CA 1
ATOM 3313 C C . ASP B 1 196 ? 56.066 -54.339 -26.049 1.00 130.96 196 ASP B C 1
ATOM 3314 O O . ASP B 1 196 ? 56.744 -55.175 -25.456 1.00 132.92 196 ASP B O 1
ATOM 3319 N N . GLY B 1 197 ? 54.858 -54.604 -26.532 1.00 132.07 197 GLY B N 1
ATOM 3320 C CA . GLY B 1 197 ? 54.248 -55.909 -26.363 1.00 136.45 197 GLY B CA 1
ATOM 3321 C C . GLY B 1 197 ? 53.602 -56.054 -25.000 1.00 138.28 197 GLY B C 1
ATOM 3322 O O . GLY B 1 197 ? 53.119 -57.125 -24.637 1.00 142.61 197 GLY B O 1
ATOM 3323 N N . PHE B 1 198 ? 53.593 -54.964 -24.243 1.00 135.20 198 PHE B N 1
ATOM 3324 C CA . PHE B 1 198 ? 52.954 -54.937 -22.932 1.00 135.56 198 PHE B CA 1
ATOM 3325 C C . PHE B 1 198 ? 52.185 -53.637 -22.754 1.00 132.00 198 PHE B C 1
ATOM 3326 O O . PHE B 1 198 ? 52.494 -52.635 -23.397 1.00 129.67 198 PHE B O 1
ATOM 3334 N N . GLU B 1 199 ? 51.180 -53.651 -21.887 1.00 131.96 199 GLU B N 1
ATOM 3335 C CA . GLU B 1 199 ? 50.401 -52.450 -21.644 1.00 129.99 199 GLU B CA 1
ATOM 3336 C C . GLU B 1 199 ? 51.334 -51.376 -21.103 1.00 128.74 199 GLU B C 1
ATOM 3337 O O . GLU B 1 199 ? 52.207 -51.657 -20.284 1.00 128.79 199 GLU B O 1
ATOM 3339 N N . PRO B 1 200 ? 51.150 -50.147 -21.571 1.00 76.68 200 PRO B N 1
ATOM 3340 C CA . PRO B 1 200 ? 52.016 -49.036 -21.168 1.00 77.00 200 PRO B CA 1
ATOM 3341 C C . PRO B 1 200 ? 51.714 -48.580 -19.749 1.00 76.76 200 PRO B C 1
ATOM 3342 O O . PRO B 1 200 ? 50.586 -48.188 -19.459 1.00 77.49 200 PRO B O 1
ATOM 3346 N N . LEU B 1 201 ? 52.714 -48.633 -18.876 1.00 75.67 201 LEU B N 1
ATOM 3347 C CA . LEU B 1 201 ? 52.526 -48.216 -17.490 1.00 73.53 201 LEU B CA 1
ATOM 3348 C C . LEU B 1 201 ? 52.841 -46.730 -17.356 1.00 73.85 201 LEU B C 1
ATOM 3349 O O . LEU B 1 201 ? 53.978 -46.309 -17.557 1.00 75.80 201 LEU B O 1
ATOM 3354 N N . THR B 1 202 ? 51.829 -45.937 -17.018 1.00 72.53 202 THR B N 1
ATOM 3355 C CA . THR B 1 202 ? 52.014 -44.498 -16.837 1.00 72.15 202 THR B CA 1
ATOM 3356 C C . THR B 1 202 ? 51.792 -44.119 -15.369 1.00 72.04 202 THR B C 1
ATOM 3357 O O . THR B 1 202 ? 50.838 -44.576 -14.739 1.00 71.31 202 THR B O 1
ATOM 3361 N N . THR B 1 203 ? 52.689 -43.297 -14.829 1.00 73.29 203 THR B N 1
ATOM 3362 C CA . THR B 1 203 ? 52.668 -42.969 -13.405 1.00 73.98 203 THR B CA 1
ATOM 3363 C C . THR B 1 203 ? 53.356 -41.640 -13.096 1.00 72.64 203 THR B C 1
ATOM 3364 O O . THR B 1 203 ? 53.759 -40.914 -14.003 1.00 71.82 203 THR B O 1
ATOM 3368 N N . GLN B 1 204 ? 53.442 -41.312 -11.808 1.00 68.86 204 GLN B N 1
ATOM 3369 C CA . GLN B 1 204 ? 54.276 -40.208 -11.333 1.00 68.93 204 GLN B CA 1
ATOM 3370 C C . GLN B 1 204 ? 54.727 -40.461 -9.895 1.00 68.89 204 GLN B C 1
ATOM 3371 O O . GLN B 1 204 ? 53.986 -41.047 -9.108 1.00 81.44 204 GLN B O 1
ATOM 3377 N N . TYR B 1 205 ? 55.929 -40.010 -9.543 1.00 68.08 205 TYR B N 1
ATOM 3378 C CA . TYR B 1 205 ? 56.430 -40.204 -8.179 1.00 69.86 205 TYR B CA 1
ATOM 3379 C C . TYR B 1 205 ? 56.698 -38.889 -7.450 1.00 67.46 205 TYR B C 1
ATOM 3380 O O . TYR B 1 205 ? 56.968 -37.865 -8.072 1.00 66.70 205 TYR B O 1
ATOM 3389 N N . TYR B 1 206 ? 56.636 -38.946 -6.124 1.00 66.73 206 TYR B N 1
ATOM 3390 C CA . TYR B 1 206 ? 56.734 -37.765 -5.279 1.00 64.33 206 TYR B CA 1
ATOM 3391 C C . TYR B 1 206 ? 57.891 -37.909 -4.291 1.00 71.29 206 TYR B C 1
ATOM 3392 O O . TYR B 1 206 ? 58.350 -39.017 -4.021 1.00 75.56 206 TYR B O 1
ATOM 3401 N N . PHE B 1 207 ? 58.358 -36.785 -3.754 1.00 72.60 207 PHE B N 1
ATOM 3402 C CA . PHE B 1 207 ? 59.488 -36.783 -2.826 1.00 78.34 207 PHE B CA 1
ATOM 3403 C C . PHE B 1 207 ? 59.032 -36.771 -1.358 1.00 78.04 207 PHE B C 1
ATOM 3404 O O . PHE B 1 207 ? 58.082 -36.078 -1.009 1.00 73.65 207 PHE B O 1
ATOM 3412 N N . GLU B 1 208 ? 59.722 -37.535 -0.509 1.00 83.99 208 GLU B N 1
ATOM 3413 C CA . GLU B 1 208 ? 59.227 -37.867 0.834 1.00 86.13 208 GLU B CA 1
ATOM 3414 C C . GLU B 1 208 ? 58.827 -36.694 1.737 1.00 81.95 208 GLU B C 1
ATOM 3415 O O . GLU B 1 208 ? 57.655 -36.536 2.074 1.00 79.21 208 GLU B O 1
ATOM 3421 N N . GLY B 1 209 ? 59.799 -35.892 2.155 1.00 81.61 209 GLY B N 1
ATOM 3422 C CA . GLY B 1 209 ? 59.518 -34.768 3.033 1.00 76.00 209 GLY B CA 1
ATOM 3423 C C . GLY B 1 209 ? 58.681 -33.716 2.329 1.00 67.69 209 GLY B C 1
ATOM 3424 O O . GLY B 1 209 ? 58.226 -32.742 2.936 1.00 64.56 209 GLY B O 1
ATOM 3425 N N . GLY B 1 210 ? 58.461 -33.943 1.039 1.00 65.58 210 GLY B N 1
ATOM 3426 C CA . GLY B 1 210 ? 57.901 -32.940 0.155 1.00 60.19 210 GLY B CA 1
ATOM 3427 C C . GLY B 1 210 ? 56.609 -32.293 0.595 1.00 54.94 210 GLY B C 1
ATOM 3428 O O . GLY B 1 210 ? 55.754 -32.921 1.217 1.00 54.44 210 GLY B O 1
ATOM 3429 N N . LYS B 1 211 ? 56.480 -31.016 0.256 1.00 51.57 211 LYS B N 1
ATOM 3430 C CA . LYS B 1 211 ? 55.274 -30.245 0.513 1.00 46.76 211 LYS B CA 1
ATOM 3431 C C . LYS B 1 211 ? 54.137 -30.801 -0.344 1.00 44.12 211 LYS B C 1
ATOM 3432 O O . LYS B 1 211 ? 54.340 -31.148 -1.509 1.00 44.54 211 LYS B O 1
ATOM 3438 N N . TRP B 1 212 ? 52.953 -30.914 0.249 1.00 42.02 212 TRP B N 1
ATOM 3439 C CA . TRP B 1 212 ? 51.754 -31.351 -0.463 1.00 39.94 212 TRP B CA 1
ATOM 3440 C C . TRP B 1 212 ? 51.700 -32.852 -0.762 1.00 42.70 212 TRP B C 1
ATOM 3441 O O . TRP B 1 212 ? 50.685 -33.347 -1.251 1.00 41.73 212 TRP B O 1
ATOM 3452 N N . VAL B 1 213 ? 52.778 -33.575 -0.472 1.00 46.83 213 VAL B N 1
ATOM 3453 C CA . VAL B 1 213 ? 52.760 -35.027 -0.630 1.00 51.74 213 VAL B CA 1
ATOM 3454 C C . VAL B 1 213 ? 51.681 -35.655 0.244 1.00 56.21 213 VAL B C 1
ATOM 3455 O O . VAL B 1 213 ? 51.049 -36.638 -0.141 1.00 58.41 213 VAL B O 1
ATOM 3459 N N . ASP B 1 214 ? 51.480 -35.077 1.423 1.00 57.55 214 ASP B N 1
ATOM 3460 C CA . ASP B 1 214 ? 50.464 -35.559 2.345 1.00 59.96 214 ASP B CA 1
ATOM 3461 C C . ASP B 1 214 ? 49.072 -35.147 1.887 1.00 55.63 214 ASP B C 1
ATOM 3462 O O . ASP B 1 214 ? 48.099 -35.853 2.133 1.00 57.43 214 ASP B O 1
ATOM 3467 N N . ASP B 1 215 ? 48.982 -33.993 1.235 1.00 50.51 215 ASP B N 1
ATOM 3468 C CA . ASP B 1 215 ? 47.695 -33.458 0.809 1.00 46.13 215 ASP B CA 1
ATOM 3469 C C . ASP B 1 215 ? 47.724 -32.980 -0.638 1.00 41.77 215 ASP B C 1
ATOM 3470 O O . ASP B 1 215 ? 48.437 -32.037 -0.976 1.00 41.99 215 ASP B O 1
ATOM 3475 N N . ASP B 1 216 ? 46.910 -33.621 -1.471 1.00 39.27 216 ASP B N 1
ATOM 3476 C CA . ASP B 1 216 ? 46.885 -33.355 -2.900 1.00 39.63 216 ASP B CA 1
ATOM 3477 C C . ASP B 1 216 ? 45.459 -33.110 -3.374 1.00 40.03 216 ASP B C 1
ATOM 3478 O O . ASP B 1 216 ? 44.620 -34.010 -3.316 1.00 41.10 216 ASP B O 1
ATOM 3483 N N . CYS B 1 217 ? 45.198 -31.905 -3.871 1.00 39.29 217 CYS B N 1
ATOM 3484 C CA . CYS B 1 217 ? 43.860 -31.541 -4.321 1.00 37.19 217 CYS B CA 1
ATOM 3485 C C . CYS B 1 217 ? 43.353 -32.542 -5.347 1.00 39.54 217 CYS B C 1
ATOM 3486 O O . CYS B 1 217 ? 42.149 -32.736 -5.509 1.00 43.62 217 CYS B O 1
ATOM 3489 N N . CYS B 1 218 ? 44.293 -33.187 -6.026 1.00 37.73 218 CYS B N 1
ATOM 3490 C CA . CYS B 1 218 ? 43.962 -34.199 -7.024 1.00 40.40 218 CYS B CA 1
ATOM 3491 C C . CYS B 1 218 ? 43.917 -35.605 -6.435 1.00 46.88 218 CYS B C 1
ATOM 3492 O O . CYS B 1 218 ? 43.578 -36.555 -7.133 1.00 50.51 218 CYS B O 1
ATOM 3495 N N . HIS B 1 219 ? 44.254 -35.732 -5.154 1.00 47.72 219 HIS B N 1
ATOM 3496 C CA . HIS B 1 219 ? 44.305 -37.039 -4.512 1.00 51.36 219 HIS B CA 1
ATOM 3497 C C . HIS B 1 219 ? 45.126 -38.006 -5.362 1.00 54.86 219 HIS B C 1
ATOM 3498 O O . HIS B 1 219 ? 44.677 -39.113 -5.660 1.00 59.76 219 HIS B O 1
ATOM 3505 N N . GLY B 1 220 ? 46.322 -37.582 -5.762 1.00 58.51 220 GLY B N 1
ATOM 3506 C CA . GLY B 1 220 ? 47.129 -38.359 -6.688 1.00 55.54 220 GLY B CA 1
ATOM 3507 C C . GLY B 1 220 ? 48.264 -39.136 -6.048 1.00 54.16 220 GLY B C 1
ATOM 3508 O O . GLY B 1 220 ? 48.999 -39.842 -6.736 1.00 50.34 220 GLY B O 1
ATOM 3509 N N . VAL B 1 221 ? 48.401 -39.019 -4.732 1.00 58.56 221 VAL B N 1
ATOM 3510 C CA . VAL B 1 221 ? 49.525 -39.619 -4.023 1.00 62.58 221 VAL B CA 1
ATOM 3511 C C . VAL B 1 221 ? 49.153 -40.921 -3.304 1.00 67.97 221 VAL B C 1
ATOM 3512 O O . VAL B 1 221 ? 48.128 -40.996 -2.627 1.00 71.67 221 VAL B O 1
ATOM 3516 N N . THR B 1 222 ? 49.987 -41.946 -3.465 1.00 69.32 222 THR B N 1
ATOM 3517 C CA . THR B 1 222 ? 49.808 -43.208 -2.750 1.00 72.50 222 THR B CA 1
ATOM 3518 C C . THR B 1 222 ? 51.136 -43.683 -2.160 1.00 76.07 222 THR B C 1
ATOM 3519 O O . THR B 1 222 ? 52.195 -43.479 -2.758 1.00 74.97 222 THR B O 1
ATOM 3523 N N . PRO B 1 223 ? 51.077 -44.335 -0.987 1.00 79.94 223 PRO B N 1
ATOM 3524 C CA . PRO B 1 223 ? 52.258 -44.660 -0.177 1.00 80.78 223 PRO B CA 1
ATOM 3525 C C . PRO B 1 223 ? 53.420 -45.298 -0.946 1.00 77.89 223 PRO B C 1
ATOM 3526 O O . PRO B 1 223 ? 54.572 -45.054 -0.589 1.00 78.57 223 PRO B O 1
ATOM 3530 N N . ASP B 1 224 ? 53.134 -46.093 -1.971 1.00 74.40 224 ASP B N 1
ATOM 3531 C CA . ASP B 1 224 ? 54.197 -46.725 -2.743 1.00 72.56 224 ASP B CA 1
ATOM 3532 C C . ASP B 1 224 ? 54.835 -45.741 -3.719 1.00 70.66 224 ASP B C 1
ATOM 3533 O O . ASP B 1 224 ? 55.866 -46.030 -4.325 1.00 72.63 224 ASP B O 1
ATOM 3535 N N . LEU B 1 225 ? 54.207 -44.581 -3.876 1.00 66.07 225 LEU B N 1
ATOM 3536 C CA . LEU B 1 225 ? 54.676 -43.576 -4.825 1.00 59.67 225 LEU B CA 1
ATOM 3537 C C . LEU B 1 225 ? 55.571 -42.520 -4.182 1.00 59.06 225 LEU B C 1
ATOM 3538 O O . LEU B 1 225 ? 56.009 -41.582 -4.848 1.00 59.67 225 LEU B O 1
ATOM 3543 N N . ILE B 1 226 ? 55.838 -42.669 -2.890 1.00 72.01 226 ILE B N 1
ATOM 3544 C CA . ILE B 1 226 ? 56.678 -41.713 -2.179 1.00 70.81 226 ILE B CA 1
ATOM 3545 C C . ILE B 1 226 ? 58.077 -42.278 -1.964 1.00 73.30 226 ILE B C 1
ATOM 3546 O O . ILE B 1 226 ? 58.257 -43.296 -1.296 1.00 72.17 226 ILE B O 1
ATOM 3551 N N . THR B 1 227 ? 59.065 -41.597 -2.534 1.00 76.99 227 THR B N 1
ATOM 3552 C CA . THR B 1 227 ? 60.431 -42.097 -2.580 1.00 81.34 227 THR B CA 1
ATOM 3553 C C . THR B 1 227 ? 61.254 -41.580 -1.409 1.00 84.97 227 THR B C 1
ATOM 3554 O O . THR B 1 227 ? 61.593 -40.398 -1.367 1.00 85.45 227 THR B O 1
ATOM 3558 N N . PRO B 1 228 ? 61.594 -42.470 -0.462 1.00 88.06 228 PRO B N 1
ATOM 3559 C CA . PRO B 1 228 ? 62.371 -42.073 0.716 1.00 92.15 228 PRO B CA 1
ATOM 3560 C C . PRO B 1 228 ? 63.622 -41.316 0.290 1.00 96.32 228 PRO B C 1
ATOM 3561 O O . PRO B 1 228 ? 64.210 -41.639 -0.741 1.00 97.30 228 PRO B O 1
ATOM 3565 N N . GLU B 1 229 ? 64.022 -40.316 1.066 1.00 98.60 229 GLU B N 1
ATOM 3566 C CA . GLU B 1 229 ? 65.096 -39.430 0.632 1.00 100.86 229 GLU B CA 1
ATOM 3567 C C . GLU B 1 229 ? 66.490 -40.020 0.848 1.00 103.80 229 GLU B C 1
ATOM 3568 O O . GLU B 1 229 ? 66.867 -40.352 1.970 1.00 105.24 229 GLU B O 1
ATOM 3574 N N . THR B 1 230 ? 67.244 -40.143 -0.242 1.00 104.43 230 THR B N 1
ATOM 3575 C CA . THR B 1 230 ? 68.621 -40.621 -0.196 1.00 106.00 230 THR B CA 1
ATOM 3576 C C . THR B 1 230 ? 69.522 -39.745 -1.062 1.00 107.07 230 THR B C 1
ATOM 3577 O O . THR B 1 230 ? 69.286 -39.592 -2.261 1.00 105.43 230 THR B O 1
ATOM 3579 N N . ILE B 1 231 ? 70.552 -39.172 -0.452 1.00 110.24 231 ILE B N 1
ATOM 3580 C CA . ILE B 1 231 ? 71.477 -38.312 -1.178 1.00 112.18 231 ILE B CA 1
ATOM 3581 C C . ILE B 1 231 ? 72.836 -38.980 -1.361 1.00 116.66 231 ILE B C 1
ATOM 3582 O O . ILE B 1 231 ? 73.541 -39.249 -0.390 1.00 118.78 231 ILE B O 1
ATOM 3584 N N . GLU B 1 232 ? 73.195 -39.241 -2.613 1.00 118.10 232 GLU B N 1
ATOM 3585 C CA . GLU B 1 232 ? 74.452 -39.907 -2.926 1.00 121.67 232 GLU B CA 1
ATOM 3586 C C . GLU B 1 232 ? 75.362 -38.992 -3.740 1.00 123.57 232 GLU B C 1
ATOM 3587 O O . GLU B 1 232 ? 74.989 -38.526 -4.818 1.00 121.58 232 GLU B O 1
ATOM 3589 N N . ASP B 1 233 ? 76.560 -38.747 -3.220 1.00 126.92 233 ASP B N 1
ATOM 3590 C CA . ASP B 1 233 ? 77.521 -37.892 -3.892 1.00 127.57 233 ASP B CA 1
ATOM 3591 C C . ASP B 1 233 ? 77.142 -36.420 -3.846 1.00 123.49 233 ASP B C 1
ATOM 3592 O O . ASP B 1 233 ? 77.494 -35.642 -4.733 1.00 122.62 233 ASP B O 1
ATOM 3594 N N . GLY B 1 234 ? 76.410 -36.048 -2.801 1.00 120.45 234 GLY B N 1
ATOM 3595 C CA . GLY B 1 234 ? 75.955 -34.681 -2.628 1.00 117.98 234 GLY B CA 1
ATOM 3596 C C . GLY B 1 234 ? 74.719 -34.424 -3.470 1.00 114.51 234 GLY B C 1
ATOM 3597 O O . GLY B 1 234 ? 74.385 -33.276 -3.766 1.00 113.61 234 GLY B O 1
ATOM 3598 N N . VAL B 1 235 ? 74.033 -35.497 -3.851 1.00 111.54 235 VAL B N 1
ATOM 3599 C CA . VAL B 1 235 ? 72.849 -35.394 -4.699 1.00 105.18 235 VAL B CA 1
ATOM 3600 C C . VAL B 1 235 ? 71.752 -36.357 -4.254 1.00 102.22 235 VAL B C 1
ATOM 3601 O O . VAL B 1 235 ? 72.033 -37.487 -3.862 1.00 106.65 235 VAL B O 1
ATOM 3605 N N . ARG B 1 236 ? 70.504 -35.904 -4.323 1.00 113.06 236 ARG B N 1
ATOM 3606 C CA . ARG B 1 236 ? 69.359 -36.740 -3.975 1.00 110.30 236 ARG B CA 1
ATOM 3607 C C . ARG B 1 236 ? 69.048 -37.733 -5.097 1.00 107.73 236 ARG B C 1
ATOM 3608 O O . ARG B 1 236 ? 68.909 -37.347 -6.257 1.00 107.72 236 ARG B O 1
ATOM 3610 N N . VAL B 1 237 ? 68.943 -39.011 -4.746 1.00 106.00 237 VAL B N 1
ATOM 3611 C CA . VAL B 1 237 ? 68.729 -40.060 -5.740 1.00 105.28 237 VAL B CA 1
ATOM 3612 C C . VAL B 1 237 ? 67.397 -40.775 -5.557 1.00 104.77 237 VAL B C 1
ATOM 3613 O O . VAL B 1 237 ? 67.005 -41.111 -4.440 1.00 105.22 237 VAL B O 1
ATOM 3615 N N . MET B 1 238 ? 66.708 -41.006 -6.669 1.00 103.39 238 MET B N 1
ATOM 3616 C CA . MET B 1 238 ? 65.433 -41.705 -6.652 1.00 101.13 238 MET B CA 1
ATOM 3617 C C . MET B 1 238 ? 65.570 -43.045 -7.354 1.00 100.43 238 MET B C 1
ATOM 3618 O O . MET B 1 238 ? 65.687 -43.097 -8.577 1.00 100.60 238 MET B O 1
ATOM 3623 N N . THR B 1 239 ? 65.528 -44.132 -6.590 1.00 99.78 239 THR B N 1
ATOM 3624 C CA . THR B 1 239 ? 65.618 -45.460 -7.183 1.00 99.70 239 THR B CA 1
ATOM 3625 C C . THR B 1 239 ? 64.226 -46.038 -7.393 1.00 99.15 239 THR B C 1
ATOM 3626 O O . THR B 1 239 ? 63.530 -46.366 -6.433 1.00 98.84 239 THR B O 1
ATOM 3628 N N . LEU B 1 240 ? 63.834 -46.180 -8.656 1.00 99.19 240 LEU B N 1
ATOM 3629 C CA . LEU B 1 240 ? 62.497 -46.655 -8.993 1.00 99.71 240 LEU B CA 1
ATOM 3630 C C . LEU B 1 240 ? 62.530 -47.925 -9.838 1.00 100.41 240 LEU B C 1
ATOM 3631 O O . LEU B 1 240 ? 63.098 -47.942 -10.932 1.00 97.49 240 LEU B O 1
ATOM 3633 N N . ASP B 1 241 ? 61.908 -48.980 -9.320 1.00 100.46 241 ASP B N 1
ATOM 3634 C CA . ASP B 1 241 ? 61.826 -50.264 -10.004 1.00 100.87 241 ASP B CA 1
ATOM 3635 C C . ASP B 1 241 ? 60.405 -50.498 -10.505 1.00 98.87 241 ASP B C 1
ATOM 3636 O O . ASP B 1 241 ? 59.449 -50.447 -9.731 1.00 99.15 241 ASP B O 1
ATOM 3641 N N . PHE B 1 242 ? 60.269 -50.775 -11.797 1.00 99.85 242 PHE B N 1
ATOM 3642 C CA . PHE B 1 242 ? 58.950 -50.875 -12.412 1.00 100.78 242 PHE B CA 1
ATOM 3643 C C . PHE B 1 242 ? 58.592 -52.298 -12.816 1.00 103.89 242 PHE B C 1
ATOM 3644 O O . PHE B 1 242 ? 59.463 -53.111 -13.111 1.00 103.53 242 PHE B O 1
ATOM 3652 N N . VAL B 1 243 ? 57.297 -52.590 -12.834 1.00 105.83 243 VAL B N 1
ATOM 3653 C CA . VAL B 1 243 ? 56.817 -53.913 -13.208 1.00 108.40 243 VAL B CA 1
ATOM 3654 C C . VAL B 1 243 ? 55.630 -53.823 -14.161 1.00 110.35 243 VAL B C 1
ATOM 3655 O O . VAL B 1 243 ? 54.480 -53.939 -13.744 1.00 111.62 243 VAL B O 1
ATOM 3657 N N . ILE B 1 244 ? 55.917 -53.620 -15.442 1.00 110.62 244 ILE B N 1
ATOM 3658 C CA . ILE B 1 244 ? 54.873 -53.539 -16.454 1.00 112.39 244 ILE B CA 1
ATOM 3659 C C . ILE B 1 244 ? 54.153 -54.875 -16.561 1.00 115.64 244 ILE B C 1
ATOM 3660 O O . ILE B 1 244 ? 54.772 -55.930 -16.446 1.00 117.18 244 ILE B O 1
ATOM 3662 N N . GLU B 1 245 ? 52.844 -54.828 -16.780 1.00 116.63 245 GLU B N 1
ATOM 3663 C CA . GLU B 1 245 ? 52.037 -56.042 -16.826 1.00 118.82 245 GLU B CA 1
ATOM 3664 C C . GLU B 1 245 ? 51.517 -56.322 -18.230 1.00 122.02 245 GLU B C 1
ATOM 3665 O O . GLU B 1 245 ? 50.947 -55.446 -18.879 1.00 122.36 245 GLU B O 1
ATOM 3666 N N . ARG B 1 246 ? 51.721 -57.551 -18.691 1.00 124.25 246 ARG B N 1
ATOM 3667 C CA . ARG B 1 246 ? 51.272 -57.958 -20.015 1.00 126.01 246 ARG B CA 1
ATOM 3668 C C . ARG B 1 246 ? 52.003 -59.217 -20.463 1.00 128.05 246 ARG B C 1
ATOM 3669 O O . ARG B 1 246 ? 52.800 -59.781 -19.714 1.00 127.69 246 ARG B O 1
ATOM 3677 N N . MET C 1 1 ? 37.344 19.374 73.637 1.00 40.65 1 MET C N 1
ATOM 3678 C CA . MET C 1 1 ? 37.804 18.114 74.203 1.00 49.29 1 MET C CA 1
ATOM 3679 C C . MET C 1 1 ? 36.707 17.057 74.169 1.00 49.00 1 MET C C 1
ATOM 3680 O O . MET C 1 1 ? 35.649 17.230 74.772 1.00 49.46 1 MET C O 1
ATOM 3685 N N . ASP C 1 2 ? 36.960 15.962 73.463 1.00 48.97 2 ASP C N 1
ATOM 3686 C CA . ASP C 1 2 ? 36.026 14.844 73.471 1.00 49.81 2 ASP C CA 1
ATOM 3687 C C . ASP C 1 2 ? 36.757 13.584 73.909 1.00 50.23 2 ASP C C 1
ATOM 3688 O O . ASP C 1 2 ? 37.596 13.059 73.179 1.00 49.00 2 ASP C O 1
ATOM 3693 N N . LYS C 1 3 ? 36.407 13.085 75.090 1.00 52.37 3 LYS C N 1
ATOM 3694 C CA . LYS C 1 3 ? 37.135 11.975 75.689 1.00 52.38 3 LYS C CA 1
ATOM 3695 C C . LYS C 1 3 ? 37.279 10.825 74.706 1.00 49.66 3 LYS C C 1
ATOM 3696 O O . LYS C 1 3 ? 38.391 10.407 74.387 1.00 48.95 3 LYS C O 1
ATOM 3698 N N . ARG C 1 4 ? 36.148 10.342 74.204 1.00 48.05 4 ARG C N 1
ATOM 3699 C CA . ARG C 1 4 ? 36.134 9.192 73.311 1.00 46.27 4 ARG C CA 1
ATOM 3700 C C . ARG C 1 4 ? 36.965 9.448 72.058 1.00 46.08 4 ARG C C 1
ATOM 3701 O O . ARG C 1 4 ? 37.918 8.722 71.783 1.00 47.43 4 ARG C O 1
ATOM 3709 N N . VAL C 1 5 ? 36.604 10.485 71.309 1.00 44.58 5 VAL C N 1
ATOM 3710 C CA . VAL C 1 5 ? 37.297 10.819 70.067 1.00 42.27 5 VAL C CA 1
ATOM 3711 C C . VAL C 1 5 ? 38.812 10.856 70.263 1.00 44.96 5 VAL C C 1
ATOM 3712 O O . VAL C 1 5 ? 39.540 10.077 69.654 1.00 46.46 5 VAL C O 1
ATOM 3716 N N . ALA C 1 6 ? 39.276 11.769 71.110 1.00 47.29 6 ALA C N 1
ATOM 3717 C CA . ALA C 1 6 ? 40.702 11.897 71.386 1.00 49.23 6 ALA C CA 1
ATOM 3718 C C . ALA C 1 6 ? 41.319 10.567 71.823 1.00 51.53 6 ALA C C 1
ATOM 3719 O O . ALA C 1 6 ? 42.505 10.329 71.605 1.00 52.13 6 ALA C O 1
ATOM 3721 N N . GLU C 1 7 ? 40.522 9.703 72.445 1.00 52.64 7 GLU C N 1
ATOM 3722 C CA . GLU C 1 7 ? 41.024 8.382 72.801 1.00 55.47 7 GLU C CA 1
ATOM 3723 C C . GLU C 1 7 ? 41.300 7.518 71.575 1.00 54.40 7 GLU C C 1
ATOM 3724 O O . GLU C 1 7 ? 42.425 7.081 71.362 1.00 58.71 7 GLU C O 1
ATOM 3730 N N . VAL C 1 8 ? 40.265 7.279 70.773 1.00 49.65 8 VAL C N 1
ATOM 3731 C CA . VAL C 1 8 ? 40.365 6.364 69.633 1.00 46.77 8 VAL C CA 1
ATOM 3732 C C . VAL C 1 8 ? 40.986 6.986 68.377 1.00 43.86 8 VAL C C 1
ATOM 3733 O O . VAL C 1 8 ? 41.595 6.281 67.575 1.00 43.80 8 VAL C O 1
ATOM 3737 N N . ALA C 1 9 ? 40.835 8.296 68.207 1.00 42.55 9 ALA C N 1
ATOM 3738 C CA . ALA C 1 9 ? 41.532 8.992 67.129 1.00 41.77 9 ALA C CA 1
ATOM 3739 C C . ALA C 1 9 ? 43.002 9.120 67.502 1.00 43.38 9 ALA C C 1
ATOM 3740 O O . ALA C 1 9 ? 43.884 8.779 66.715 1.00 45.51 9 ALA C O 1
ATOM 3742 N N . GLY C 1 10 ? 43.251 9.591 68.720 1.00 41.91 10 GLY C N 1
ATOM 3743 C CA . GLY C 1 10 ? 44.605 9.736 69.215 1.00 42.12 10 GLY C CA 1
ATOM 3744 C C . GLY C 1 10 ? 45.388 8.459 68.989 1.00 42.41 10 GLY C C 1
ATOM 3745 O O . GLY C 1 10 ? 46.497 8.496 68.458 1.00 70.39 10 GLY C O 1
ATOM 3746 N N . ALA C 1 11 ? 44.797 7.328 69.370 1.00 49.76 11 ALA C N 1
ATOM 3747 C CA . ALA C 1 11 ? 45.448 6.027 69.225 1.00 54.85 11 ALA C CA 1
ATOM 3748 C C . ALA C 1 11 ? 45.844 5.734 67.781 1.00 53.38 11 ALA C C 1
ATOM 3749 O O . ALA C 1 11 ? 46.906 5.165 67.525 1.00 53.65 11 ALA C O 1
ATOM 3751 N N . ILE C 1 12 ? 44.977 6.097 66.842 1.00 50.77 12 ILE C N 1
ATOM 3752 C CA . ILE C 1 12 ? 45.284 5.922 65.430 1.00 49.14 12 ILE C CA 1
ATOM 3753 C C . ILE C 1 12 ? 46.500 6.756 65.035 1.00 49.15 12 ILE C C 1
ATOM 3754 O O . ILE C 1 12 ? 47.438 6.243 64.426 1.00 43.01 12 ILE C O 1
ATOM 3759 N N . VAL C 1 13 ? 46.478 8.040 65.381 1.00 48.22 13 VAL C N 1
ATOM 3760 C CA . VAL C 1 13 ? 47.565 8.937 65.013 1.00 48.15 13 VAL C CA 1
ATOM 3761 C C . VAL C 1 13 ? 48.902 8.421 65.529 1.00 52.07 13 VAL C C 1
ATOM 3762 O O . VAL C 1 13 ? 49.831 8.215 64.754 1.00 53.89 13 VAL C O 1
ATOM 3766 N N . GLU C 1 14 ? 48.997 8.199 66.835 1.00 52.79 14 GLU C N 1
ATOM 3767 C CA . GLU C 1 14 ? 50.235 7.675 67.408 1.00 55.24 14 GLU C CA 1
ATOM 3768 C C . GLU C 1 14 ? 50.560 6.278 66.881 1.00 57.04 14 GLU C C 1
ATOM 3769 O O . GLU C 1 14 ? 51.701 5.823 66.973 1.00 57.39 14 GLU C O 1
ATOM 3772 N N . ALA C 1 15 ? 49.555 5.600 66.336 1.00 58.52 15 ALA C N 1
ATOM 3773 C CA . ALA C 1 15 ? 49.759 4.291 65.726 1.00 62.95 15 ALA C CA 1
ATOM 3774 C C . ALA C 1 15 ? 50.431 4.436 64.366 1.00 62.60 15 ALA C C 1
ATOM 3775 O O . ALA C 1 15 ? 51.406 3.746 64.065 1.00 65.12 15 ALA C O 1
ATOM 3777 N N . VAL C 1 16 ? 49.894 5.335 63.548 1.00 59.92 16 VAL C N 1
ATOM 3778 C CA . VAL C 1 16 ? 50.447 5.618 62.228 1.00 59.40 16 VAL C CA 1
ATOM 3779 C C . VAL C 1 16 ? 51.851 6.197 62.356 1.00 61.08 16 VAL C C 1
ATOM 3780 O O . VAL C 1 16 ? 52.783 5.755 61.686 1.00 62.62 16 VAL C O 1
ATOM 3784 N N . ARG C 1 17 ? 51.986 7.186 63.235 1.00 59.77 17 ARG C N 1
ATOM 3785 C CA . ARG C 1 17 ? 53.257 7.863 63.468 1.00 58.29 17 ARG C CA 1
ATOM 3786 C C . ARG C 1 17 ? 54.407 6.889 63.694 1.00 59.64 17 ARG C C 1
ATOM 3787 O O . ARG C 1 17 ? 55.483 7.044 63.116 1.00 53.31 17 ARG C O 1
ATOM 3795 N N . LYS C 1 18 ? 54.177 5.891 64.544 1.00 59.78 18 LYS C N 1
ATOM 3796 C CA . LYS C 1 18 ? 55.203 4.900 64.846 1.00 62.91 18 LYS C CA 1
ATOM 3797 C C . LYS C 1 18 ? 55.562 4.099 63.600 1.00 63.20 18 LYS C C 1
ATOM 3798 O O . LYS C 1 18 ? 56.699 3.665 63.439 1.00 64.83 18 LYS C O 1
ATOM 3800 N N . ILE C 1 19 ? 54.583 3.901 62.724 1.00 60.59 19 ILE C N 1
ATOM 3801 C CA . ILE C 1 19 ? 54.820 3.183 61.480 1.00 60.11 19 ILE C CA 1
ATOM 3802 C C . ILE C 1 19 ? 55.717 3.978 60.536 1.00 59.08 19 ILE C C 1
ATOM 3803 O O . ILE C 1 19 ? 56.696 3.448 60.015 1.00 62.83 19 ILE C O 1
ATOM 3808 N N . LEU C 1 20 ? 55.385 5.249 60.325 1.00 55.15 20 LEU C N 1
ATOM 3809 C CA . LEU C 1 20 ? 56.169 6.108 59.443 1.00 55.55 20 LEU C CA 1
ATOM 3810 C C . LEU C 1 20 ? 57.649 6.069 59.811 1.00 60.20 20 LEU C C 1
ATOM 3811 O O . LEU C 1 20 ? 58.501 5.798 58.966 1.00 62.35 20 LEU C O 1
ATOM 3816 N N . LEU C 1 21 ? 57.948 6.338 61.078 1.00 62.46 21 LEU C N 1
ATOM 3817 C CA . LEU C 1 21 ? 59.319 6.271 61.576 1.00 66.97 21 LEU C CA 1
ATOM 3818 C C . LEU C 1 21 ? 59.944 4.902 61.336 1.00 74.14 21 LEU C C 1
ATOM 3819 O O . LEU C 1 21 ? 60.919 4.771 60.596 1.00 76.79 21 LEU C O 1
ATOM 3824 N N . ASP C 1 22 ? 59.377 3.887 61.977 1.00 77.63 22 ASP C N 1
ATOM 3825 C CA . ASP C 1 22 ? 59.915 2.535 61.903 1.00 83.05 22 ASP C CA 1
ATOM 3826 C C . ASP C 1 22 ? 60.048 2.012 60.475 1.00 81.55 22 ASP C C 1
ATOM 3827 O O . ASP C 1 22 ? 60.972 1.259 60.173 1.00 86.13 22 ASP C O 1
ATOM 3832 N N . LYS C 1 23 ? 59.138 2.417 59.596 1.00 69.82 23 LYS C N 1
ATOM 3833 C CA . LYS C 1 23 ? 59.240 2.029 58.192 1.00 68.65 23 LYS C CA 1
ATOM 3834 C C . LYS C 1 23 ? 60.039 3.037 57.368 1.00 68.75 23 LYS C C 1
ATOM 3835 O O . LYS C 1 23 ? 60.198 2.873 56.158 1.00 70.65 23 LYS C O 1
ATOM 3838 N N . ARG C 1 24 ? 60.534 4.078 58.032 1.00 66.45 24 ARG C N 1
ATOM 3839 C CA . ARG C 1 24 ? 61.486 5.009 57.426 1.00 66.30 24 ARG C CA 1
ATOM 3840 C C . ARG C 1 24 ? 61.003 5.684 56.137 1.00 67.87 24 ARG C C 1
ATOM 3841 O O . ARG C 1 24 ? 61.657 5.586 55.103 1.00 70.12 24 ARG C O 1
ATOM 3843 N N . VAL C 1 25 ? 59.864 6.365 56.201 1.00 65.84 25 VAL C N 1
ATOM 3844 C CA . VAL C 1 25 ? 59.271 6.988 55.019 1.00 63.08 25 VAL C CA 1
ATOM 3845 C C . VAL C 1 25 ? 59.922 8.306 54.593 1.00 65.69 25 VAL C C 1
ATOM 3846 O O . VAL C 1 25 ? 60.085 9.228 55.395 1.00 64.29 25 VAL C O 1
ATOM 3848 N N . THR C 1 26 ? 60.288 8.380 53.316 1.00 68.93 26 THR C N 1
ATOM 3849 C CA . THR C 1 26 ? 60.801 9.608 52.721 1.00 70.97 26 THR C CA 1
ATOM 3850 C C . THR C 1 26 ? 59.651 10.572 52.444 1.00 73.77 26 THR C C 1
ATOM 3851 O O . THR C 1 26 ? 58.527 10.139 52.186 1.00 75.05 26 THR C O 1
ATOM 3853 N N . GLU C 1 27 ? 59.927 11.873 52.506 1.00 75.74 27 GLU C N 1
ATOM 3854 C CA . GLU C 1 27 ? 58.897 12.875 52.231 1.00 75.53 27 GLU C CA 1
ATOM 3855 C C . GLU C 1 27 ? 58.204 12.583 50.909 1.00 73.32 27 GLU C C 1
ATOM 3856 O O . GLU C 1 27 ? 56.989 12.736 50.787 1.00 71.66 27 GLU C O 1
ATOM 3862 N N . ALA C 1 28 ? 58.992 12.172 49.919 1.00 72.73 28 ALA C N 1
ATOM 3863 C CA . ALA C 1 28 ? 58.478 11.884 48.585 1.00 72.08 28 ALA C CA 1
ATOM 3864 C C . ALA C 1 28 ? 57.442 10.774 48.633 1.00 71.40 28 ALA C C 1
ATOM 3865 O O . ALA C 1 28 ? 56.403 10.843 47.976 1.00 71.51 28 ALA C O 1
ATOM 3867 N N . GLU C 1 29 ? 57.731 9.745 49.419 1.00 71.11 29 GLU C N 1
ATOM 3868 C CA . GLU C 1 29 ? 56.775 8.670 49.635 1.00 69.67 29 GLU C CA 1
ATOM 3869 C C . GLU C 1 29 ? 55.534 9.236 50.322 1.00 65.60 29 GLU C C 1
ATOM 3870 O O . GLU C 1 29 ? 54.411 9.013 49.873 1.00 64.34 29 GLU C O 1
ATOM 3876 N N . TYR C 1 30 ? 55.751 9.984 51.400 1.00 63.37 30 TYR C N 1
ATOM 3877 C CA . TYR C 1 30 ? 54.666 10.680 52.089 1.00 60.82 30 TYR C CA 1
ATOM 3878 C C . TYR C 1 30 ? 53.876 11.535 51.107 1.00 59.39 30 TYR C C 1
ATOM 3879 O O . TYR C 1 30 ? 52.661 11.384 50.980 1.00 58.90 30 TYR C O 1
ATOM 3888 N N . ARG C 1 31 ? 54.573 12.420 50.399 1.00 59.27 31 ARG C N 1
ATOM 3889 C CA . ARG C 1 31 ? 53.931 13.256 49.397 1.00 59.04 31 ARG C CA 1
ATOM 3890 C C . ARG C 1 31 ? 53.055 12.389 48.500 1.00 59.88 31 ARG C C 1
ATOM 3891 O O . ARG C 1 31 ? 51.928 12.759 48.177 1.00 60.25 31 ARG C O 1
ATOM 3893 N N . ALA C 1 32 ? 53.579 11.230 48.112 1.00 60.48 32 ALA C N 1
ATOM 3894 C CA . ALA C 1 32 ? 52.823 10.269 47.316 1.00 61.19 32 ALA C CA 1
ATOM 3895 C C . ALA C 1 32 ? 51.512 9.894 48.005 1.00 58.31 32 ALA C C 1
ATOM 3896 O O . ALA C 1 32 ? 50.474 9.772 47.353 1.00 56.81 32 ALA C O 1
ATOM 3898 N N . GLY C 1 33 ? 51.558 9.727 49.323 1.00 57.85 33 GLY C N 1
ATOM 3899 C CA . GLY C 1 33 ? 50.387 9.321 50.081 1.00 57.75 33 GLY C CA 1
ATOM 3900 C C . GLY C 1 33 ? 49.261 10.336 50.143 1.00 59.60 33 GLY C C 1
ATOM 3901 O O . GLY C 1 33 ? 48.135 10.045 49.738 1.00 59.72 33 GLY C O 1
ATOM 3902 N N . VAL C 1 34 ? 49.559 11.531 50.642 1.00 61.92 34 VAL C N 1
ATOM 3903 C CA . VAL C 1 34 ? 48.542 12.568 50.770 1.00 61.33 34 VAL C CA 1
ATOM 3904 C C . VAL C 1 34 ? 47.938 12.886 49.403 1.00 63.46 34 VAL C C 1
ATOM 3905 O O . VAL C 1 34 ? 46.846 13.441 49.305 1.00 66.68 34 VAL C O 1
ATOM 3909 N N . ASP C 1 35 ? 48.665 12.524 48.350 1.00 60.87 35 ASP C N 1
ATOM 3910 C CA . ASP C 1 35 ? 48.174 12.654 46.982 1.00 60.72 35 ASP C CA 1
ATOM 3911 C C . ASP C 1 35 ? 47.130 11.587 46.657 1.00 62.15 35 ASP C C 1
ATOM 3912 O O . ASP C 1 35 ? 46.039 11.900 46.179 1.00 63.00 35 ASP C O 1
ATOM 3917 N N . TYR C 1 36 ? 47.463 10.328 46.922 1.00 54.68 36 TYR C N 1
ATOM 3918 C CA . TYR C 1 36 ? 46.505 9.253 46.723 1.00 54.70 36 TYR C CA 1
ATOM 3919 C C . TYR C 1 36 ? 45.243 9.582 47.500 1.00 56.83 36 TYR C C 1
ATOM 3920 O O . TYR C 1 36 ? 44.134 9.453 46.991 1.00 53.83 36 TYR C O 1
ATOM 3929 N N . LEU C 1 37 ? 45.435 10.023 48.737 1.00 51.82 37 LEU C N 1
ATOM 3930 C CA . LEU C 1 37 ? 44.329 10.301 49.643 1.00 50.58 37 LEU C CA 1
ATOM 3931 C C . LEU C 1 37 ? 43.498 11.523 49.261 1.00 51.75 37 LEU C C 1
ATOM 3932 O O . LEU C 1 37 ? 42.298 11.568 49.532 1.00 52.92 37 LEU C O 1
ATOM 3937 N N . THR C 1 38 ? 44.127 12.517 48.644 1.00 51.94 38 THR C N 1
ATOM 3938 C CA . THR C 1 38 ? 43.368 13.626 48.073 1.00 52.79 38 THR C CA 1
ATOM 3939 C C . THR C 1 38 ? 42.662 13.159 46.802 1.00 54.26 38 THR C C 1
ATOM 3940 O O . THR C 1 38 ? 41.582 13.646 46.467 1.00 54.80 38 THR C O 1
ATOM 3944 N N . GLU C 1 39 ? 43.279 12.207 46.107 1.00 55.04 39 GLU C N 1
ATOM 3945 C CA . GLU C 1 39 ? 42.688 11.597 44.917 1.00 56.56 39 GLU C CA 1
ATOM 3946 C C . GLU C 1 39 ? 41.452 10.769 45.265 1.00 56.02 39 GLU C C 1
ATOM 3947 O O . GLU C 1 39 ? 40.456 10.793 44.544 1.00 57.07 39 GLU C O 1
ATOM 3953 N N . VAL C 1 40 ? 41.528 10.031 46.369 1.00 54.50 40 VAL C N 1
ATOM 3954 C CA . VAL C 1 40 ? 40.379 9.289 46.879 1.00 53.86 40 VAL C CA 1
ATOM 3955 C C . VAL C 1 40 ? 39.300 10.272 47.324 1.00 53.46 40 VAL C C 1
ATOM 3956 O O . VAL C 1 40 ? 38.106 9.977 47.261 1.00 53.75 40 VAL C O 1
ATOM 3960 N N . ALA C 1 41 ? 39.739 11.442 47.779 1.00 52.95 41 ALA C N 1
ATOM 3961 C CA . ALA C 1 41 ? 38.825 12.516 48.133 1.00 61.35 41 ALA C CA 1
ATOM 3962 C C . ALA C 1 41 ? 38.118 13.029 46.890 1.00 64.39 41 ALA C C 1
ATOM 3963 O O . ALA C 1 41 ? 36.892 12.994 46.801 1.00 65.79 41 ALA C O 1
ATOM 3965 N N . GLN C 1 42 ? 38.904 13.475 45.916 1.00 66.20 42 GLN C N 1
ATOM 3966 C CA . GLN C 1 42 ? 38.363 14.074 44.702 1.00 67.65 42 GLN C CA 1
ATOM 3967 C C . GLN C 1 42 ? 37.333 13.164 44.043 1.00 69.46 42 GLN C C 1
ATOM 3968 O O . GLN C 1 42 ? 36.378 13.634 43.424 1.00 70.66 42 GLN C O 1
ATOM 3970 N N . THR C 1 43 ? 37.529 11.858 44.199 1.00 69.57 43 THR C N 1
ATOM 3971 C CA . THR C 1 43 ? 36.700 10.850 43.535 1.00 59.21 43 THR C CA 1
ATOM 3972 C C . THR C 1 43 ? 35.506 10.399 44.372 1.00 63.89 43 THR C C 1
ATOM 3973 O O . THR C 1 43 ? 34.754 9.522 43.953 1.00 59.22 43 THR C O 1
ATOM 3977 N N . ARG C 1 44 ? 35.343 10.995 45.551 1.00 62.02 44 ARG C N 1
ATOM 3978 C CA . ARG C 1 44 ? 34.275 10.617 46.472 1.00 62.11 44 ARG C CA 1
ATOM 3979 C C . ARG C 1 44 ? 34.402 9.176 46.975 1.00 61.13 44 ARG C C 1
ATOM 3980 O O . ARG C 1 44 ? 33.412 8.560 47.367 1.00 60.19 44 ARG C O 1
ATOM 3984 N N . GLU C 1 45 ? 35.616 8.636 46.958 1.00 60.70 45 GLU C N 1
ATOM 3985 C CA . GLU C 1 45 ? 35.828 7.256 47.384 1.00 54.25 45 GLU C CA 1
ATOM 3986 C C . GLU C 1 45 ? 36.249 7.106 48.849 1.00 59.53 45 GLU C C 1
ATOM 3987 O O . GLU C 1 45 ? 36.530 5.998 49.306 1.00 59.50 45 GLU C O 1
ATOM 3993 N N . THR C 1 46 ? 36.295 8.217 49.579 1.00 58.70 46 THR C N 1
ATOM 3994 C CA . THR C 1 46 ? 36.690 8.184 50.985 1.00 58.40 46 THR C CA 1
ATOM 3995 C C . THR C 1 46 ? 35.884 7.134 51.746 1.00 61.97 46 THR C C 1
ATOM 3996 O O . THR C 1 46 ? 36.450 6.269 52.409 1.00 62.75 46 THR C O 1
ATOM 4000 N N . ALA C 1 47 ? 34.561 7.206 51.633 1.00 64.20 47 ALA C N 1
ATOM 4001 C CA . ALA C 1 47 ? 33.683 6.253 52.303 1.00 64.79 47 ALA C CA 1
ATOM 4002 C C . ALA C 1 47 ? 33.959 4.834 51.823 1.00 66.75 47 ALA C C 1
ATOM 4003 O O . ALA C 1 47 ? 34.257 3.941 52.619 1.00 66.41 47 ALA C O 1
ATOM 4005 N N . LEU C 1 48 ? 33.866 4.634 50.514 1.00 69.01 48 LEU C N 1
ATOM 4006 C CA . LEU C 1 48 ? 34.045 3.311 49.925 1.00 69.67 48 LEU C CA 1
ATOM 4007 C C . LEU C 1 48 ? 35.394 2.683 50.278 1.00 66.32 48 LEU C C 1
ATOM 4008 O O . LEU C 1 48 ? 35.516 1.464 50.342 1.00 65.83 48 LEU C O 1
ATOM 4010 N N . LEU C 1 49 ? 36.407 3.515 50.503 1.00 63.42 49 LEU C N 1
ATOM 4011 C CA . LEU C 1 49 ? 37.729 3.009 50.853 1.00 61.00 49 LEU C CA 1
ATOM 4012 C C . LEU C 1 49 ? 37.711 2.426 52.260 1.00 61.62 49 LEU C C 1
ATOM 4013 O O . LEU C 1 49 ? 38.096 1.279 52.471 1.00 64.04 49 LEU C O 1
ATOM 4018 N N . LEU C 1 50 ? 37.254 3.225 53.217 1.00 59.81 50 LEU C N 1
ATOM 4019 C CA . LEU C 1 50 ? 37.247 2.824 54.618 1.00 57.26 50 LEU C CA 1
ATOM 4020 C C . LEU C 1 50 ? 36.466 1.528 54.834 1.00 58.09 50 LEU C C 1
ATOM 4021 O O . LEU C 1 50 ? 36.905 0.650 55.573 1.00 58.08 50 LEU C O 1
ATOM 4026 N N . ASP C 1 51 ? 35.315 1.413 54.177 1.00 59.03 51 ASP C N 1
ATOM 4027 C CA . ASP C 1 51 ? 34.458 0.237 54.316 1.00 61.91 51 ASP C CA 1
ATOM 4028 C C . ASP C 1 51 ? 35.167 -1.068 53.953 1.00 63.88 51 ASP C C 1
ATOM 4029 O O . ASP C 1 51 ? 35.156 -2.027 54.727 1.00 64.66 51 ASP C O 1
ATOM 4034 N N . VAL C 1 52 ? 35.783 -1.096 52.775 1.00 64.80 52 VAL C N 1
ATOM 4035 C CA . VAL C 1 52 ? 36.373 -2.326 52.253 1.00 66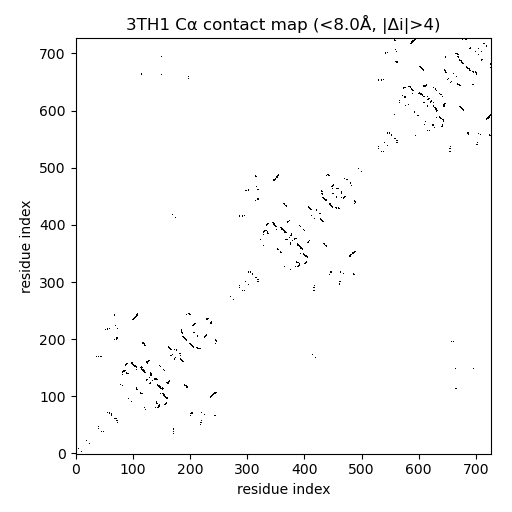.20 52 VAL C CA 1
ATOM 4036 C C . VAL C 1 52 ? 37.464 -2.895 53.160 1.00 67.67 52 VAL C C 1
ATOM 4037 O O . VAL C 1 52 ? 37.615 -4.112 53.275 1.00 69.31 52 VAL C O 1
ATOM 4041 N N . PHE C 1 53 ? 38.219 -2.012 53.804 1.00 67.44 53 PHE C N 1
ATOM 4042 C CA . PHE C 1 53 ? 39.257 -2.441 54.731 1.00 67.82 53 PHE C CA 1
ATOM 4043 C C . PHE C 1 53 ? 38.703 -2.606 56.143 1.00 68.42 53 PHE C C 1
ATOM 4044 O O . PHE C 1 53 ? 38.687 -3.706 56.695 1.00 71.98 53 PHE C O 1
ATOM 4052 N N . LEU C 1 54 ? 38.263 -1.494 56.722 1.00 64.31 54 LEU C N 1
ATOM 4053 C CA . LEU C 1 54 ? 37.870 -1.448 58.131 1.00 62.13 54 LEU C CA 1
ATOM 4054 C C . LEU C 1 54 ? 36.486 -2.005 58.473 1.00 61.07 54 LEU C C 1
ATOM 4055 O O . LEU C 1 54 ? 36.350 -2.794 59.405 1.00 61.20 54 LEU C O 1
ATOM 4060 N N . ASN C 1 55 ? 35.466 -1.598 57.724 1.00 53.34 55 ASN C N 1
ATOM 4061 C CA . ASN C 1 55 ? 34.097 -1.990 58.046 1.00 51.97 55 ASN C CA 1
ATOM 4062 C C . ASN C 1 55 ? 33.948 -3.494 58.216 1.00 51.64 55 ASN C C 1
ATOM 4063 O O . ASN C 1 55 ? 33.109 -3.958 58.982 1.00 54.72 55 ASN C O 1
ATOM 4068 N N . SER C 1 56 ? 34.758 -4.254 57.490 1.00 49.08 56 SER C N 1
ATOM 4069 C CA . SER C 1 56 ? 34.788 -5.700 57.652 1.00 50.44 56 SER C CA 1
ATOM 4070 C C . SER C 1 56 ? 35.090 -6.028 59.106 1.00 55.36 56 SER C C 1
ATOM 4071 O O . SER C 1 56 ? 34.506 -6.947 59.681 1.00 55.18 56 SER C O 1
ATOM 4073 N N . THR C 1 57 ? 35.999 -5.259 59.697 1.00 56.86 57 THR C N 1
ATOM 4074 C CA . THR C 1 57 ? 36.398 -5.447 61.087 1.00 59.78 57 THR C CA 1
ATOM 4075 C C . THR C 1 57 ? 35.313 -5.001 62.064 1.00 62.96 57 THR C C 1
ATOM 4076 O O . THR C 1 57 ? 34.956 -5.742 62.979 1.00 65.33 57 THR C O 1
ATOM 4080 N N . ILE C 1 58 ? 34.787 -3.795 61.860 1.00 62.82 58 ILE C N 1
ATOM 4081 C CA . ILE C 1 58 ? 33.826 -3.213 62.792 1.00 66.54 58 ILE C CA 1
ATOM 4082 C C . ILE C 1 58 ? 32.656 -4.148 63.085 1.00 69.52 58 ILE C C 1
ATOM 4083 O O . ILE C 1 58 ? 32.072 -4.100 64.166 1.00 73.35 58 ILE C O 1
ATOM 4088 N N . ILE C 1 59 ? 32.317 -4.999 62.122 1.00 68.00 59 ILE C N 1
ATOM 4089 C CA . ILE C 1 59 ? 31.226 -5.952 62.309 1.00 69.59 59 ILE C CA 1
ATOM 4090 C C . ILE C 1 59 ? 31.668 -7.167 63.122 1.00 71.91 59 ILE C C 1
ATOM 4091 O O . ILE C 1 59 ? 30.886 -7.723 63.893 1.00 75.89 59 ILE C O 1
ATOM 4096 N N . GLU C 1 60 ? 32.920 -7.578 62.948 1.00 70.24 60 GLU C N 1
ATOM 4097 C CA . GLU C 1 60 ? 33.479 -8.652 63.764 1.00 74.05 60 GLU C CA 1
ATOM 4098 C C . GLU C 1 60 ? 33.510 -8.203 65.220 1.00 80.56 60 GLU C C 1
ATOM 4099 O O . GLU C 1 60 ? 33.487 -9.021 66.140 1.00 84.27 60 GLU C O 1
ATOM 4101 N N . GLY C 1 61 ? 33.566 -6.890 65.417 1.00 81.69 61 GLY C N 1
ATOM 4102 C CA . GLY C 1 61 ? 33.561 -6.317 66.748 1.00 85.82 61 GLY C CA 1
ATOM 4103 C C . GLY C 1 61 ? 32.205 -6.441 67.416 1.00 92.07 61 GLY C C 1
ATOM 4104 O O . GLY C 1 61 ? 32.119 -6.767 68.599 1.00 96.23 61 GLY C O 1
ATOM 4105 N N . LYS C 1 62 ? 31.144 -6.184 66.656 1.00 93.08 62 LYS C N 1
ATOM 4106 C CA . LYS C 1 62 ? 29.788 -6.287 67.183 1.00 96.61 62 LYS C CA 1
ATOM 4107 C C . LYS C 1 62 ? 29.393 -7.743 67.415 1.00 96.24 62 LYS C C 1
ATOM 4108 O O . LYS C 1 62 ? 28.470 -8.026 68.174 1.00 99.78 62 LYS C O 1
ATOM 4114 N N . ALA C 1 63 ? 30.092 -8.660 66.752 1.00 92.05 63 ALA C N 1
ATOM 4115 C CA . ALA C 1 63 ? 29.797 -10.084 66.872 1.00 93.55 63 ALA C CA 1
ATOM 4116 C C . ALA C 1 63 ? 30.222 -10.634 68.228 1.00 95.97 63 ALA C C 1
ATOM 4117 O O . ALA C 1 63 ? 29.445 -11.297 68.914 1.00 100.62 63 ALA C O 1
ATOM 4119 N N . GLN C 1 64 ? 31.467 -10.364 68.603 1.00 92.70 64 GLN C N 1
ATOM 4120 C CA . GLN C 1 64 ? 32.017 -10.872 69.855 1.00 93.65 64 GLN C CA 1
ATOM 4121 C C . GLN C 1 64 ? 31.329 -10.251 71.067 1.00 95.82 64 GLN C C 1
ATOM 4122 O O . GLN C 1 64 ? 31.235 -10.869 72.125 1.00 97.78 64 GLN C O 1
ATOM 4124 N N . ARG C 1 65 ? 30.889 -9.007 70.917 1.00 95.15 65 ARG C N 1
ATOM 4125 C CA . ARG C 1 65 ? 30.141 -8.320 71.963 1.00 98.04 65 ARG C CA 1
ATOM 4126 C C . ARG C 1 65 ? 28.637 -8.638 71.964 1.00 101.96 65 ARG C C 1
ATOM 4127 O O . ARG C 1 65 ? 27.972 -8.494 72.989 1.00 105.49 65 ARG C O 1
ATOM 4135 N N . SER C 1 66 ? 28.106 -9.026 70.806 1.00 83.10 66 SER C N 1
ATOM 4136 C CA . SER C 1 66 ? 26.698 -9.420 70.668 1.00 83.67 66 SER C CA 1
ATOM 4137 C C . SER C 1 66 ? 26.379 -10.867 71.064 1.00 86.06 66 SER C C 1
ATOM 4138 O O . SER C 1 66 ? 27.261 -11.727 71.090 1.00 84.31 66 SER C O 1
ATOM 4140 N N . ARG C 1 67 ? 25.114 -11.112 71.396 1.00 90.92 67 ARG C N 1
ATOM 4141 C CA . ARG C 1 67 ? 24.610 -12.469 71.611 1.00 93.96 67 ARG C CA 1
ATOM 4142 C C . ARG C 1 67 ? 23.915 -13.054 70.374 1.00 95.85 67 ARG C C 1
ATOM 4143 O O . ARG C 1 67 ? 23.327 -14.133 70.439 1.00 96.91 67 ARG C O 1
ATOM 4145 N N . THR C 1 68 ? 23.958 -12.328 69.260 1.00 96.42 68 THR C N 1
ATOM 4146 C CA . THR C 1 68 ? 23.263 -12.740 68.039 1.00 96.02 68 THR C CA 1
ATOM 4147 C C . THR C 1 68 ? 23.975 -13.859 67.277 1.00 92.01 68 THR C C 1
ATOM 4148 O O . THR C 1 68 ? 25.014 -14.357 67.711 1.00 90.80 68 THR C O 1
ATOM 4152 N N . SER C 1 69 ? 23.407 -14.245 66.136 1.00 90.23 69 SER C N 1
ATOM 4153 C CA . SER C 1 69 ? 24.041 -15.222 65.257 1.00 87.05 69 SER C CA 1
ATOM 4154 C C . SER C 1 69 ? 25.176 -14.545 64.502 1.00 87.16 69 SER C C 1
ATOM 4155 O O . SER C 1 69 ? 25.435 -13.361 64.709 1.00 90.33 69 SER C O 1
ATOM 4157 N N . ALA C 1 70 ? 25.841 -15.277 63.613 1.00 82.25 70 ALA C N 1
ATOM 4158 C CA . ALA C 1 70 ? 26.964 -14.707 62.874 1.00 75.62 70 ALA C CA 1
ATOM 4159 C C . ALA C 1 70 ? 26.505 -13.564 61.961 1.00 72.26 70 ALA C C 1
ATOM 4160 O O . ALA C 1 70 ? 25.764 -13.785 61.002 1.00 71.05 70 ALA C O 1
ATOM 4162 N N . PRO C 1 71 ? 26.940 -12.335 62.275 1.00 72.50 71 PRO C N 1
ATOM 4163 C CA . PRO C 1 71 ? 26.718 -11.087 61.534 1.00 73.85 71 PRO C CA 1
ATOM 4164 C C . PRO C 1 71 ? 27.682 -10.920 60.361 1.00 73.48 71 PRO C C 1
ATOM 4165 O O . PRO C 1 71 ? 28.736 -11.557 60.339 1.00 72.86 71 PRO C O 1
ATOM 4169 N N . ALA C 1 72 ? 27.329 -10.070 59.401 1.00 73.74 72 ALA C N 1
ATOM 4170 C CA . ALA C 1 72 ? 28.226 -9.760 58.291 1.00 71.90 72 ALA C CA 1
ATOM 4171 C C . ALA C 1 72 ? 28.048 -8.328 57.797 1.00 71.38 72 ALA C C 1
ATOM 4172 O O . ALA C 1 72 ? 27.028 -7.691 58.065 1.00 72.39 72 ALA C O 1
ATOM 4174 N N . ILE C 1 73 ? 29.052 -7.823 57.084 1.00 69.83 73 ILE C N 1
ATOM 4175 C CA . ILE C 1 73 ? 28.985 -6.486 56.494 1.00 70.10 73 ILE C CA 1
ATOM 4176 C C . ILE C 1 73 ? 27.734 -6.360 55.629 1.00 72.92 73 ILE C C 1
ATOM 4177 O O . ILE C 1 73 ? 27.421 -7.259 54.849 1.00 72.05 73 ILE C O 1
ATOM 4181 N N . GLN C 1 74 ? 27.011 -5.253 55.767 1.00 77.55 74 GLN C N 1
ATOM 4182 C CA . GLN C 1 74 ? 25.769 -5.093 55.015 1.00 81.69 74 GLN C CA 1
ATOM 4183 C C . GLN C 1 74 ? 25.987 -5.020 53.507 1.00 81.80 74 GLN C C 1
ATOM 4184 O O . GLN C 1 74 ? 25.396 -5.788 52.754 1.00 80.04 74 GLN C O 1
ATOM 4190 N N . GLY C 1 75 ? 26.835 -4.095 53.071 1.00 84.79 75 GLY C N 1
ATOM 4191 C CA . GLY C 1 75 ? 26.996 -3.836 51.654 1.00 87.84 75 GLY C CA 1
ATOM 4192 C C . GLY C 1 75 ? 26.111 -2.679 51.231 1.00 92.60 75 GLY C C 1
ATOM 4193 O O . GLY C 1 75 ? 25.046 -2.467 51.808 1.00 94.76 75 GLY C O 1
ATOM 4194 N N . PRO C 1 76 ? 26.545 -1.923 50.215 1.00 94.80 76 PRO C N 1
ATOM 4195 C CA . PRO C 1 76 ? 25.892 -0.671 49.814 1.00 97.90 76 PRO C CA 1
ATOM 4196 C C . PRO C 1 76 ? 24.462 -0.825 49.292 1.00 99.61 76 PRO C C 1
ATOM 4197 O O . PRO C 1 76 ? 23.590 -0.047 49.674 1.00 101.62 76 PRO C O 1
ATOM 4201 N N . TYR C 1 77 ? 24.229 -1.813 48.435 1.00 98.69 77 TYR C N 1
ATOM 4202 C CA . TYR C 1 77 ? 22.958 -1.922 47.724 1.00 99.37 77 TYR C CA 1
ATOM 4203 C C . TYR C 1 77 ? 21.836 -2.431 48.622 1.00 100.54 77 TYR C C 1
ATOM 4204 O O . TYR C 1 77 ? 22.020 -3.385 49.375 1.00 99.07 77 TYR C O 1
ATOM 4213 N N . PHE C 1 78 ? 20.670 -1.798 48.531 1.00 103.09 78 PHE C N 1
ATOM 4214 C CA . PHE C 1 78 ? 19.554 -2.131 49.408 1.00 103.33 78 PHE C CA 1
ATOM 4215 C C . PHE C 1 78 ? 18.250 -1.537 48.881 1.00 105.54 78 PHE C C 1
ATOM 4216 O O . PHE C 1 78 ? 17.971 -0.353 49.073 1.00 106.69 78 PHE C O 1
ATOM 4224 N N . GLU C 1 80 ? 14.339 1.035 51.719 1.00 97.04 80 GLU C N 1
ATOM 4225 C CA . GLU C 1 80 ? 14.554 -0.323 52.200 1.00 97.74 80 GLU C CA 1
ATOM 4226 C C . GLU C 1 80 ? 13.265 -1.140 52.146 1.00 99.83 80 GLU C C 1
ATOM 4227 O O . GLU C 1 80 ? 13.280 -2.352 52.358 1.00 101.68 80 GLU C O 1
ATOM 4233 N N . GLY C 1 81 ? 12.151 -0.470 51.872 1.00 99.47 81 GLY C N 1
ATOM 4234 C CA . GLY C 1 81 ? 10.881 -1.153 51.708 1.00 99.19 81 GLY C CA 1
ATOM 4235 C C . GLY C 1 81 ? 10.943 -2.133 50.551 1.00 99.92 81 GLY C C 1
ATOM 4236 O O . GLY C 1 81 ? 11.351 -1.775 49.445 1.00 99.36 81 GLY C O 1
ATOM 4237 N N . ALA C 1 82 ? 10.554 -3.378 50.809 1.00 101.17 82 ALA C N 1
ATOM 4238 C CA . ALA C 1 82 ? 10.576 -4.412 49.781 1.00 101.91 82 ALA C CA 1
ATOM 4239 C C . ALA C 1 82 ? 9.426 -5.406 49.951 1.00 101.98 82 ALA C C 1
ATOM 4240 O O . ALA C 1 82 ? 8.946 -5.620 51.064 1.00 102.14 82 ALA C O 1
ATOM 4242 N N . PRO C 1 83 ? 8.982 -6.013 48.835 1.00 101.00 83 PRO C N 1
ATOM 4243 C CA . PRO C 1 83 ? 7.877 -6.983 48.792 1.00 100.18 83 PRO C CA 1
ATOM 4244 C C . PRO C 1 83 ? 8.199 -8.325 49.447 1.00 99.07 83 PRO C C 1
ATOM 4245 O O . PRO C 1 83 ? 9.360 -8.624 49.718 1.00 99.14 83 PRO C O 1
ATOM 4249 N N . VAL C 1 84 ? 7.163 -9.118 49.704 1.00 97.90 84 VAL C N 1
ATOM 4250 C CA . VAL C 1 84 ? 7.333 -10.441 50.295 1.00 96.25 84 VAL C CA 1
ATOM 4251 C C . VAL C 1 84 ? 6.075 -11.289 50.129 1.00 94.67 84 VAL C C 1
ATOM 4252 O O . VAL C 1 84 ? 6.153 -12.484 49.838 1.00 93.46 84 VAL C O 1
ATOM 4253 N N . VAL C 1 88 ? 7.915 -17.113 47.356 1.00 112.78 88 VAL C N 1
ATOM 4254 C CA . VAL C 1 88 ? 9.159 -16.923 46.621 1.00 113.41 88 VAL C CA 1
ATOM 4255 C C . VAL C 1 88 ? 9.323 -15.482 46.151 1.00 116.25 88 VAL C C 1
ATOM 4256 O O . VAL C 1 88 ? 8.392 -14.680 46.230 1.00 117.34 88 VAL C O 1
ATOM 4258 N N . LEU C 1 89 ? 10.517 -15.166 45.663 1.00 117.26 89 LEU C N 1
ATOM 4259 C CA . LEU C 1 89 ? 10.831 -13.831 45.170 1.00 117.54 89 LEU C CA 1
ATOM 4260 C C . LEU C 1 89 ? 11.039 -13.882 43.662 1.00 119.01 89 LEU C C 1
ATOM 4261 O O . LEU C 1 89 ? 11.416 -14.918 43.119 1.00 120.03 89 LEU C O 1
ATOM 4263 N N . LYS C 1 90 ? 10.798 -12.763 42.986 1.00 118.97 90 LYS C N 1
ATOM 4264 C CA . LYS C 1 90 ? 10.789 -12.752 41.524 1.00 119.26 90 LYS C CA 1
ATOM 4265 C C . LYS C 1 90 ? 12.172 -12.604 40.881 1.00 120.03 90 LYS C C 1
ATOM 4266 O O . LYS C 1 90 ? 12.845 -11.586 41.044 1.00 119.90 90 LYS C O 1
ATOM 4268 N N . THR C 1 91 ? 12.569 -13.626 40.128 1.00 121.29 91 THR C N 1
ATOM 4269 C CA . THR C 1 91 ? 13.818 -13.610 39.374 1.00 123.56 91 THR C CA 1
ATOM 4270 C C . THR C 1 91 ? 13.549 -14.028 37.929 1.00 127.02 91 THR C C 1
ATOM 4271 O O . THR C 1 91 ? 12.592 -14.752 37.653 1.00 127.17 91 THR C O 1
ATOM 4273 N N . TYR C 1 92 ? 14.405 -13.583 37.015 1.00 130.16 92 TYR C N 1
ATOM 4274 C CA . TYR C 1 92 ? 14.149 -13.725 35.581 1.00 133.76 92 TYR C CA 1
ATOM 4275 C C . TYR C 1 92 ? 13.935 -15.164 35.104 1.00 135.79 92 TYR C C 1
ATOM 4276 O O . TYR C 1 92 ? 14.485 -16.110 35.664 1.00 135.18 92 TYR C O 1
ATOM 4285 N N . ASP C 1 93 ? 13.116 -15.305 34.063 1.00 115.86 93 ASP C N 1
ATOM 4286 C CA . ASP C 1 93 ? 12.733 -16.606 33.516 1.00 114.78 93 ASP C CA 1
ATOM 4287 C C . ASP C 1 93 ? 13.891 -17.354 32.864 1.00 114.30 93 ASP C C 1
ATOM 4288 O O . ASP C 1 93 ? 13.756 -18.524 32.503 1.00 113.77 93 ASP C O 1
ATOM 4290 N N . THR C 1 94 ? 15.029 -16.681 32.732 1.00 115.18 94 THR C N 1
ATOM 4291 C CA . THR C 1 94 ? 16.155 -17.215 31.972 1.00 115.82 94 THR C CA 1
ATOM 4292 C C . THR C 1 94 ? 16.576 -18.604 32.441 1.00 117.89 94 THR C C 1
ATOM 4293 O O . THR C 1 94 ? 16.471 -18.937 33.620 1.00 118.19 94 THR C O 1
ATOM 4295 N N . ASP C 1 95 ? 17.051 -19.413 31.501 1.00 119.11 95 ASP C N 1
ATOM 4296 C CA . ASP C 1 95 ? 17.444 -20.784 31.800 1.00 119.35 95 ASP C CA 1
ATOM 4297 C C . ASP C 1 95 ? 18.873 -20.859 32.336 1.00 118.80 95 ASP C C 1
ATOM 4298 O O . ASP C 1 95 ? 19.404 -21.946 32.562 1.00 118.17 95 ASP C O 1
ATOM 4303 N N . ASP C 1 96 ? 19.496 -19.699 32.518 1.00 118.98 96 ASP C N 1
ATOM 4304 C CA . ASP C 1 96 ? 20.858 -19.639 33.048 1.00 118.11 96 ASP C CA 1
ATOM 4305 C C . ASP C 1 96 ? 20.923 -19.399 34.564 1.00 118.42 96 ASP C C 1
ATOM 4306 O O . ASP C 1 96 ? 22.004 -19.413 35.154 1.00 117.95 96 ASP C O 1
ATOM 4311 N N . HIS C 1 97 ? 19.768 -19.199 35.196 1.00 118.60 97 HIS C N 1
ATOM 4312 C CA . HIS C 1 97 ? 19.709 -19.007 36.644 1.00 116.38 97 HIS C CA 1
ATOM 4313 C C . HIS C 1 97 ? 19.728 -20.347 37.368 1.00 112.72 97 HIS C C 1
ATOM 4314 O O . HIS C 1 97 ? 18.864 -21.190 37.134 1.00 112.18 97 HIS C O 1
ATOM 4321 N N . LYS C 1 98 ? 20.699 -20.540 38.255 1.00 109.94 98 LYS C N 1
ATOM 4322 C CA . LYS C 1 98 ? 20.737 -21.739 39.091 1.00 107.86 98 LYS C CA 1
ATOM 4323 C C . LYS C 1 98 ? 19.892 -21.557 40.356 1.00 108.70 98 LYS C C 1
ATOM 4324 O O . LYS C 1 98 ? 19.848 -20.466 40.927 1.00 110.02 98 LYS C O 1
ATOM 4326 N N . PRO C 1 99 ? 19.219 -22.638 40.790 1.00 106.93 99 PRO C N 1
ATOM 4327 C CA . PRO C 1 99 ? 18.244 -22.660 41.890 1.00 106.48 99 PRO C CA 1
ATOM 4328 C C . PRO C 1 99 ? 18.835 -22.586 43.300 1.00 104.72 99 PRO C C 1
ATOM 4329 O O . PRO C 1 99 ? 19.876 -23.183 43.574 1.00 104.02 99 PRO C O 1
ATOM 4333 N N . LEU C 1 100 ? 18.150 -21.868 44.188 1.00 103.94 100 LEU C N 1
ATOM 4334 C CA . LEU C 1 100 ? 18.532 -21.802 45.597 1.00 102.49 100 LEU C CA 1
ATOM 4335 C C . LEU C 1 100 ? 17.312 -21.799 46.517 1.00 103.50 100 LEU C C 1
ATOM 4336 O O . LEU C 1 100 ? 16.381 -21.016 46.325 1.00 105.88 100 LEU C O 1
ATOM 4338 N N . ILE C 1 101 ? 17.331 -22.669 47.523 1.00 101.53 101 ILE C N 1
ATOM 4339 C CA . ILE C 1 101 ? 16.260 -22.729 48.515 1.00 100.24 101 ILE C CA 1
ATOM 4340 C C . ILE C 1 101 ? 16.825 -22.646 49.929 1.00 99.35 101 ILE C C 1
ATOM 4341 O O . ILE C 1 101 ? 17.550 -23.538 50.373 1.00 99.29 101 ILE C O 1
ATOM 4343 N N . ILE C 1 102 ? 16.483 -21.572 50.634 1.00 98.32 102 ILE C N 1
ATOM 4344 C CA . ILE C 1 102 ? 16.972 -21.356 51.992 1.00 97.20 102 ILE C CA 1
ATOM 4345 C C . ILE C 1 102 ? 15.832 -21.402 53.007 1.00 100.06 102 ILE C C 1
ATOM 4346 O O . ILE C 1 102 ? 14.736 -20.909 52.745 1.00 102.36 102 ILE C O 1
ATOM 4348 N N . ARG C 1 103 ? 16.097 -21.993 54.168 1.00 121.32 103 ARG C N 1
ATOM 4349 C CA . ARG C 1 103 ? 15.063 -22.180 55.182 1.00 121.38 103 ARG C CA 1
ATOM 4350 C C . ARG C 1 103 ? 15.488 -21.676 56.560 1.00 120.52 103 ARG C C 1
ATOM 4351 O O . ARG C 1 103 ? 16.438 -22.184 57.150 1.00 121.45 103 ARG C O 1
ATOM 4353 N N . GLY C 1 104 ? 14.770 -20.679 57.068 1.00 118.05 104 GLY C N 1
ATOM 4354 C CA . GLY C 1 104 ? 15.098 -20.073 58.345 1.00 115.01 104 GLY C CA 1
ATOM 4355 C C . GLY C 1 104 ? 14.507 -20.717 59.587 1.00 114.19 104 GLY C C 1
ATOM 4356 O O . GLY C 1 104 ? 13.389 -21.235 59.578 1.00 114.80 104 GLY C O 1
ATOM 4357 N N . THR C 1 105 ? 15.278 -20.673 60.668 1.00 112.07 105 THR C N 1
ATOM 4358 C CA . THR C 1 105 ? 14.784 -20.984 62.001 1.00 109.86 105 THR C CA 1
ATOM 4359 C C . THR C 1 105 ? 15.179 -19.813 62.890 1.00 107.77 105 THR C C 1
ATOM 4360 O O . THR C 1 105 ? 16.364 -19.579 63.116 1.00 107.77 105 THR C O 1
ATOM 4364 N N . VAL C 1 106 ? 14.194 -19.073 63.388 1.00 105.72 106 VAL C N 1
ATOM 4365 C CA . VAL C 1 106 ? 14.477 -17.823 64.089 1.00 102.61 106 VAL C CA 1
ATOM 4366 C C . VAL C 1 106 ? 14.273 -17.915 65.600 1.00 101.26 106 VAL C C 1
ATOM 4367 O O . VAL C 1 106 ? 13.144 -18.004 66.080 1.00 102.81 106 VAL C O 1
ATOM 4371 N N . ARG C 1 107 ? 15.380 -17.872 66.338 1.00 98.77 107 ARG C N 1
ATOM 4372 C CA . ARG C 1 107 ? 15.364 -17.920 67.798 1.00 96.29 107 ARG C CA 1
ATOM 4373 C C . ARG C 1 107 ? 15.860 -16.586 68.355 1.00 95.09 107 ARG C C 1
ATOM 4374 O O . ARG C 1 107 ? 16.063 -15.629 67.605 1.00 94.70 107 ARG C O 1
ATOM 4376 N N . SER C 1 108 ? 16.036 -16.511 69.670 1.00 111.29 108 SER C N 1
ATOM 4377 C CA . SER C 1 108 ? 16.466 -15.264 70.291 1.00 112.26 108 SER C CA 1
ATOM 4378 C C . SER C 1 108 ? 17.653 -15.447 71.234 1.00 112.90 108 SER C C 1
ATOM 4379 O O . SER C 1 108 ? 17.994 -16.567 71.613 1.00 112.82 108 SER C O 1
ATOM 4382 N N . ASP C 1 109 ? 18.286 -14.336 71.597 1.00 113.95 109 ASP C N 1
ATOM 4383 C CA . ASP C 1 109 ? 19.347 -14.355 72.593 1.00 114.96 109 ASP C CA 1
ATOM 4384 C C . ASP C 1 109 ? 18.808 -15.002 73.859 1.00 116.31 109 ASP C C 1
ATOM 4385 O O . ASP C 1 109 ? 19.540 -15.656 74.600 1.00 117.83 109 ASP C O 1
ATOM 4387 N N . THR C 1 110 ? 17.514 -14.811 74.093 1.00 115.96 110 THR C N 1
ATOM 4388 C CA . THR C 1 110 ? 16.821 -15.475 75.187 1.00 114.75 110 THR C CA 1
ATOM 4389 C C . THR C 1 110 ? 16.628 -16.949 74.848 1.00 113.38 110 THR C C 1
ATOM 4390 O O . THR C 1 110 ? 16.533 -17.791 75.739 1.00 115.58 110 THR C O 1
ATOM 4392 N N . GLY C 1 111 ? 16.574 -17.254 73.553 1.00 110.07 111 GLY C N 1
ATOM 4393 C CA . GLY C 1 111 ? 16.567 -18.633 73.089 1.00 108.94 111 GLY C CA 1
ATOM 4394 C C . GLY C 1 111 ? 15.268 -19.181 72.522 1.00 108.53 111 GLY C C 1
ATOM 4395 O O . GLY C 1 111 ? 15.269 -20.234 71.882 1.00 108.63 111 GLY C O 1
ATOM 4396 N N . GLU C 1 112 ? 14.160 -18.481 72.745 1.00 108.49 112 GLU C N 1
ATOM 4397 C CA . GLU C 1 112 ? 12.861 -18.959 72.277 1.00 109.69 112 GLU C CA 1
ATOM 4398 C C . GLU C 1 112 ? 12.660 -18.685 70.790 1.00 110.76 112 GLU C C 1
ATOM 4399 O O . GLU C 1 112 ? 12.967 -17.599 70.304 1.00 111.88 112 GLU C O 1
ATOM 4401 N N . LEU C 1 113 ? 12.136 -19.677 70.075 1.00 110.28 113 LEU C N 1
ATOM 4402 C CA . LEU C 1 113 ? 11.884 -19.544 68.643 1.00 109.10 113 LEU C CA 1
ATOM 4403 C C . LEU C 1 113 ? 10.899 -18.412 68.369 1.00 109.62 113 LEU C C 1
ATOM 4404 O O . LEU C 1 113 ? 9.825 -18.357 68.965 1.00 110.11 113 LEU C O 1
ATOM 4406 N N . LEU C 1 114 ? 11.265 -17.521 67.453 1.00 110.03 114 LEU C N 1
ATOM 4407 C CA . LEU C 1 114 ? 10.501 -16.298 67.225 1.00 110.18 114 LEU C CA 1
ATOM 4408 C C . LEU C 1 114 ? 9.443 -16.440 66.134 1.00 111.13 114 LEU C C 1
ATOM 4409 O O . LEU C 1 114 ? 9.660 -17.105 65.120 1.00 111.57 114 LEU C O 1
ATOM 4411 N N . ALA C 1 115 ? 8.299 -15.800 66.354 1.00 112.09 115 ALA C N 1
ATOM 4412 C CA . ALA C 1 115 ? 7.185 -15.855 65.416 1.00 113.52 115 ALA C CA 1
ATOM 4413 C C . ALA C 1 115 ? 6.881 -14.482 64.819 1.00 114.76 115 ALA C C 1
ATOM 4414 O O . ALA C 1 115 ? 6.959 -13.462 65.505 1.00 113.85 115 ALA C O 1
ATOM 4416 N N . GLY C 1 116 ? 6.523 -14.465 63.540 1.00 117.68 116 GLY C N 1
ATOM 4417 C CA . GLY C 1 116 ? 6.192 -13.228 62.855 1.00 120.47 116 GLY C CA 1
ATOM 4418 C C . GLY C 1 116 ? 7.419 -12.411 62.501 1.00 122.29 116 GLY C C 1
ATOM 4419 O O . GLY C 1 116 ? 7.316 -11.232 62.157 1.00 123.13 116 GLY C O 1
ATOM 4420 N N . ALA C 1 117 ? 8.588 -13.037 62.584 1.00 122.92 117 ALA C N 1
ATOM 4421 C CA . ALA C 1 117 ? 9.839 -12.358 62.269 1.00 124.31 117 ALA C CA 1
ATOM 4422 C C . ALA C 1 117 ? 9.923 -12.022 60.786 1.00 126.84 117 ALA C C 1
ATOM 4423 O O . ALA C 1 117 ? 9.759 -12.891 59.930 1.00 128.99 117 ALA C O 1
ATOM 4425 N N . VAL C 1 118 ? 10.183 -10.753 60.488 1.00 129.99 118 VAL C N 1
ATOM 4426 C CA . VAL C 1 118 ? 10.300 -10.299 59.107 1.00 129.70 118 VAL C CA 1
ATOM 4427 C C . VAL C 1 118 ? 11.763 -10.212 58.686 1.00 129.05 118 VAL C C 1
ATOM 4428 O O . VAL C 1 118 ? 12.543 -9.463 59.272 1.00 129.92 118 VAL C O 1
ATOM 4430 N N . ILE C 1 119 ? 12.130 -10.989 57.672 1.00 128.07 119 ILE C N 1
ATOM 4431 C CA . ILE C 1 119 ? 13.503 -10.994 57.179 1.00 126.92 119 ILE C CA 1
ATOM 4432 C C . ILE C 1 119 ? 13.569 -10.448 55.753 1.00 126.59 119 ILE C C 1
ATOM 4433 O O . ILE C 1 119 ? 12.985 -11.011 54.826 1.00 126.92 119 ILE C O 1
ATOM 4437 N N . ASP C 1 120 ? 14.259 -9.325 55.587 1.00 125.12 120 ASP C N 1
ATOM 4438 C CA . ASP C 1 120 ? 14.418 -8.726 54.267 1.00 123.23 120 ASP C CA 1
ATOM 4439 C C . ASP C 1 120 ? 15.623 -9.340 53.567 1.00 120.00 120 ASP C C 1
ATOM 4440 O O . ASP C 1 120 ? 16.750 -9.246 54.051 1.00 119.67 120 ASP C O 1
ATOM 4445 N N . VAL C 1 121 ? 15.374 -9.975 52.427 1.00 117.50 121 VAL C N 1
ATOM 4446 C CA . VAL C 1 121 ? 16.430 -10.639 51.673 1.00 114.31 121 VAL C CA 1
ATOM 4447 C C . VAL C 1 121 ? 16.691 -9.942 50.342 1.00 114.55 121 VAL C C 1
ATOM 4448 O O . VAL C 1 121 ? 15.755 -9.579 49.629 1.00 116.36 121 VAL C O 1
ATOM 4450 N N . TRP C 1 122 ? 17.965 -9.733 50.023 1.00 112.71 122 TRP C N 1
ATOM 4451 C CA . TRP C 1 122 ? 18.340 -9.198 48.719 1.00 111.51 122 TRP C CA 1
ATOM 4452 C C . TRP C 1 122 ? 19.665 -9.778 48.216 1.00 109.55 122 TRP C C 1
ATOM 4453 O O . TRP C 1 122 ? 20.629 -9.886 48.972 1.00 109.35 122 TRP C O 1
ATOM 4464 N N . HIS C 1 123 ? 19.701 -10.166 46.944 1.00 106.52 123 HIS C N 1
ATOM 4465 C CA . HIS C 1 123 ? 20.927 -10.689 46.338 1.00 105.92 123 HIS C CA 1
ATOM 4466 C C . HIS C 1 123 ? 21.064 -10.333 44.858 1.00 107.61 123 HIS C C 1
ATOM 4467 O O . HIS C 1 123 ? 20.117 -9.862 44.228 1.00 107.99 123 HIS C O 1
ATOM 4474 N N . SER C 1 124 ? 22.262 -10.542 44.320 1.00 108.72 124 SER C N 1
ATOM 4475 C CA . SER C 1 124 ? 22.575 -10.177 42.939 1.00 110.17 124 SER C CA 1
ATOM 4476 C C . SER C 1 124 ? 21.980 -11.121 41.896 1.00 111.42 124 SER C C 1
ATOM 4477 O O . SER C 1 124 ? 21.672 -12.278 42.184 1.00 110.91 124 SER C O 1
ATOM 4480 N N . THR C 1 125 ? 21.823 -10.609 40.679 1.00 113.13 125 THR C N 1
ATOM 4481 C CA . THR C 1 125 ? 21.476 -11.439 39.536 1.00 113.46 125 THR C CA 1
ATOM 4482 C C . THR C 1 125 ? 22.694 -12.279 39.186 1.00 113.52 125 THR C C 1
ATOM 4483 O O . THR C 1 125 ? 23.803 -11.969 39.619 1.00 114.36 125 THR C O 1
ATOM 4487 N N . PRO C 1 126 ? 22.499 -13.352 38.407 1.00 112.24 126 PRO C N 1
ATOM 4488 C CA . PRO C 1 126 ? 23.655 -14.103 37.911 1.00 112.26 126 PRO C CA 1
ATOM 4489 C C . PRO C 1 126 ? 24.621 -13.185 37.169 1.00 113.40 126 PRO C C 1
ATOM 4490 O O . PRO C 1 126 ? 25.808 -13.488 37.060 1.00 113.55 126 PRO C O 1
ATOM 4494 N N . ASP C 1 127 ? 24.106 -12.065 36.674 1.00 113.89 127 ASP C N 1
ATOM 4495 C CA . ASP C 1 127 ? 24.907 -11.103 35.929 1.00 114.62 127 ASP C CA 1
ATOM 4496 C C . ASP C 1 127 ? 25.878 -10.344 36.828 1.00 115.57 127 ASP C C 1
ATOM 4497 O O . ASP C 1 127 ? 26.903 -9.848 36.364 1.00 117.14 127 ASP C O 1
ATOM 4502 N N . GLY C 1 128 ? 25.544 -10.251 38.111 1.00 86.94 128 GLY C N 1
ATOM 4503 C CA . GLY C 1 128 ? 26.328 -9.474 39.053 1.00 84.32 128 GLY C CA 1
ATOM 4504 C C . GLY C 1 128 ? 25.634 -8.174 39.417 1.00 82.79 128 GLY C C 1
ATOM 4505 O O . GLY C 1 128 ? 26.049 -7.482 40.344 1.00 82.37 128 GLY C O 1
ATOM 4506 N N . LEU C 1 129 ? 24.582 -7.842 38.673 1.00 82.85 129 LEU C N 1
ATOM 4507 C CA . LEU C 1 129 ? 23.783 -6.643 38.926 1.00 82.58 129 LEU C CA 1
ATOM 4508 C C . LEU C 1 129 ? 22.824 -6.827 40.103 1.00 82.35 129 LEU C C 1
ATOM 4509 O O . LEU C 1 129 ? 22.474 -7.955 40.454 1.00 77.14 129 LEU C O 1
ATOM 4511 N N . TYR C 1 130 ? 22.402 -5.715 40.702 1.00 82.64 130 TYR C N 1
ATOM 4512 C CA . TYR C 1 130 ? 21.539 -5.738 41.882 1.00 82.78 130 TYR C CA 1
ATOM 4513 C C . TYR C 1 130 ? 20.182 -5.083 41.638 1.00 84.06 130 TYR C C 1
ATOM 4514 O O . TYR C 1 130 ? 20.040 -4.212 40.778 1.00 83.59 130 TYR C O 1
ATOM 4523 N N . SER C 1 131 ? 19.193 -5.499 42.423 1.00 86.02 131 SER C N 1
ATOM 4524 C CA . SER C 1 131 ? 17.836 -4.970 42.323 1.00 89.36 131 SER C CA 1
ATOM 4525 C C . SER C 1 131 ? 17.761 -3.469 42.575 1.00 91.79 131 SER C C 1
ATOM 4526 O O . SER C 1 131 ? 18.294 -2.969 43.565 1.00 91.50 131 SER C O 1
ATOM 4529 N N . GLY C 1 132 ? 17.084 -2.757 41.680 1.00 94.38 132 GLY C N 1
ATOM 4530 C CA . GLY C 1 132 ? 16.881 -1.329 41.836 1.00 96.95 132 GLY C CA 1
ATOM 4531 C C . GLY C 1 132 ? 18.071 -0.494 41.409 1.00 96.27 132 GLY C C 1
ATOM 4532 O O . GLY C 1 132 ? 17.922 0.485 40.680 1.00 99.31 132 GLY C O 1
ATOM 4533 N N . ILE C 1 133 ? 19.258 -0.880 41.866 1.00 146.26 133 ILE C N 1
ATOM 4534 C CA . ILE C 1 133 ? 20.471 -0.136 41.552 1.00 143.59 133 ILE C CA 1
ATOM 4535 C C . ILE C 1 133 ? 20.753 -0.134 40.054 1.00 141.72 133 ILE C C 1
ATOM 4536 O O . ILE C 1 133 ? 21.156 0.884 39.492 1.00 142.59 133 ILE C O 1
ATOM 4538 N N . HIS C 1 134 ? 20.544 -1.280 39.413 1.00 139.35 134 HIS C N 1
ATOM 4539 C CA . HIS C 1 134 ? 20.784 -1.412 37.989 1.00 136.70 134 HIS C CA 1
ATOM 4540 C C . HIS C 1 134 ? 19.506 -1.649 37.240 1.00 137.57 134 HIS C C 1
ATOM 4547 N N . ILE C 1 137 ? 16.540 -2.425 35.755 1.00 94.85 137 ILE C N 1
ATOM 4548 C CA . ILE C 1 137 ? 16.777 -3.400 36.811 1.00 96.96 137 ILE C CA 1
ATOM 4549 C C . ILE C 1 137 ? 15.744 -3.266 37.924 1.00 101.39 137 ILE C C 1
ATOM 4550 O O . ILE C 1 137 ? 16.064 -2.847 39.034 1.00 103.77 137 ILE C O 1
ATOM 4552 N N . PRO C 1 138 ? 14.531 -3.751 37.689 1.00 103.17 138 PRO C N 1
ATOM 4553 C CA . PRO C 1 138 ? 13.403 -3.442 38.577 1.00 106.62 138 PRO C CA 1
ATOM 4554 C C . PRO C 1 138 ? 13.662 -3.811 40.039 1.00 110.19 138 PRO C C 1
ATOM 4555 O O . PRO C 1 138 ? 14.240 -4.852 40.346 1.00 111.13 138 PRO C O 1
ATOM 4559 N N . VAL C 1 139 ? 13.230 -2.917 40.926 1.00 112.48 139 VAL C N 1
ATOM 4560 C CA . VAL C 1 139 ? 13.592 -2.914 42.344 1.00 114.47 139 VAL C CA 1
ATOM 4561 C C . VAL C 1 139 ? 13.030 -4.090 43.150 1.00 117.24 139 VAL C C 1
ATOM 4562 O O . VAL C 1 139 ? 13.672 -4.570 44.089 1.00 117.36 139 VAL C O 1
ATOM 4564 N N . ASP C 1 140 ? 11.834 -4.548 42.799 1.00 119.78 140 ASP C N 1
ATOM 4565 C CA . ASP C 1 140 ? 11.216 -5.648 43.534 1.00 122.32 140 ASP C CA 1
ATOM 4566 C C . ASP C 1 140 ? 11.820 -7.000 43.159 1.00 122.41 140 ASP C C 1
ATOM 4567 O O . ASP C 1 140 ? 11.887 -7.911 43.984 1.00 123.58 140 ASP C O 1
ATOM 4572 N N . TYR C 1 141 ? 12.260 -7.126 41.912 1.00 121.14 141 TYR C N 1
ATOM 4573 C CA . TYR C 1 141 ? 12.929 -8.340 41.461 1.00 119.65 141 TYR C CA 1
ATOM 4574 C C . TYR C 1 141 ? 14.276 -8.484 42.160 1.00 118.85 141 TYR C C 1
ATOM 4575 O O . TYR C 1 141 ? 15.014 -7.511 42.297 1.00 119.08 141 TYR C O 1
ATOM 4577 N N . TYR C 1 142 ? 14.589 -9.700 42.598 1.00 117.35 142 TYR C N 1
ATOM 4578 C CA . TYR C 1 142 ? 15.847 -9.988 43.291 1.00 115.53 142 TYR C CA 1
ATOM 4579 C C . TYR C 1 142 ? 15.958 -9.263 44.630 1.00 115.56 142 TYR C C 1
ATOM 4580 O O . TYR C 1 142 ? 17.050 -8.891 45.062 1.00 116.05 142 TYR C O 1
ATOM 4589 N N . ARG C 1 143 ? 14.814 -9.063 45.271 1.00 114.82 143 ARG C N 1
ATOM 4590 C CA . ARG C 1 143 ? 14.750 -8.507 46.614 1.00 113.78 143 ARG C CA 1
ATOM 4591 C C . ARG C 1 143 ? 13.482 -9.057 47.247 1.00 115.12 143 ARG C C 1
ATOM 4592 O O . ARG C 1 143 ? 12.622 -9.587 46.544 1.00 116.34 143 ARG C O 1
ATOM 4594 N N . GLY C 1 144 ? 13.363 -8.956 48.565 1.00 115.21 144 GLY C N 1
ATOM 4595 C CA . GLY C 1 144 ? 12.154 -9.421 49.217 1.00 115.69 144 GLY C CA 1
ATOM 4596 C C . GLY C 1 144 ? 12.239 -9.620 50.717 1.00 116.17 144 GLY C C 1
ATOM 4597 O O . GLY C 1 144 ? 13.313 -9.548 51.310 1.00 116.29 144 GLY C O 1
ATOM 4598 N N . LYS C 1 145 ? 11.086 -9.874 51.329 1.00 116.37 145 LYS C N 1
ATOM 4599 C CA . LYS C 1 145 ? 11.008 -10.085 52.771 1.00 115.97 145 LYS C CA 1
ATOM 4600 C C . LYS C 1 145 ? 10.277 -11.380 53.113 1.00 115.41 145 LYS C C 1
ATOM 4601 O O . LYS C 1 145 ? 9.235 -11.687 52.535 1.00 115.07 145 LYS C O 1
ATOM 4602 N N . LEU C 1 146 ? 10.827 -12.129 54.061 1.00 114.99 146 LEU C N 1
ATOM 4603 C CA . LEU C 1 146 ? 10.266 -13.416 54.455 1.00 113.84 146 LEU C CA 1
ATOM 4604 C C . LEU C 1 146 ? 9.731 -13.365 55.881 1.00 115.06 146 LEU C C 1
ATOM 4605 O O . LEU C 1 146 ? 10.499 -13.282 56.837 1.00 116.55 146 LEU C O 1
ATOM 4608 N N . VAL C 1 147 ? 8.410 -13.421 56.016 1.00 117.11 147 VAL C N 1
ATOM 4609 C CA . VAL C 1 147 ? 7.767 -13.336 57.323 1.00 119.87 147 VAL C CA 1
ATOM 4610 C C . VAL C 1 147 ? 7.779 -14.681 58.041 1.00 122.64 147 VAL C C 1
ATOM 4611 O O . VAL C 1 147 ? 7.262 -15.673 57.528 1.00 123.63 147 VAL C O 1
ATOM 4613 N N . THR C 1 148 ? 8.388 -14.714 59.220 1.00 124.11 148 THR C N 1
ATOM 4614 C CA . THR C 1 148 ? 8.544 -15.967 59.941 1.00 126.13 148 THR C CA 1
ATOM 4615 C C . THR C 1 148 ? 7.208 -16.565 60.359 1.00 128.37 148 THR C C 1
ATOM 4616 O O . THR C 1 148 ? 6.326 -15.869 60.861 1.00 129.51 148 THR C O 1
ATOM 4618 N N . ASP C 1 149 ? 7.063 -17.869 60.152 1.00 128.82 149 ASP C N 1
ATOM 4619 C CA . ASP C 1 149 ? 5.853 -18.578 60.545 1.00 128.57 149 ASP C CA 1
ATOM 4620 C C . ASP C 1 149 ? 5.788 -18.663 62.062 1.00 129.44 149 ASP C C 1
ATOM 4621 O O . ASP C 1 149 ? 6.815 -18.584 62.735 1.00 130.14 149 ASP C O 1
ATOM 4623 N N . SER C 1 150 ? 4.587 -18.823 62.604 1.00 129.52 150 SER C N 1
ATOM 4624 C CA . SER C 1 150 ? 4.440 -18.915 64.048 1.00 129.87 150 SER C CA 1
ATOM 4625 C C . SER C 1 150 ? 5.253 -20.124 64.461 1.00 132.70 150 SER C C 1
ATOM 4626 O O . SER C 1 150 ? 5.947 -20.107 65.477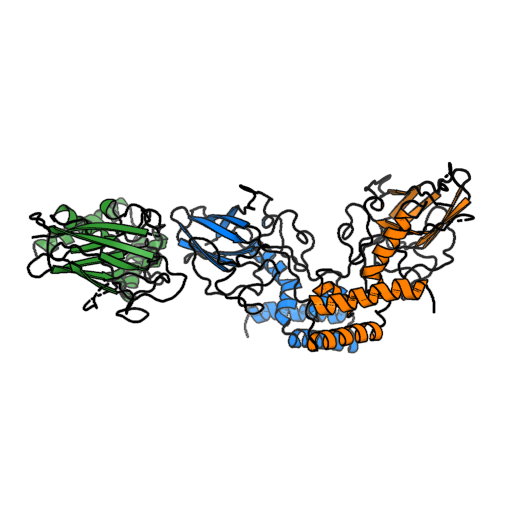 1.00 134.03 150 SER C O 1
ATOM 4629 N N . GLN C 1 151 ? 5.176 -21.171 63.650 1.00 133.58 151 GLN C N 1
ATOM 4630 C CA . GLN C 1 151 ? 6.119 -22.266 63.733 1.00 134.74 151 GLN C CA 1
ATOM 4631 C C . GLN C 1 151 ? 7.476 -21.667 63.398 1.00 134.99 151 GLN C C 1
ATOM 4632 O O . GLN C 1 151 ? 8.490 -22.007 64.004 1.00 136.20 151 GLN C O 1
ATOM 4634 N N . GLY C 1 152 ? 7.477 -20.764 62.422 1.00 134.26 152 GLY C N 1
ATOM 4635 C CA . GLY C 1 152 ? 8.682 -20.071 62.011 1.00 134.10 152 GLY C CA 1
ATOM 4636 C C . GLY C 1 152 ? 9.877 -20.940 61.660 1.00 134.40 152 GLY C C 1
ATOM 4637 O O . GLY C 1 152 ? 10.944 -20.732 62.236 1.00 134.27 152 GLY C O 1
ATOM 4638 N N . ASN C 1 153 ? 9.729 -21.946 60.796 1.00 134.51 153 ASN C N 1
ATOM 4639 C CA . ASN C 1 153 ? 8.583 -22.167 59.904 1.00 133.62 153 ASN C CA 1
ATOM 4640 C C . ASN C 1 153 ? 8.538 -21.242 58.684 1.00 131.93 153 ASN C C 1
ATOM 4641 O O . ASN C 1 153 ? 7.531 -21.179 57.980 1.00 132.73 153 ASN C O 1
ATOM 4643 N N . TYR C 1 154 ? 9.639 -20.540 58.435 1.00 129.29 154 TYR C N 1
ATOM 4644 C CA . TYR C 1 154 ? 9.818 -19.779 57.203 1.00 126.09 154 TYR C CA 1
ATOM 4645 C C . TYR C 1 154 ? 10.818 -20.364 56.206 1.00 124.53 154 TYR C C 1
ATOM 4646 O O . TYR C 1 154 ? 11.870 -20.880 56.585 1.00 124.76 154 TYR C O 1
ATOM 4648 N N . ARG C 1 155 ? 10.475 -20.254 54.926 1.00 122.72 155 ARG C N 1
ATOM 4649 C CA . ARG C 1 155 ? 11.381 -20.560 53.826 1.00 121.77 155 ARG C CA 1
ATOM 4650 C C . ARG C 1 155 ? 10.838 -20.032 52.503 1.00 120.96 155 ARG C C 1
ATOM 4651 O O . ARG C 1 155 ? 9.638 -19.801 52.362 1.00 121.19 155 ARG C O 1
ATOM 4653 N N . VAL C 1 156 ? 11.729 -19.842 51.535 1.00 119.70 156 VAL C N 1
ATOM 4654 C CA . VAL C 1 156 ? 11.340 -19.336 50.216 1.00 117.45 156 VAL C CA 1
ATOM 4655 C C . VAL C 1 156 ? 12.364 -19.716 49.142 1.00 117.10 156 VAL C C 1
ATOM 4656 O O . VAL C 1 156 ? 13.478 -20.129 49.462 1.00 117.42 156 VAL C O 1
ATOM 4658 N N . ARG C 1 157 ? 11.986 -19.584 47.871 1.00 102.52 157 ARG C N 1
ATOM 4659 C CA . ARG C 1 157 ? 12.862 -19.983 46.762 1.00 100.71 157 ARG C CA 1
ATOM 4660 C C . ARG C 1 157 ? 13.308 -18.824 45.863 1.00 99.79 157 ARG C C 1
ATOM 4661 O O . ARG C 1 157 ? 12.503 -17.981 45.470 1.00 99.92 157 ARG C O 1
ATOM 4663 N N . THR C 1 158 ? 14.596 -18.807 45.527 1.00 99.05 158 THR C N 1
ATOM 4664 C CA . THR C 1 158 ? 15.170 -17.744 44.704 1.00 99.10 158 THR C CA 1
ATOM 4665 C C . THR C 1 158 ? 16.142 -18.297 43.667 1.00 98.44 158 THR C C 1
ATOM 4666 O O . THR C 1 158 ? 16.298 -19.510 43.533 1.00 98.46 158 THR C O 1
ATOM 4668 N N . THR C 1 159 ? 16.786 -17.395 42.931 1.00 98.00 159 THR C N 1
ATOM 4669 C CA . THR C 1 159 ? 17.859 -17.765 42.013 1.00 96.12 159 THR C CA 1
ATOM 4670 C C . THR C 1 159 ? 19.174 -17.755 42.781 1.00 95.54 159 THR C C 1
ATOM 4671 O O . THR C 1 159 ? 19.176 -17.664 44.008 1.00 95.08 159 THR C O 1
ATOM 4673 N N . MET C 1 160 ? 20.295 -17.855 42.075 1.00 96.00 160 MET C N 1
ATOM 4674 C CA . MET C 1 160 ? 21.588 -17.777 42.749 1.00 97.48 160 MET C CA 1
ATOM 4675 C C . MET C 1 160 ? 22.447 -16.614 42.260 1.00 99.83 160 MET C C 1
ATOM 4676 O O . MET C 1 160 ? 22.470 -16.306 41.068 1.00 101.43 160 MET C O 1
ATOM 4681 N N . PRO C 1 161 ? 23.152 -15.960 43.196 1.00 99.82 161 PRO C N 1
ATOM 4682 C CA . PRO C 1 161 ? 24.070 -14.847 42.931 1.00 100.33 161 PRO C CA 1
ATOM 4683 C C . PRO C 1 161 ? 25.432 -15.285 42.395 1.00 98.93 161 PRO C C 1
ATOM 4684 O O . PRO C 1 161 ? 25.940 -16.341 42.770 1.00 96.25 161 PRO C O 1
ATOM 4688 N N . VAL C 1 162 ? 26.005 -14.472 41.517 1.00 82.35 162 VAL C N 1
ATOM 4689 C CA . VAL C 1 162 ? 27.378 -14.654 41.079 1.00 77.93 162 VAL C CA 1
ATOM 4690 C C . VAL C 1 162 ? 28.307 -13.854 41.980 1.00 75.89 162 VAL C C 1
ATOM 4691 O O . VAL C 1 162 ? 27.878 -12.893 42.620 1.00 76.47 162 VAL C O 1
ATOM 4693 N N . PRO C 1 163 ? 29.584 -14.250 42.045 1.00 73.14 163 PRO C N 1
ATOM 4694 C CA . PRO C 1 163 ? 30.536 -13.317 42.644 1.00 70.50 163 PRO C CA 1
ATOM 4695 C C . PRO C 1 163 ? 30.688 -12.126 41.709 1.00 69.16 163 PRO C C 1
ATOM 4696 O O . PRO C 1 163 ? 30.489 -12.262 40.503 1.00 69.61 163 PRO C O 1
ATOM 4700 N N . TYR C 1 164 ? 31.022 -10.969 42.263 1.00 67.53 164 TYR C N 1
ATOM 4701 C CA . TYR C 1 164 ? 31.152 -9.757 41.475 1.00 67.43 164 TYR C CA 1
ATOM 4702 C C . TYR C 1 164 ? 32.118 -8.845 42.203 1.00 66.49 164 TYR C C 1
ATOM 4703 O O . TYR C 1 164 ? 32.705 -9.236 43.214 1.00 65.84 164 TYR C O 1
ATOM 4712 N N . GLN C 1 165 ? 32.274 -7.622 41.714 1.00 66.87 165 GLN C N 1
ATOM 4713 C CA . GLN C 1 165 ? 33.267 -6.734 42.300 1.00 66.63 165 GLN C CA 1
ATOM 4714 C C . GLN C 1 165 ? 32.728 -5.384 42.756 1.00 67.38 165 GLN C C 1
ATOM 4715 O O . GLN C 1 165 ? 31.527 -5.122 42.714 1.00 68.69 165 GLN C O 1
ATOM 4721 N N . ILE C 1 166 ? 33.653 -4.531 43.173 1.00 69.24 166 ILE C N 1
ATOM 4722 C CA . ILE C 1 166 ? 33.355 -3.273 43.830 1.00 72.09 166 ILE C CA 1
ATOM 4723 C C . ILE C 1 166 ? 33.934 -2.212 42.918 1.00 77.34 166 ILE C C 1
ATOM 4724 O O . ILE C 1 166 ? 34.720 -2.544 42.033 1.00 79.97 166 ILE C O 1
ATOM 4729 N N . PRO C 1 167 ? 33.538 -0.939 43.090 1.00 79.07 167 PRO C N 1
ATOM 4730 C CA . PRO C 1 167 ? 34.037 -0.051 42.039 1.00 81.73 167 PRO C CA 1
ATOM 4731 C C . PRO C 1 167 ? 35.549 -0.187 41.946 1.00 81.36 167 PRO C C 1
ATOM 4732 O O . PRO C 1 167 ? 36.280 0.109 42.894 1.00 75.36 167 PRO C O 1
ATOM 4736 N N . TYR C 1 168 ? 36.004 -0.630 40.779 1.00 80.63 168 TYR C N 1
ATOM 4737 C CA . TYR C 1 168 ? 37.422 -0.853 40.534 1.00 80.70 168 TYR C CA 1
ATOM 4738 C C . TYR C 1 168 ? 38.067 0.241 39.700 1.00 84.90 168 TYR C C 1
ATOM 4739 O O . TYR C 1 168 ? 39.286 0.271 39.531 1.00 85.82 168 TYR C O 1
ATOM 4748 N N . GLU C 1 169 ? 37.244 1.141 39.181 1.00 87.35 169 GLU C N 1
ATOM 4749 C CA . GLU C 1 169 ? 37.739 2.187 38.302 1.00 91.81 169 GLU C CA 1
ATOM 4750 C C . GLU C 1 169 ? 38.278 3.347 39.122 1.00 94.55 169 GLU C C 1
ATOM 4751 O O . GLU C 1 169 ? 39.088 4.142 38.645 1.00 98.28 169 GLU C O 1
ATOM 4757 N N . GLY C 1 170 ? 37.840 3.416 40.374 1.00 93.94 170 GLY C N 1
ATOM 4758 C CA . GLY C 1 170 ? 38.309 4.435 41.290 1.00 97.02 170 GLY C CA 1
ATOM 4759 C C . GLY C 1 170 ? 39.723 4.185 41.777 1.00 97.11 170 GLY C C 1
ATOM 4760 O O . GLY C 1 170 ? 40.335 3.171 41.440 1.00 95.40 170 GLY C O 1
ATOM 4761 N N . PRO C 1 171 ? 40.260 5.129 42.563 1.00 76.03 171 PRO C N 1
ATOM 4762 C CA . PRO C 1 171 ? 41.598 4.989 43.145 1.00 74.58 171 PRO C CA 1
ATOM 4763 C C . PRO C 1 171 ? 41.689 3.890 44.210 1.00 74.20 171 PRO C C 1
ATOM 4764 O O . PRO C 1 171 ? 42.798 3.476 44.544 1.00 75.19 171 PRO C O 1
ATOM 4768 N N . THR C 1 172 ? 40.561 3.425 44.742 1.00 73.09 172 THR C N 1
ATOM 4769 C CA . THR C 1 172 ? 40.612 2.356 45.741 1.00 71.73 172 THR C CA 1
ATOM 4770 C C . THR C 1 172 ? 40.815 0.976 45.112 1.00 71.56 172 THR C C 1
ATOM 4771 O O . THR C 1 172 ? 41.437 0.096 45.709 1.00 71.31 172 THR C O 1
ATOM 4775 N N . GLY C 1 173 ? 40.283 0.784 43.911 1.00 71.33 173 GLY C N 1
ATOM 4776 C CA . GLY C 1 173 ? 40.574 -0.421 43.159 1.00 70.13 173 GLY C CA 1
ATOM 4777 C C . GLY C 1 173 ? 42.053 -0.461 42.827 1.00 68.86 173 GLY C C 1
ATOM 4778 O O . GLY C 1 173 ? 42.718 -1.484 42.993 1.00 67.22 173 GLY C O 1
ATOM 4779 N N . ARG C 1 174 ? 42.565 0.677 42.367 1.00 69.71 174 ARG C N 1
ATOM 4780 C CA . ARG C 1 174 ? 43.966 0.819 41.981 1.00 72.22 174 ARG C CA 1
ATOM 4781 C C . ARG C 1 174 ? 44.940 0.533 43.127 1.00 74.06 174 ARG C C 1
ATOM 4782 O O . ARG C 1 174 ? 46.029 0.002 42.903 1.00 76.31 174 ARG C O 1
ATOM 4790 N N . LEU C 1 175 ? 44.560 0.903 44.347 1.00 72.77 175 LEU C N 1
ATOM 4791 C CA . LEU C 1 175 ? 45.371 0.579 45.518 1.00 70.63 175 LEU C CA 1
ATOM 4792 C C . LEU C 1 175 ? 45.188 -0.885 45.875 1.00 71.12 175 LEU C C 1
ATOM 4793 O O . LEU C 1 175 ? 46.143 -1.567 46.240 1.00 71.97 175 LEU C O 1
ATOM 4798 N N . LEU C 1 176 ? 43.952 -1.361 45.783 1.00 70.73 176 LEU C N 1
ATOM 4799 C CA . LEU C 1 176 ? 43.684 -2.769 46.014 1.00 69.48 176 LEU C CA 1
ATOM 4800 C C . LEU C 1 176 ? 44.663 -3.589 45.196 1.00 70.97 176 LEU C C 1
ATOM 4801 O O . LEU C 1 176 ? 45.279 -4.526 45.700 1.00 71.96 176 LEU C O 1
ATOM 4806 N N . GLY C 1 177 ? 44.814 -3.215 43.930 1.00 71.02 177 GLY C N 1
ATOM 4807 C CA . GLY C 1 177 ? 45.807 -3.832 43.077 1.00 73.34 177 GLY C CA 1
ATOM 4808 C C . GLY C 1 177 ? 47.190 -3.680 43.682 1.00 73.86 177 GLY C C 1
ATOM 4809 O O . GLY C 1 177 ? 47.867 -4.675 43.940 1.00 74.34 177 GLY C O 1
ATOM 4810 N N . HIS C 1 178 ? 47.591 -2.433 43.939 1.00 74.27 178 HIS C N 1
ATOM 4811 C CA . HIS C 1 178 ? 48.905 -2.144 44.509 1.00 76.58 178 HIS C CA 1
ATOM 4812 C C . HIS C 1 178 ? 49.167 -3.068 45.680 1.00 77.42 178 HIS C C 1
ATOM 4813 O O . HIS C 1 178 ? 50.226 -3.683 45.784 1.00 79.24 178 HIS C O 1
ATOM 4820 N N . LEU C 1 179 ? 48.177 -3.174 46.556 1.00 70.13 179 LEU C N 1
ATOM 4821 C CA . LEU C 1 179 ? 48.303 -3.953 47.779 1.00 67.09 179 LEU C CA 1
ATOM 4822 C C . LEU C 1 179 ? 48.494 -5.439 47.514 1.00 66.02 179 LEU C C 1
ATOM 4823 O O . LEU C 1 179 ? 48.734 -6.208 48.440 1.00 65.90 179 LEU C O 1
ATOM 4828 N N . GLY C 1 180 ? 48.386 -5.838 46.253 1.00 65.10 180 GLY C N 1
ATOM 4829 C CA . GLY C 1 180 ? 48.479 -7.242 45.902 1.00 65.23 180 GLY C CA 1
ATOM 4830 C C . GLY C 1 180 ? 47.139 -7.933 46.062 1.00 66.27 180 GLY C C 1
ATOM 4831 O O . GLY C 1 180 ? 47.070 -9.103 46.429 1.00 67.77 180 GLY C O 1
ATOM 4832 N N . SER C 1 181 ? 46.065 -7.196 45.805 1.00 66.08 181 SER C N 1
ATOM 4833 C CA . SER C 1 181 ? 44.732 -7.771 45.839 1.00 67.38 181 SER C CA 1
ATOM 4834 C C . SER C 1 181 ? 43.941 -7.460 44.574 1.00 69.75 181 SER C C 1
ATOM 4835 O O . SER C 1 181 ? 44.471 -6.932 43.596 1.00 71.23 181 SER C O 1
ATOM 4838 N N . HIS C 1 182 ? 42.660 -7.805 44.617 1.00 69.56 182 HIS C N 1
ATOM 4839 C CA . HIS C 1 182 ? 41.749 -7.623 43.501 1.00 69.06 182 HIS C CA 1
ATOM 4840 C C . HIS C 1 182 ? 40.541 -6.837 43.980 1.00 69.26 182 HIS C C 1
ATOM 4841 O O . HIS C 1 182 ? 40.450 -6.490 45.154 1.00 69.99 182 HIS C O 1
ATOM 4848 N N . THR C 1 183 ? 39.615 -6.557 43.070 1.00 68.91 183 THR C N 1
ATOM 4849 C CA . THR C 1 183 ? 38.369 -5.884 43.426 1.00 67.08 183 THR C CA 1
ATOM 4850 C C . THR C 1 183 ? 37.189 -6.845 43.615 1.00 66.31 183 THR C C 1
ATOM 4851 O O . THR C 1 183 ? 36.057 -6.414 43.831 1.00 68.12 183 THR C O 1
ATOM 4855 N N . TRP C 1 184 ? 37.457 -8.144 43.512 1.00 65.91 184 TRP C N 1
ATOM 4856 C CA . TRP C 1 184 ? 36.404 -9.161 43.571 1.00 66.45 184 TRP C CA 1
ATOM 4857 C C . TRP C 1 184 ? 35.923 -9.548 44.974 1.00 66.37 184 TRP C C 1
ATOM 4858 O O . TRP C 1 184 ? 36.670 -9.468 45.949 1.00 66.99 184 TRP C O 1
ATOM 4869 N N . ARG C 1 185 ? 34.661 -9.966 45.050 1.00 66.92 185 ARG C N 1
ATOM 4870 C CA . ARG C 1 185 ? 34.065 -10.493 46.277 1.00 67.83 185 ARG C CA 1
ATOM 4871 C C . ARG C 1 185 ? 33.276 -11.768 45.976 1.00 69.61 185 ARG C C 1
ATOM 4872 O O . ARG C 1 185 ? 32.656 -11.880 44.921 1.00 72.11 185 ARG C O 1
ATOM 4880 N N . PRO C 1 186 ? 33.288 -12.732 46.910 1.00 68.49 186 PRO C N 1
ATOM 4881 C CA . PRO C 1 186 ? 32.637 -14.033 46.708 1.00 69.30 186 PRO C CA 1
ATOM 4882 C C . PRO C 1 186 ? 31.113 -13.950 46.644 1.00 70.30 186 PRO C C 1
ATOM 4883 O O . PRO C 1 186 ? 30.511 -13.081 47.276 1.00 70.26 186 PRO C O 1
ATOM 4887 N N . ALA C 1 187 ? 30.505 -14.856 45.881 1.00 71.87 187 ALA C N 1
ATOM 4888 C CA . ALA C 1 187 ? 29.056 -14.900 45.716 1.00 73.80 187 ALA C CA 1
ATOM 4889 C C . ALA C 1 187 ? 28.352 -15.052 47.060 1.00 74.36 187 ALA C C 1
ATOM 4890 O O . ALA C 1 187 ? 28.756 -15.865 47.891 1.00 70.24 187 ALA C O 1
ATOM 4892 N N . HIS C 1 188 ? 27.294 -14.273 47.267 1.00 70.82 188 HIS C N 1
ATOM 4893 C CA . HIS C 1 188 ? 26.603 -14.272 48.551 1.00 73.19 188 HIS C CA 1
ATOM 4894 C C . HIS C 1 188 ? 25.126 -13.916 48.452 1.00 75.00 188 HIS C C 1
ATOM 4895 O O . HIS C 1 188 ? 24.676 -13.327 47.474 1.00 75.72 188 HIS C O 1
ATOM 4902 N N . VAL C 1 189 ? 24.377 -14.297 49.481 1.00 75.63 189 VAL C N 1
ATOM 4903 C CA . VAL C 1 189 ? 23.007 -13.839 49.657 1.00 77.46 189 VAL C CA 1
ATOM 4904 C C . VAL C 1 189 ? 22.944 -12.990 50.922 1.00 79.17 189 VAL C C 1
ATOM 4905 O O . VAL C 1 189 ? 23.477 -13.378 51.960 1.00 79.11 189 VAL C O 1
ATOM 4907 N N . HIS C 1 190 ? 22.314 -11.825 50.821 1.00 80.89 190 HIS C N 1
ATOM 4908 C CA . HIS C 1 190 ? 22.252 -10.860 51.915 1.00 84.59 190 HIS C CA 1
ATOM 4909 C C . HIS C 1 190 ? 21.046 -11.102 52.821 1.00 84.77 190 HIS C C 1
ATOM 4910 O O . HIS C 1 190 ? 19.983 -11.502 52.345 1.00 84.55 190 HIS C O 1
ATOM 4917 N N . PHE C 1 191 ? 21.210 -10.859 54.119 1.00 85.76 191 PHE C N 1
ATOM 4918 C CA . PHE C 1 191 ? 20.116 -11.033 55.073 1.00 86.53 191 PHE C CA 1
ATOM 4919 C C . PHE C 1 191 ? 20.021 -9.891 56.083 1.00 90.23 191 PHE C C 1
ATOM 4920 O O . PHE C 1 191 ? 21.023 -9.475 56.663 1.00 91.03 191 PHE C O 1
ATOM 4928 N N . LYS C 1 192 ? 18.806 -9.394 56.295 1.00 92.21 192 LYS C N 1
ATOM 4929 C CA . LYS C 1 192 ? 18.537 -8.459 57.382 1.00 96.14 192 LYS C CA 1
ATOM 4930 C C . LYS C 1 192 ? 17.336 -8.928 58.196 1.00 98.35 192 LYS C C 1
ATOM 4931 O O . LYS C 1 192 ? 16.206 -8.925 57.708 1.00 100.00 192 LYS C O 1
ATOM 4933 N N . VAL C 1 193 ? 17.580 -9.317 59.443 1.00 99.02 193 VAL C N 1
ATOM 4934 C CA . VAL C 1 193 ? 16.516 -9.823 60.305 1.00 99.78 193 VAL C CA 1
ATOM 4935 C C . VAL C 1 193 ? 16.066 -8.759 61.296 1.00 106.04 193 VAL C C 1
ATOM 4936 O O . VAL C 1 193 ? 16.858 -8.270 62.100 1.00 109.11 193 VAL C O 1
ATOM 4938 N N . ARG C 1 194 ? 14.788 -8.405 61.236 1.00 118.40 194 ARG C N 1
ATOM 4939 C CA . ARG C 1 194 ? 14.260 -7.344 62.083 1.00 118.46 194 ARG C CA 1
ATOM 4940 C C . ARG C 1 194 ? 12.848 -7.624 62.579 1.00 120.50 194 ARG C C 1
ATOM 4941 O O . ARG C 1 194 ? 11.999 -8.120 61.840 1.00 121.50 194 ARG C O 1
ATOM 4943 N N . LYS C 1 195 ? 12.616 -7.291 63.843 1.00 120.93 195 LYS C N 1
ATOM 4944 C CA . LYS C 1 195 ? 11.291 -7.336 64.437 1.00 122.45 195 LYS C CA 1
ATOM 4945 C C . LYS C 1 195 ? 11.117 -6.081 65.278 1.00 124.61 195 LYS C C 1
ATOM 4946 O O . LYS C 1 195 ? 12.091 -5.391 65.575 1.00 125.18 195 LYS C O 1
ATOM 4948 N N . ASP C 1 196 ? 9.882 -5.772 65.653 1.00 125.70 196 ASP C N 1
ATOM 4949 C CA . ASP C 1 196 ? 9.648 -4.635 66.533 1.00 125.71 196 ASP C CA 1
ATOM 4950 C C . ASP C 1 196 ? 10.080 -4.979 67.951 1.00 125.57 196 ASP C C 1
ATOM 4951 O O . ASP C 1 196 ? 9.691 -6.012 68.495 1.00 126.28 196 ASP C O 1
ATOM 4956 N N . GLY C 1 197 ? 10.900 -4.115 68.537 1.00 124.65 197 GLY C N 1
ATOM 4957 C CA . GLY C 1 197 ? 11.378 -4.316 69.890 1.00 124.59 197 GLY C CA 1
ATOM 4958 C C . GLY C 1 197 ? 12.559 -5.265 69.996 1.00 123.52 197 GLY C C 1
ATOM 4959 O O . GLY C 1 197 ? 13.019 -5.567 71.097 1.00 124.04 197 GLY C O 1
ATOM 4960 N N . PHE C 1 198 ? 13.052 -5.741 68.858 1.00 122.27 198 PHE C N 1
ATOM 4961 C CA . PHE C 1 198 ? 14.192 -6.654 68.859 1.00 120.71 198 PHE C CA 1
ATOM 4962 C C . PHE C 1 198 ? 15.322 -6.186 67.948 1.00 119.31 198 PHE C C 1
ATOM 4963 O O . PHE C 1 198 ? 15.103 -5.856 66.783 1.00 119.83 198 PHE C O 1
ATOM 4971 N N . GLU C 1 199 ? 16.533 -6.179 68.497 1.00 117.27 199 GLU C N 1
ATOM 4972 C CA . GLU C 1 199 ? 17.699 -5.633 67.812 1.00 114.83 199 GLU C CA 1
ATOM 4973 C C . GLU C 1 199 ? 17.847 -6.185 66.402 1.00 113.21 199 GLU C C 1
ATOM 4974 O O . GLU C 1 199 ? 17.815 -7.397 66.197 1.00 112.41 199 GLU C O 1
ATOM 4976 N N . PRO C 1 200 ? 18.016 -5.286 65.422 1.00 112.14 200 PRO C N 1
ATOM 4977 C CA . PRO C 1 200 ? 18.184 -5.674 64.019 1.00 110.89 200 PRO C CA 1
ATOM 4978 C C . PRO C 1 200 ? 19.404 -6.563 63.837 1.00 109.30 200 PRO C C 1
ATOM 4979 O O . PRO C 1 200 ? 20.435 -6.337 64.473 1.00 107.50 200 PRO C O 1
ATOM 4983 N N . LEU C 1 201 ? 19.286 -7.571 62.981 1.00 96.40 201 LEU C N 1
ATOM 4984 C CA . LEU C 1 201 ? 20.427 -8.420 62.667 1.00 95.56 201 LEU C CA 1
ATOM 4985 C C . LEU C 1 201 ? 20.625 -8.488 61.156 1.00 94.92 201 LEU C C 1
ATOM 4986 O O . LEU C 1 201 ? 19.796 -9.043 60.434 1.00 89.88 201 LEU C O 1
ATOM 4991 N N . THR C 1 202 ? 21.731 -7.918 60.686 1.00 94.06 202 THR C N 1
ATOM 4992 C CA . THR C 1 202 ? 22.079 -7.949 59.268 1.00 92.38 202 THR C CA 1
ATOM 4993 C C . THR C 1 202 ? 23.352 -8.756 59.039 1.00 91.28 202 THR C C 1
ATOM 4994 O O . THR C 1 202 ? 24.335 -8.601 59.760 1.00 91.22 202 THR C O 1
ATOM 4998 N N . THR C 1 203 ? 23.313 -9.638 58.045 1.00 90.48 203 THR C N 1
ATOM 4999 C CA . THR C 1 203 ? 24.430 -10.528 57.736 1.00 89.57 203 THR C CA 1
ATOM 5000 C C . THR C 1 203 ? 24.299 -11.016 56.292 1.00 86.24 203 THR C C 1
ATOM 5001 O O . THR C 1 203 ? 23.274 -10.791 55.653 1.00 86.38 203 THR C O 1
ATOM 5005 N N . GLN C 1 204 ? 25.351 -11.642 55.770 1.00 85.90 204 GLN C N 1
ATOM 5006 C CA . GLN C 1 204 ? 25.276 -12.295 54.465 1.00 86.04 204 GLN C CA 1
ATOM 5007 C C . GLN C 1 204 ? 25.945 -13.671 54.501 1.00 86.43 204 GLN C C 1
ATOM 5008 O O . GLN C 1 204 ? 26.787 -13.937 55.355 1.00 86.28 204 GLN C O 1
ATOM 5014 N N . TYR C 1 205 ? 25.568 -14.541 53.566 1.00 87.16 205 TYR C N 1
ATOM 5015 C CA . TYR C 1 205 ? 26.073 -15.915 53.554 1.00 86.97 205 TYR C CA 1
ATOM 5016 C C . TYR C 1 205 ? 26.793 -16.342 52.280 1.00 89.14 205 TYR C C 1
ATOM 5017 O O . TYR C 1 205 ? 26.504 -15.851 51.190 1.00 90.06 205 TYR C O 1
ATOM 5026 N N . TYR C 1 206 ? 27.726 -17.276 52.435 1.00 89.81 206 TYR C N 1
ATOM 5027 C CA . TYR C 1 206 ? 28.567 -17.718 51.331 1.00 89.34 206 TYR C CA 1
ATOM 5028 C C . TYR C 1 206 ? 28.426 -19.204 51.059 1.00 89.49 206 TYR C C 1
ATOM 5029 O O . TYR C 1 206 ? 27.957 -19.968 51.901 1.00 89.71 206 TYR C O 1
ATOM 5038 N N . PHE C 1 207 ? 28.838 -19.598 49.863 1.00 85.03 207 PHE C N 1
ATOM 5039 C CA . PHE C 1 207 ? 28.848 -20.992 49.470 1.00 82.77 207 PHE C CA 1
ATOM 5040 C C . PHE C 1 207 ? 30.289 -21.473 49.510 1.00 82.33 207 PHE C C 1
ATOM 5041 O O . PHE C 1 207 ? 31.190 -20.786 49.031 1.00 81.98 207 PHE C O 1
ATOM 5049 N N . GLU C 1 208 ? 30.513 -22.642 50.100 1.00 83.60 208 GLU C N 1
ATOM 5050 C CA . GLU C 1 208 ? 31.876 -23.126 50.292 1.00 85.19 208 GLU C CA 1
ATOM 5051 C C . GLU C 1 208 ? 32.591 -23.356 48.963 1.00 83.29 208 GLU C C 1
ATOM 5052 O O . GLU C 1 208 ? 33.807 -23.186 48.866 1.00 83.54 208 GLU C O 1
ATOM 5058 N N . GLY C 1 209 ? 31.830 -23.719 47.937 1.00 82.81 209 GLY C N 1
ATOM 5059 C CA . GLY C 1 209 ? 32.401 -23.976 46.629 1.00 83.73 209 GLY C CA 1
ATOM 5060 C C . GLY C 1 209 ? 32.967 -22.740 45.953 1.00 84.53 209 GLY C C 1
ATOM 5061 O O . GLY C 1 209 ? 34.129 -22.719 45.542 1.00 83.66 209 GLY C O 1
ATOM 5062 N N . GLY C 1 210 ? 32.142 -21.703 45.852 1.00 86.80 210 GLY C N 1
ATOM 5063 C CA . GLY C 1 210 ? 32.466 -20.523 45.067 1.00 87.28 210 GLY C CA 1
ATOM 5064 C C . GLY C 1 210 ? 33.812 -19.870 45.325 1.00 86.85 210 GLY C C 1
ATOM 5065 O O . GLY C 1 210 ? 34.269 -19.784 46.465 1.00 87.77 210 GLY C O 1
ATOM 5066 N N . LYS C 1 211 ? 34.435 -19.391 44.251 1.00 85.17 211 LYS C N 1
ATOM 5067 C CA . LYS C 1 211 ? 35.726 -18.709 44.326 1.00 83.20 211 LYS C CA 1
ATOM 5068 C C . LYS C 1 211 ? 35.597 -17.381 45.065 1.00 83.16 211 LYS C C 1
ATOM 5069 O O . LYS C 1 211 ? 34.493 -16.871 45.253 1.00 82.80 211 LYS C O 1
ATOM 5075 N N . TRP C 1 212 ? 36.731 -16.853 45.512 1.00 84.94 212 TRP C N 1
ATOM 5076 C CA . TRP C 1 212 ? 36.784 -15.566 46.199 1.00 82.31 212 TRP C CA 1
ATOM 5077 C C . TRP C 1 212 ? 36.382 -15.678 47.669 1.00 80.74 212 TRP C C 1
ATOM 5078 O O . TRP C 1 212 ? 36.527 -14.725 48.432 1.00 79.39 212 TRP C O 1
ATOM 5089 N N . VAL C 1 213 ? 35.868 -16.839 48.062 1.00 82.02 213 VAL C N 1
ATOM 5090 C CA . VAL C 1 213 ? 35.547 -17.085 49.464 1.00 82.19 213 VAL C CA 1
ATOM 5091 C C . VAL C 1 213 ? 36.824 -17.181 50.296 1.00 84.42 213 VAL C C 1
ATOM 5092 O O . VAL C 1 213 ? 36.849 -16.772 51.454 1.00 85.05 213 VAL C O 1
ATOM 5096 N N . ASP C 1 214 ? 37.884 -17.717 49.695 1.00 86.27 214 ASP C N 1
ATOM 5097 C CA . ASP C 1 214 ? 39.173 -17.847 50.374 1.00 87.71 214 ASP C CA 1
ATOM 5098 C C . ASP C 1 214 ? 39.958 -16.537 50.378 1.00 85.14 214 ASP C C 1
ATOM 5099 O O . ASP C 1 214 ? 40.756 -16.278 51.279 1.00 85.05 214 ASP C O 1
ATOM 5104 N N . ASP C 1 215 ? 39.745 -15.729 49.346 1.00 82.59 215 ASP C N 1
ATOM 5105 C CA . ASP C 1 215 ? 40.305 -14.390 49.286 1.00 80.22 215 ASP C CA 1
ATOM 5106 C C . ASP C 1 215 ? 39.185 -13.425 48.924 1.00 78.35 215 ASP C C 1
ATOM 5107 O O . ASP C 1 215 ? 38.657 -13.468 47.813 1.00 79.04 215 ASP C O 1
ATOM 5112 N N . ASP C 1 216 ? 38.829 -12.558 49.863 1.00 77.20 216 ASP C N 1
ATOM 5113 C CA . ASP C 1 216 ? 37.800 -11.554 49.635 1.00 76.14 216 ASP C CA 1
ATOM 5114 C C . ASP C 1 216 ? 38.389 -10.178 49.902 1.00 75.07 216 ASP C C 1
ATOM 5115 O O . ASP C 1 216 ? 38.910 -9.918 50.986 1.00 74.87 216 ASP C O 1
ATOM 5120 N N . CYS C 1 217 ? 38.305 -9.295 48.914 1.00 57.43 217 CYS C N 1
ATOM 5121 C CA . CYS C 1 217 ? 38.919 -7.982 49.044 1.00 58.32 217 CYS C CA 1
ATOM 5122 C C . CYS C 1 217 ? 38.305 -7.213 50.2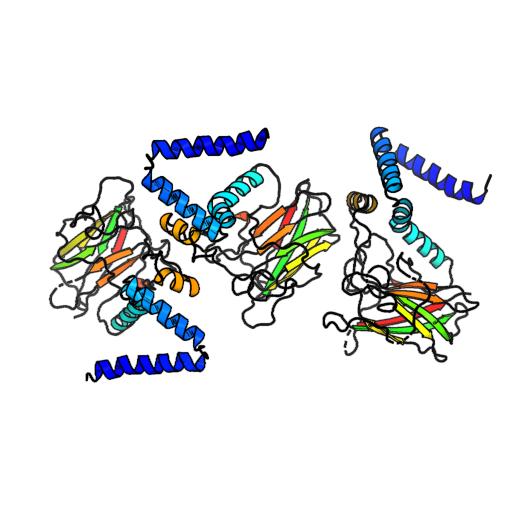06 1.00 59.60 217 CYS C C 1
ATOM 5123 O O . CYS C 1 217 ? 38.935 -6.319 50.768 1.00 60.99 217 CYS C O 1
ATOM 5126 N N . CYS C 1 218 ? 37.067 -7.553 50.554 1.00 58.20 218 CYS C N 1
ATOM 5127 C CA . CYS C 1 218 ? 36.390 -6.884 51.663 1.00 57.16 218 CYS C CA 1
ATOM 5128 C C . CYS C 1 218 ? 36.431 -7.630 53.000 1.00 60.91 218 CYS C C 1
ATOM 5129 O O . CYS C 1 218 ? 35.963 -7.107 54.008 1.00 60.90 218 CYS C O 1
ATOM 5132 N N . HIS C 1 219 ? 36.988 -8.837 53.011 1.00 64.39 219 HIS C N 1
ATOM 5133 C CA . HIS C 1 219 ? 37.060 -9.627 54.237 1.00 68.18 219 HIS C CA 1
ATOM 5134 C C . HIS C 1 219 ? 35.724 -9.662 54.979 1.00 66.94 219 HIS C C 1
ATOM 5135 O O . HIS C 1 219 ? 35.652 -9.368 56.173 1.00 69.00 219 HIS C O 1
ATOM 5142 N N . GLY C 1 220 ? 34.666 -10.002 54.253 1.00 64.79 220 GLY C N 1
ATOM 5143 C CA . GLY C 1 220 ? 33.347 -10.134 54.842 1.00 65.41 220 GLY C CA 1
ATOM 5144 C C . GLY C 1 220 ? 32.977 -11.591 55.034 1.00 65.63 220 GLY C C 1
ATOM 5145 O O . GLY C 1 220 ? 31.816 -11.926 55.264 1.00 66.69 220 GLY C O 1
ATOM 5146 N N . VAL C 1 221 ? 33.975 -12.463 54.946 1.00 63.42 221 VAL C N 1
ATOM 5147 C CA . VAL C 1 221 ? 33.745 -13.902 55.014 1.00 61.03 221 VAL C CA 1
ATOM 5148 C C . VAL C 1 221 ? 34.315 -14.549 56.282 1.00 60.80 221 VAL C C 1
ATOM 5149 O O . VAL C 1 221 ? 35.471 -14.326 56.647 1.00 62.04 221 VAL C O 1
ATOM 5153 N N . THR C 1 222 ? 33.476 -15.340 56.949 1.00 60.43 222 THR C N 1
ATOM 5154 C CA . THR C 1 222 ? 33.841 -16.029 58.183 1.00 62.94 222 THR C CA 1
ATOM 5155 C C . THR C 1 222 ? 33.318 -17.461 58.125 1.00 64.94 222 THR C C 1
ATOM 5156 O O . THR C 1 222 ? 32.364 -17.744 57.400 1.00 65.57 222 THR C O 1
ATOM 5160 N N . PRO C 1 223 ? 33.940 -18.369 58.896 1.00 65.87 223 PRO C N 1
ATOM 5161 C CA . PRO C 1 223 ? 33.592 -19.796 58.878 1.00 65.63 223 PRO C CA 1
ATOM 5162 C C . PRO C 1 223 ? 32.124 -20.063 59.211 1.00 64.13 223 PRO C C 1
ATOM 5163 O O . PRO C 1 223 ? 31.542 -20.992 58.654 1.00 62.09 223 PRO C O 1
ATOM 5167 N N . ASP C 1 224 ? 31.540 -19.276 60.108 1.00 65.92 224 ASP C N 1
ATOM 5168 C CA . ASP C 1 224 ? 30.123 -19.414 60.426 1.00 66.54 224 ASP C CA 1
ATOM 5169 C C . ASP C 1 224 ? 29.244 -18.992 59.253 1.00 64.20 224 ASP C C 1
ATOM 5170 O O . ASP C 1 224 ? 28.084 -19.400 59.159 1.00 64.36 224 ASP C O 1
ATOM 5175 N N . LEU C 1 225 ? 29.802 -18.170 58.368 1.00 63.78 225 LEU C N 1
ATOM 5176 C CA . LEU C 1 225 ? 29.046 -17.624 57.245 1.00 62.93 225 LEU C CA 1
ATOM 5177 C C . LEU C 1 225 ? 29.136 -18.442 55.957 1.00 63.15 225 LEU C C 1
ATOM 5178 O O . LEU C 1 225 ? 28.397 -18.182 55.007 1.00 63.24 225 LEU C O 1
ATOM 5183 N N . ILE C 1 226 ? 30.024 -19.430 55.915 1.00 98.95 226 ILE C N 1
ATOM 5184 C CA . ILE C 1 226 ? 30.174 -20.220 54.700 1.00 98.43 226 ILE C CA 1
ATOM 5185 C C . ILE C 1 226 ? 29.275 -21.441 54.795 1.00 98.91 226 ILE C C 1
ATOM 5186 O O . ILE C 1 226 ? 29.545 -22.362 55.563 1.00 98.88 226 ILE C O 1
ATOM 5190 N N . THR C 1 227 ? 28.177 -21.432 54.051 1.00 100.88 227 THR C N 1
ATOM 5191 C CA . THR C 1 227 ? 27.239 -22.542 54.100 1.00 103.03 227 THR C CA 1
ATOM 5192 C C . THR C 1 227 ? 27.831 -23.818 53.515 1.00 102.30 227 THR C C 1
ATOM 5193 O O . THR C 1 227 ? 28.499 -23.783 52.484 1.00 103.05 227 THR C O 1
ATOM 5197 N N . PRO C 1 228 ? 27.570 -24.945 54.168 1.00 101.01 228 PRO C N 1
ATOM 5198 C CA . PRO C 1 228 ? 27.996 -26.242 53.642 1.00 101.30 228 PRO C CA 1
ATOM 5199 C C . PRO C 1 228 ? 27.309 -26.463 52.305 1.00 101.84 228 PRO C C 1
ATOM 5200 O O . PRO C 1 228 ? 26.219 -25.937 52.092 1.00 102.20 228 PRO C O 1
ATOM 5204 N N . GLU C 1 229 ? 27.928 -27.229 51.417 1.00 102.81 229 GLU C N 1
ATOM 5205 C CA . GLU C 1 229 ? 27.348 -27.432 50.099 1.00 108.83 229 GLU C CA 1
ATOM 5206 C C . GLU C 1 229 ? 26.466 -28.670 50.114 1.00 109.11 229 GLU C C 1
ATOM 5207 O O . GLU C 1 229 ? 26.955 -29.798 50.183 1.00 110.14 229 GLU C O 1
ATOM 5213 N N . THR C 1 230 ? 25.159 -28.444 50.034 1.00 108.00 230 THR C N 1
ATOM 5214 C CA . THR C 1 230 ? 24.181 -29.522 50.102 1.00 107.75 230 THR C CA 1
ATOM 5215 C C . THR C 1 230 ? 23.064 -29.283 49.095 1.00 108.44 230 THR C C 1
ATOM 5216 O O . THR C 1 230 ? 22.430 -28.227 49.097 1.00 108.20 230 THR C O 1
ATOM 5220 N N . ILE C 1 231 ? 22.814 -30.274 48.247 1.00 110.54 231 ILE C N 1
ATOM 5221 C CA . ILE C 1 231 ? 21.820 -30.131 47.192 1.00 112.78 231 ILE C CA 1
ATOM 5222 C C . ILE C 1 231 ? 20.674 -31.122 47.349 1.00 116.40 231 ILE C C 1
ATOM 5223 O O . ILE C 1 231 ? 20.888 -32.304 47.622 1.00 118.05 231 ILE C O 1
ATOM 5227 N N . GLU C 1 232 ? 19.455 -30.626 47.180 1.00 117.61 232 GLU C N 1
ATOM 5228 C CA . GLU C 1 232 ? 18.271 -31.473 47.182 1.00 119.09 232 GLU C CA 1
ATOM 5229 C C . GLU C 1 232 ? 17.662 -31.499 45.788 1.00 121.76 232 GLU C C 1
ATOM 5230 O O . GLU C 1 232 ? 17.413 -30.451 45.195 1.00 123.14 232 GLU C O 1
ATOM 5232 N N . ASP C 1 233 ? 17.427 -32.700 45.268 1.00 123.05 233 ASP C N 1
ATOM 5233 C CA . ASP C 1 233 ? 16.856 -32.862 43.934 1.00 125.26 233 ASP C CA 1
ATOM 5234 C C . ASP C 1 233 ? 17.588 -32.011 42.902 1.00 124.66 233 ASP C C 1
ATOM 5235 O O . ASP C 1 233 ? 17.153 -30.908 42.574 1.00 124.36 233 ASP C O 1
ATOM 5240 N N . ARG C 1 236 ? 20.593 -26.432 45.003 1.00 90.46 236 ARG C N 1
ATOM 5241 C CA . ARG C 1 236 ? 21.307 -26.036 46.212 1.00 90.71 236 ARG C CA 1
ATOM 5242 C C . ARG C 1 236 ? 20.337 -25.680 47.330 1.00 91.62 236 ARG C C 1
ATOM 5243 O O . ARG C 1 236 ? 19.193 -25.305 47.076 1.00 91.70 236 ARG C O 1
ATOM 5245 N N . VAL C 1 237 ? 20.803 -25.802 48.567 1.00 91.54 237 VAL C N 1
ATOM 5246 C CA . VAL C 1 237 ? 19.996 -25.451 49.726 1.00 90.81 237 VAL C CA 1
ATOM 5247 C C . VAL C 1 237 ? 20.879 -24.959 50.863 1.00 90.90 237 VAL C C 1
ATOM 5248 O O . VAL C 1 237 ? 21.992 -25.450 51.052 1.00 91.65 237 VAL C O 1
ATOM 5250 N N . MET C 1 238 ? 20.378 -23.986 51.615 1.00 90.02 238 MET C N 1
ATOM 5251 C CA . MET C 1 238 ? 21.101 -23.454 52.764 1.00 89.43 238 MET C CA 1
ATOM 5252 C C . MET C 1 238 ? 20.226 -23.434 54.013 1.00 89.61 238 MET C C 1
ATOM 5253 O O . MET C 1 238 ? 19.215 -22.733 54.060 1.00 89.03 238 MET C O 1
ATOM 5255 N N . THR C 1 239 ? 20.612 -24.204 55.026 1.00 91.06 239 THR C N 1
ATOM 5256 C CA . THR C 1 239 ? 19.899 -24.168 56.296 1.00 92.95 239 THR C CA 1
ATOM 5257 C C . THR C 1 239 ? 20.554 -23.143 57.210 1.00 96.61 239 THR C C 1
ATOM 5258 O O . THR C 1 239 ? 21.727 -23.265 57.557 1.00 97.05 239 THR C O 1
ATOM 5262 N N . LEU C 1 240 ? 19.791 -22.125 57.587 1.00 98.81 240 LEU C N 1
ATOM 5263 C CA . LEU C 1 240 ? 20.292 -21.083 58.468 1.00 100.80 240 LEU C CA 1
ATOM 5264 C C . LEU C 1 240 ? 19.309 -20.794 59.593 1.00 103.61 240 LEU C C 1
ATOM 5265 O O . LEU C 1 240 ? 18.146 -20.473 59.349 1.00 104.28 240 LEU C O 1
ATOM 5267 N N . ASP C 1 241 ? 19.787 -20.913 60.826 1.00 104.97 241 ASP C N 1
ATOM 5268 C CA . ASP C 1 241 ? 18.998 -20.561 61.996 1.00 105.62 241 ASP C CA 1
ATOM 5269 C C . ASP C 1 241 ? 19.661 -19.390 62.705 1.00 106.64 241 ASP C C 1
ATOM 5270 O O . ASP C 1 241 ? 20.783 -19.507 63.193 1.00 107.85 241 ASP C O 1
ATOM 5272 N N . PHE C 1 242 ? 18.960 -18.263 62.764 1.00 106.02 242 PHE C N 1
ATOM 5273 C CA . PHE C 1 242 ? 19.538 -17.012 63.251 1.00 105.64 242 PHE C CA 1
ATOM 5274 C C . PHE C 1 242 ? 19.123 -16.650 64.675 1.00 105.87 242 PHE C C 1
ATOM 5275 O O . PHE C 1 242 ? 18.013 -16.955 65.107 1.00 107.13 242 PHE C O 1
ATOM 5277 N N . VAL C 1 243 ? 20.028 -15.995 65.396 1.00 104.09 243 VAL C N 1
ATOM 5278 C CA . VAL C 1 243 ? 19.765 -15.553 66.763 1.00 101.99 243 VAL C CA 1
ATOM 5279 C C . VAL C 1 243 ? 19.755 -14.023 66.877 1.00 102.18 243 VAL C C 1
ATOM 5280 O O . VAL C 1 243 ? 20.631 -13.349 66.334 1.00 102.89 243 VAL C O 1
ATOM 5282 N N . ILE C 1 244 ? 18.770 -13.484 67.594 1.00 101.35 244 ILE C N 1
ATOM 5283 C CA . ILE C 1 244 ? 18.579 -12.036 67.663 1.00 100.30 244 ILE C CA 1
ATOM 5284 C C . ILE C 1 244 ? 18.364 -11.473 69.074 1.00 101.18 244 ILE C C 1
ATOM 5285 O O . ILE C 1 244 ? 17.447 -11.881 69.788 1.00 102.31 244 ILE C O 1
ATOM 5287 N N . GLU C 1 245 ? 19.217 -10.525 69.456 1.00 100.11 245 GLU C N 1
ATOM 5288 C CA . GLU C 1 245 ? 19.067 -9.777 70.702 1.00 98.36 245 GLU C CA 1
ATOM 5289 C C . GLU C 1 245 ? 17.840 -8.876 70.593 1.00 97.61 245 GLU C C 1
ATOM 5290 O O . GLU C 1 245 ? 17.372 -8.621 69.485 1.00 98.05 245 GLU C O 1
ATOM 5296 N N . ARG C 1 246 ? 17.311 -8.382 71.713 1.00 96.11 246 ARG C N 1
ATOM 5297 C CA . ARG C 1 246 ? 17.932 -8.465 73.034 1.00 94.46 246 ARG C CA 1
ATOM 5298 C C . ARG C 1 246 ? 17.735 -9.828 73.693 1.00 94.12 246 ARG C C 1
ATOM 5299 O O . ARG C 1 246 ? 16.834 -10.585 73.330 1.00 94.10 246 ARG C O 1
#

CATH classification: 2.60.130.10

Solvent-accessible surface area: 39871 Å² total; per-residue (Å²): 216,86,82,158,91,47,107,65,48,30,62,105,76,64,57,72,151,126,87,67,131,75,154,200,54,66,164,79,91,131,66,63,34,67,90,42,95,70,54,1,49,139,52,183,13,67,64,34,23,100,48,0,73,97,30,5,79,118,28,99,24,53,48,161,175,31,101,36,16,21,10,2,9,58,17,96,43,30,58,112,60,8,49,86,32,114,23,91,2,96,41,88,148,74,155,92,32,76,47,0,20,0,76,7,14,0,79,2,43,97,36,99,71,15,14,13,0,41,0,1,0,1,0,1,7,24,100,11,53,0,1,39,69,52,85,111,25,52,70,55,40,2,3,0,35,3,10,0,42,46,119,0,62,11,142,0,97,2,6,47,3,38,42,28,39,16,66,57,114,13,0,0,10,73,36,2,6,97,107,40,33,15,17,24,9,0,14,2,0,2,0,29,0,60,26,135,45,40,78,70,1,22,1,1,18,0,12,93,76,32,88,24,16,148,39,12,2,7,121,5,26,45,108,102,0,62,8,85,106,62,93,86,151,63,23,20,5,0,80,8,77,1,39,0,41,149,232,85,88,162,93,59,103,73,46,22,62,99,65,107,56,80,161,94,87,64,140,102,150,165,56,66,156,69,96,124,53,59,33,67,99,43,101,75,58,0,42,127,58,188,14,53,72,36,16,100,76,1,64,95,36,18,85,106,38,104,12,58,39,139,179,30,73,18,44,24,24,4,15,58,28,112,46,30,61,141,54,7,75,81,43,106,49,51,15,57,35,93,102,85,90,98,26,61,76,13,34,18,44,15,34,8,30,12,76,77,106,68,22,52,55,16,47,8,8,18,2,6,1,19,32,109,10,75,2,3,38,73,56,104,109,30,55,70,39,75,3,11,2,52,18,84,6,78,105,138,2,83,17,63,23,42,12,11,51,3,40,40,29,36,15,75,59,119,11,2,0,11,68,53,3,7,105,107,40,25,12,20,27,11,0,9,2,9,2,9,38,52,169,45,78,56,92,13,35,2,1,17,0,9,96,73,24,115,16,12,121,36,4,1,12,122,7,34,66,121,85,1,43,18,104,94,58,82,63,110,79,47,29,35,7,92,9,104,16,28,10,7,177,216,77,86,159,83,53,109,74,40,30,63,104,68,84,55,74,141,54,105,73,144,130,94,82,48,51,148,78,108,137,46,61,31,70,83,29,104,79,73,1,51,90,64,140,18,75,67,38,22,94,72,14,64,100,41,12,88,112,31,61,25,60,35,97,194,30,55,27,21,23,15,6,13,69,25,115,59,94,154,80,45,69,97,108,44,68,40,135,110,49,152,91,37,51,96,25,52,39,49,30,75,18,32,13,41,93,49,74,72,22,62,55,10,57,25,24,34,8,19,0,18,38,128,14,27,3,19,44,67,98,69,75,68,81,12,12,12,7,30,31,81,7,35,104,86,1,62,11,70,51,54,39,10,40,10,25,20,29,48,21,82,94,155,14,6,4,6,108,41,4,27,137,110,67,23,6,15,24,16,0,8,1,25,6,47,12,20,51,49,154,74,68,37,96,3,34,8,0,36,1,47,101,56,32,53,5,26,119,50,3,5,15,118,5,38,57,121,110,1,36,10,93,129,76,115,74,194,49,32,23,118,26,72,31,26,15,52,201

Secondary structure (P-SEA, 3-state):
ccccccaaaaaaaaaaaaaaccccccaaaaaaaaaaaaaaaaacaaaaaaaaccaaaaaaaaaaacccccccccccccccbbbbbcccccccccccbbbbbbbbbbbcccccccccbbbbbbbbcccccccccccccccccccbbbbbccccbbbbbbbbbbbbbcccccaaaaaaaaaccccccccbbbbbbbccccccccbbbbbcccccccccccccccccccccccccccbbbbbbbbbbcc/ccaaaaaaaaaaaaaaaaaaaaacccaaaaaaaaaaaaaaaaacaaaaaaccccaaaaaaaaaaaccccbbbbbccccccccccccccccccccccbbbbbbbbcccccccccccbbbbbbbccccccccccccccccccccbbbbbccccbbbbbbcbbbbbbcccccaaaaaaaaacccccccccccccccccccccbbbbbcccccccccccccccccccccccccccbbbbbbbbbbcc/ccccccaaaaaaaaaaaaaaaaacccaaaaaaaaaaaaaaaaacaaaaaaaaccaaaaaaaaaaacccccccccccccccccccccccccccbbbbbbbbbbbcccccccccbbbbbbbbcccccccccccccccccccccccccccccbbbbbbcccccccccaaaaaaaaaccccccccbbbbbbbccccccccbbbbbcccccccccccccccccccccccccccbbbbbbbbcc

B-factor: mean 66.29, std 29.01, range [3.93, 188.53]

Foldseek 3Di:
DDVVCCVVVVVVVVVVVVVCPPVVQDPVNVCVVVVLVVQCVVVVVNVVLCCQAPQLVVQVVVVVVDDKQRFFRFDDQDDPPAAADQHEQDEDPDDLWAKEKEKEFEEASVGHTDFQKKKKKAFAHQVRDTAPRDDPHHNSHRIHIWTQHPRRMTMYMYTFHAKDFDDQPGSSNCVLVVVVAHRIAWGWMWIWIGDVPFDIGTHIAHEVPTPCLVPGSRPTRDPSRYAYFDDDPNHTYDYDYIYTYD/DDPVCCVVVVVVVVVVVVVCVVVVQDPVNVVVVVVLVVQCVVVVNPVVLCQLPPVLVVVVVCCVVFLKPAFFRQDDQDDPDQEADPAEQAEDPPPVFAKEKEKEFEAASDDRDFQKKKKWAAADCVQDTAPPDDPHHGNHRIHIWGAHPRGITMYMGTFHAKDFDDCVGSSNVVCVVVVHHGIAWGKIWIWIPPFDIGTHIAHEAVIDCLVPGSSNGHDPVRYAYWDADPNHTYGYDYIHTYD/DDPVCCVVVVCVVVVVVVVCVVVVDDVVNVVVVVVLVVQCVVVVNPVVQCQLEPVQVVQVVCVVVDLKADAFRQDDDAPDEAALAADDPDPPWAKEKEAEFEAASVGHTDAQKKKKKAFAHCVQHGDPVPHHNHHRIYIWTQHNNRPIMHMDTFYAKDFDPLVGSSVVVCVVVVHHRIAWTKMWMWIDDPPWDIGTHIAHEPPTPCLVPGSRNRHDPSRHAYADDDCGYGYDYIYTGD